Protein AF-A0AAN9J430-F1 (afdb_monomer_lite)

Organism: Crotalaria pallida (NCBI:txid3830)

Structure (mmCIF, N/CA/C/O backbone):
data_AF-A0AAN9J430-F1
#
_entry.id   AF-A0AAN9J430-F1
#
loop_
_atom_site.group_PDB
_atom_site.id
_atom_site.type_symbol
_atom_site.label_atom_id
_atom_site.label_alt_id
_atom_site.label_comp_id
_atom_site.label_asym_id
_atom_site.label_entity_id
_atom_site.label_seq_id
_atom_site.pdbx_PDB_ins_code
_atom_site.Cartn_x
_atom_site.Cartn_y
_atom_site.Cartn_z
_atom_site.occupancy
_atom_site.B_iso_or_equiv
_atom_site.auth_seq_id
_atom_site.auth_comp_id
_atom_site.auth_asym_id
_atom_site.auth_atom_id
_atom_site.pdbx_PDB_model_num
ATOM 1 N N . MET A 1 1 ? -40.268 4.488 17.336 1.00 59.94 1 MET A N 1
ATOM 2 C CA . MET A 1 1 ? -40.192 5.267 16.078 1.00 59.94 1 MET A CA 1
ATOM 3 C C . MET A 1 1 ? -39.566 4.407 14.977 1.00 59.94 1 MET A C 1
ATOM 5 O O . MET A 1 1 ? -38.463 4.672 14.520 1.00 59.94 1 MET A O 1
ATOM 9 N N . GLU A 1 2 ? -40.271 3.374 14.515 1.00 67.69 2 GLU A N 1
ATOM 10 C CA . GLU A 1 2 ? -39.714 2.409 13.544 1.00 67.69 2 GLU A CA 1
ATOM 11 C C . GLU A 1 2 ? -39.507 2.992 12.137 1.00 67.69 2 GLU A C 1
ATOM 13 O O . GLU A 1 2 ? -38.707 2.480 11.364 1.00 67.69 2 GLU A O 1
ATOM 18 N N . LYS A 1 3 ? -40.194 4.093 11.807 1.00 80.06 3 LYS A N 1
ATOM 19 C CA . LYS A 1 3 ? -40.055 4.783 10.514 1.00 80.06 3 LYS A CA 1
ATOM 20 C C . LYS A 1 3 ? -38.921 5.812 10.480 1.00 80.06 3 LYS A C 1
ATOM 22 O O . LYS A 1 3 ? -38.594 6.297 9.401 1.00 80.06 3 LYS A O 1
ATOM 27 N N . LEU A 1 4 ? -38.356 6.193 11.630 1.00 82.88 4 LEU A N 1
ATOM 28 C CA . LEU A 1 4 ? -37.316 7.220 11.679 1.00 82.88 4 LEU A CA 1
ATOM 29 C C . LEU A 1 4 ? -35.983 6.613 11.233 1.00 82.88 4 LEU A C 1
ATOM 31 O O . LEU A 1 4 ? -35.423 5.781 11.935 1.00 82.88 4 LEU A O 1
ATOM 35 N N . GLN A 1 5 ? -35.492 7.033 10.067 1.00 88.38 5 GLN A N 1
ATOM 36 C CA . GLN A 1 5 ? -34.290 6.463 9.442 1.00 88.38 5 GLN A CA 1
ATOM 37 C C . GLN A 1 5 ? -33.049 7.349 9.570 1.00 88.38 5 GLN A C 1
ATOM 39 O O . GLN A 1 5 ? -31.929 6.842 9.503 1.00 88.38 5 GLN A O 1
ATOM 44 N N . PHE A 1 6 ? -33.237 8.653 9.763 1.00 89.62 6 PHE A N 1
ATOM 45 C CA . PHE A 1 6 ? -32.167 9.641 9.818 1.00 89.62 6 PHE A CA 1
ATOM 46 C C . PHE A 1 6 ? -32.370 10.572 11.010 1.00 89.62 6 PHE A C 1
ATOM 48 O O . PHE A 1 6 ? -33.468 11.093 11.209 1.00 89.62 6 PHE A O 1
ATOM 55 N N . VAL A 1 7 ? -31.303 10.787 11.775 1.00 88.19 7 VAL A N 1
ATOM 56 C CA . VAL A 1 7 ? -31.255 11.751 12.875 1.00 88.19 7 VAL A CA 1
ATOM 57 C C . VAL A 1 7 ? -29.967 12.556 12.769 1.00 88.19 7 VAL A C 1
ATOM 59 O O . VAL A 1 7 ? -28.881 11.988 12.615 1.00 88.19 7 VAL A O 1
ATOM 62 N N . ASP A 1 8 ? -30.096 13.876 12.876 1.00 88.25 8 ASP A N 1
ATOM 63 C CA . ASP A 1 8 ? -28.972 14.803 12.915 1.00 88.25 8 ASP A CA 1
ATOM 64 C C . ASP A 1 8 ? -28.987 15.615 14.204 1.00 88.25 8 ASP A C 1
ATOM 66 O O . ASP A 1 8 ? -29.953 16.317 14.499 1.00 88.25 8 ASP A O 1
ATOM 70 N N . PHE A 1 9 ? -27.904 15.507 14.961 1.00 86.62 9 PHE A N 1
ATOM 71 C CA . PHE A 1 9 ? -27.635 16.297 16.152 1.00 86.62 9 PHE A CA 1
ATOM 72 C C . PHE A 1 9 ? -26.415 17.206 15.953 1.00 86.62 9 PHE A C 1
ATOM 74 O O . PHE A 1 9 ? -25.764 17.575 16.935 1.00 86.62 9 PHE A O 1
ATOM 81 N N . GLU A 1 10 ? -26.062 17.546 14.709 1.00 87.88 10 GLU A N 1
ATOM 82 C CA . GLU A 1 10 ? -24.889 18.368 14.424 1.00 87.88 10 GLU A CA 1
ATOM 83 C C . GLU A 1 10 ? -24.863 19.665 15.253 1.00 87.88 10 GLU A C 1
ATOM 85 O O . GLU A 1 10 ? -25.843 20.403 15.343 1.00 87.88 10 GLU A O 1
ATOM 90 N N . GLY A 1 11 ? -23.713 19.942 15.872 1.00 83.19 11 GLY A N 1
ATOM 91 C CA . GLY A 1 11 ? -23.461 21.176 16.620 1.00 83.19 11 GLY A CA 1
ATOM 92 C C . GLY A 1 11 ? -24.184 21.282 17.964 1.00 83.19 11 GLY A C 1
ATOM 93 O O . GLY A 1 11 ? -24.097 22.323 18.616 1.00 83.19 11 GLY A O 1
ATOM 94 N N . THR A 1 12 ? -24.874 20.230 18.405 1.00 83.81 12 THR A N 1
ATOM 95 C CA . THR A 1 12 ? -25.538 20.212 19.713 1.00 83.81 12 THR A CA 1
ATOM 96 C C . THR A 1 12 ? -24.538 20.040 20.866 1.00 83.81 12 THR A C 1
ATOM 98 O O . THR A 1 12 ? -23.400 19.595 20.698 1.00 83.81 12 THR A O 1
ATOM 101 N N . THR A 1 13 ? -24.960 20.385 22.084 1.00 75.88 13 THR A N 1
ATOM 102 C CA . THR A 1 13 ? -24.168 20.229 23.318 1.00 75.88 13 THR A CA 1
ATOM 103 C C . THR A 1 13 ? -24.346 18.857 23.974 1.00 75.88 13 THR A C 1
ATOM 105 O O . THR A 1 13 ? -24.069 18.716 25.164 1.00 75.88 13 THR A O 1
ATOM 108 N N . ILE A 1 14 ? -24.813 17.859 23.215 1.00 71.50 14 ILE A N 1
ATOM 109 C CA . ILE A 1 14 ? -25.129 16.519 23.713 1.00 71.50 14 ILE A CA 1
ATOM 110 C C . ILE A 1 14 ? -23.881 15.892 24.343 1.00 71.50 14 ILE A C 1
ATOM 112 O O . ILE A 1 14 ? -22.890 15.607 23.670 1.00 71.50 14 ILE A O 1
ATOM 116 N N . GLU A 1 15 ? -23.953 15.693 25.658 1.00 70.25 15 GLU A N 1
ATOM 117 C CA . GLU A 1 15 ? -22.963 14.954 26.448 1.00 70.25 15 GLU A CA 1
ATOM 118 C C . GLU A 1 15 ? -23.282 13.460 26.470 1.00 70.25 15 GLU A C 1
ATOM 120 O O . GLU A 1 15 ? -22.365 12.654 26.491 1.00 70.25 15 GLU A O 1
ATOM 125 N N . ASN A 1 16 ? -24.569 13.101 26.411 1.00 65.62 16 ASN A N 1
ATOM 126 C CA . ASN A 1 16 ? -25.083 11.738 26.313 1.00 65.62 16 ASN A CA 1
ATOM 127 C C . ASN A 1 16 ? -26.307 11.742 25.397 1.00 65.62 16 ASN A C 1
ATOM 129 O O . ASN A 1 16 ? -27.130 12.655 25.494 1.00 65.62 16 ASN A O 1
ATOM 133 N N . LEU A 1 17 ? -26.461 10.726 24.545 1.00 65.06 17 LEU A N 1
ATOM 134 C CA . LEU A 1 17 ? -27.722 10.541 23.826 1.00 65.06 17 LEU A CA 1
ATOM 135 C C . LEU A 1 17 ? -28.874 10.397 24.838 1.00 65.06 17 LEU A C 1
ATOM 137 O O . LEU A 1 17 ? -28.697 9.722 25.854 1.00 65.06 17 LEU A O 1
ATOM 141 N N . PRO A 1 18 ? -30.034 11.034 24.606 1.00 58.09 18 PRO A N 1
ATOM 142 C CA . PRO A 1 18 ? -31.136 11.010 25.562 1.00 58.09 18 PRO A CA 1
ATOM 143 C C . PRO A 1 18 ? -31.708 9.591 25.689 1.00 58.09 18 PRO A C 1
ATOM 145 O O . PRO A 1 18 ? -32.433 9.136 24.812 1.00 58.09 18 PRO A O 1
ATOM 148 N N . LEU A 1 19 ? -31.388 8.883 26.775 1.00 52.47 19 LEU A N 1
ATOM 149 C CA . LEU A 1 19 ? -31.996 7.590 27.101 1.00 52.47 19 LEU A CA 1
ATOM 150 C C . LEU A 1 19 ? -33.433 7.790 27.642 1.00 52.47 19 LEU A C 1
ATOM 152 O O . LEU A 1 19 ? -33.647 8.719 28.424 1.00 52.47 19 LEU A O 1
ATOM 156 N N . PRO A 1 20 ? -34.410 6.939 27.263 1.00 54.91 20 PRO A N 1
ATOM 157 C CA . PRO A 1 20 ? -34.251 5.747 26.440 1.00 54.91 20 PRO A CA 1
ATOM 158 C C . PRO A 1 20 ? -34.468 6.063 24.954 1.00 54.91 20 PRO A C 1
ATOM 160 O O . PRO A 1 20 ? -35.569 6.402 24.518 1.00 54.91 20 PRO A O 1
ATOM 163 N N . VAL A 1 21 ? -33.425 5.847 24.149 1.00 59.09 21 VAL A N 1
ATOM 164 C CA . VAL A 1 21 ? -33.525 5.789 22.682 1.00 59.09 21 VAL A CA 1
ATOM 165 C C . VAL A 1 21 ? -34.029 4.409 22.218 1.00 59.09 21 VAL A C 1
ATOM 167 O O . VAL A 1 21 ? -34.004 4.121 21.023 1.00 59.09 21 VAL A O 1
ATOM 170 N N . GLU A 1 22 ? -34.550 3.587 23.147 1.00 55.47 22 GLU A N 1
ATOM 171 C CA . GLU A 1 22 ? -34.992 2.176 23.036 1.00 55.47 22 GLU A CA 1
ATOM 172 C C . GLU A 1 22 ? -35.982 1.875 21.889 1.00 55.47 22 GLU A C 1
ATOM 174 O O . GLU A 1 22 ? -36.411 0.742 21.675 1.00 55.47 22 GLU A O 1
ATOM 179 N N . ASN A 1 23 ? -36.363 2.887 21.115 1.00 60.47 23 ASN A N 1
ATOM 180 C CA . ASN A 1 23 ? -37.367 2.810 20.076 1.00 60.47 23 ASN A CA 1
ATOM 181 C C . ASN A 1 23 ? -36.906 3.341 18.706 1.00 60.47 23 ASN A C 1
ATOM 183 O O . ASN A 1 23 ? -37.744 3.489 17.809 1.00 60.47 23 ASN A O 1
ATOM 187 N N . LEU A 1 24 ? -35.609 3.614 18.503 1.00 74.25 24 LEU A N 1
ATOM 188 C CA . LEU A 1 24 ? -35.037 3.985 17.197 1.00 74.25 24 LEU A CA 1
ATOM 189 C C . LEU A 1 24 ? -34.553 2.765 16.390 1.00 74.25 24 LEU A C 1
ATOM 191 O O . LEU A 1 24 ? -33.582 2.834 15.642 1.00 74.25 24 LEU A O 1
ATOM 195 N N . LYS A 1 25 ? -35.295 1.653 16.469 1.00 79.00 25 LYS A N 1
ATOM 196 C CA . LYS A 1 25 ? -34.990 0.385 15.781 1.00 79.00 25 LYS A CA 1
ATOM 197 C C . LYS A 1 25 ? -34.829 0.514 14.262 1.00 79.00 25 LYS A C 1
ATOM 199 O O . LYS A 1 25 ? -34.115 -0.279 13.657 1.00 79.00 25 LYS A O 1
ATOM 204 N N . GLY A 1 26 ? -35.489 1.500 13.649 1.00 83.75 26 GLY A N 1
ATOM 205 C CA . GLY A 1 26 ? -35.414 1.780 12.212 1.00 83.75 26 GLY A CA 1
ATOM 206 C C . GLY A 1 26 ? -34.315 2.761 11.797 1.00 83.75 26 GLY A C 1
ATOM 207 O O . GLY A 1 26 ? -34.188 3.036 10.603 1.00 83.75 26 GLY A O 1
ATOM 208 N N . LEU A 1 27 ? -33.538 3.302 12.744 1.00 88.25 27 LEU A N 1
ATOM 209 C CA . LEU A 1 27 ? -32.527 4.317 12.461 1.00 88.25 27 LEU A CA 1
ATOM 210 C C . LEU A 1 27 ? -31.371 3.714 11.667 1.00 88.25 27 LEU A C 1
ATOM 212 O O . LEU A 1 27 ? -30.725 2.770 12.109 1.00 88.25 27 LEU A O 1
ATOM 216 N N . GLN A 1 28 ? -31.097 4.289 10.499 1.00 91.19 28 GLN A N 1
ATOM 217 C CA . GLN A 1 28 ? -30.041 3.835 9.594 1.00 91.19 28 GLN A CA 1
ATOM 218 C C . GLN A 1 28 ? -28.868 4.810 9.537 1.00 91.19 28 GLN A C 1
ATOM 220 O O . GLN A 1 28 ? -27.756 4.399 9.211 1.00 91.19 28 GLN A O 1
ATOM 225 N N . SER A 1 29 ? -29.095 6.087 9.850 1.00 92.88 29 SER A N 1
ATOM 226 C CA . SER A 1 29 ? -28.075 7.129 9.798 1.00 92.88 29 SER A CA 1
ATOM 227 C C . SER A 1 29 ? -28.170 8.066 10.995 1.00 92.88 29 SER A C 1
ATOM 229 O O . SER A 1 29 ? -29.216 8.670 11.232 1.00 92.88 29 SER A O 1
ATOM 231 N N . LEU A 1 30 ? -27.049 8.239 11.690 1.00 90.06 30 LEU A N 1
ATOM 232 C CA . LEU A 1 30 ? -26.912 9.121 12.843 1.00 90.06 30 LEU A CA 1
ATOM 233 C C . LEU A 1 30 ? -25.749 10.090 12.628 1.00 90.06 30 LEU A C 1
ATOM 235 O O . LEU A 1 30 ? -24.638 9.686 12.279 1.00 90.06 30 LEU A O 1
ATOM 239 N N . SER A 1 31 ? -26.002 11.374 12.848 1.00 90.94 31 SER A N 1
ATOM 240 C CA . SER A 1 31 ? -24.993 12.427 12.783 1.00 90.94 31 SER A CA 1
ATOM 241 C C . SER A 1 31 ? -24.843 13.090 14.148 1.00 90.94 31 SER A C 1
ATOM 243 O O . SER A 1 31 ? -25.799 13.622 14.699 1.00 90.94 31 SER A O 1
ATOM 245 N N . LEU A 1 32 ? -23.630 13.026 14.692 1.00 88.44 32 LEU A N 1
ATOM 246 C CA . LEU A 1 32 ? -23.184 13.671 15.930 1.00 88.44 32 LEU A CA 1
ATOM 247 C C . LEU A 1 32 ? -22.012 14.626 15.644 1.00 88.44 32 LEU A C 1
ATOM 249 O O . LEU A 1 32 ? -21.117 14.824 16.469 1.00 88.44 32 LEU A O 1
ATOM 253 N N . SER A 1 33 ? -21.966 15.169 14.429 1.00 89.94 33 SER A N 1
ATOM 254 C CA . SER A 1 33 ? -20.899 16.063 13.993 1.00 89.94 33 SER A CA 1
ATOM 255 C C . SER A 1 33 ? -20.841 17.315 14.873 1.00 89.94 33 SER A C 1
ATOM 257 O O . SER A 1 33 ? -21.858 17.841 15.305 1.00 89.94 33 SER A O 1
ATOM 259 N N . ARG A 1 34 ? -19.642 17.827 15.154 1.00 87.69 34 ARG A N 1
ATOM 260 C CA . ARG A 1 34 ? -19.391 19.045 15.946 1.00 87.69 34 ARG A CA 1
ATOM 261 C C . ARG A 1 34 ? -19.960 19.014 17.374 1.00 87.69 34 ARG A C 1
ATOM 263 O O . ARG A 1 34 ? -19.960 20.048 18.041 1.00 87.69 34 ARG A O 1
ATOM 270 N N . CYS A 1 35 ? -20.360 17.852 17.888 1.00 84.69 35 CYS A N 1
ATOM 271 C CA . CYS A 1 35 ? -20.737 17.665 19.287 1.00 84.69 35 CYS A CA 1
ATOM 272 C C . CYS A 1 35 ? -1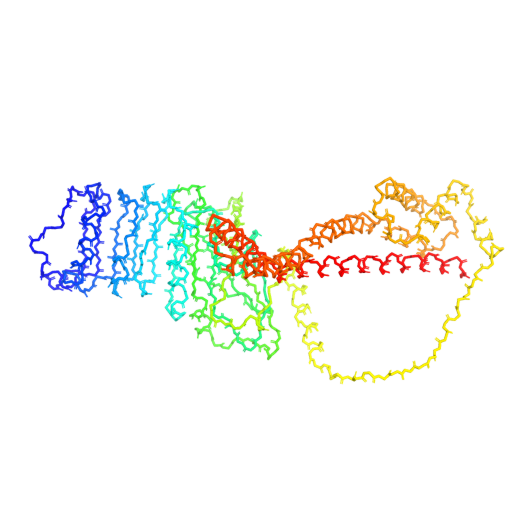9.473 17.637 20.163 1.00 84.69 35 CYS A C 1
ATOM 274 O O . CYS A 1 35 ? -18.915 16.592 20.497 1.00 84.69 35 CYS A O 1
ATOM 276 N N . THR A 1 36 ? -18.965 18.822 20.501 1.00 77.50 36 THR A N 1
ATOM 277 C CA . THR A 1 36 ? -17.631 19.000 21.109 1.00 77.50 36 THR A CA 1
ATOM 278 C C . THR A 1 36 ? -17.471 18.413 22.512 1.00 77.50 36 THR A C 1
ATOM 280 O O . THR A 1 36 ? -16.330 18.215 22.942 1.00 77.50 36 THR A O 1
ATOM 283 N N . LYS A 1 37 ? -18.583 18.129 23.201 1.00 78.94 37 LYS A N 1
ATOM 284 C CA . LYS A 1 37 ? -18.618 17.544 24.545 1.00 78.94 37 LYS A CA 1
ATOM 285 C C . LYS A 1 37 ? -18.680 16.011 24.572 1.00 78.94 37 LYS A C 1
ATOM 287 O O . LYS A 1 37 ? -18.565 15.438 25.651 1.00 78.94 37 LYS A O 1
ATOM 292 N N . LEU A 1 38 ? -18.811 15.345 23.420 1.00 73.75 38 LEU A N 1
ATOM 293 C CA . LEU A 1 38 ? -18.735 13.884 23.347 1.00 73.75 38 LEU A CA 1
ATOM 294 C C . LEU A 1 38 ? -17.338 13.415 23.771 1.00 73.75 38 LEU A C 1
ATOM 296 O O . LEU A 1 38 ? -16.346 13.660 23.075 1.00 73.75 38 LEU A O 1
ATOM 300 N N . SER A 1 39 ? -17.259 12.747 24.922 1.00 74.69 39 SER A N 1
ATOM 301 C CA . SER A 1 39 ? -16.032 12.093 25.371 1.00 74.69 39 SER A CA 1
ATOM 302 C C . SER A 1 39 ? -15.863 10.732 24.690 1.00 74.69 39 SER A C 1
ATOM 304 O O . SER A 1 39 ? -16.805 10.159 24.142 1.00 74.69 39 SER A O 1
ATOM 306 N N . ILE A 1 40 ? -14.642 10.193 24.730 1.00 72.56 40 ILE A N 1
ATOM 307 C CA . ILE A 1 40 ? -14.379 8.828 24.253 1.00 72.56 40 ILE A CA 1
ATOM 308 C C . ILE A 1 40 ? -15.155 7.801 25.073 1.00 72.56 40 ILE A C 1
ATOM 310 O O . ILE A 1 40 ? -15.644 6.843 24.490 1.00 72.56 40 ILE A O 1
ATOM 314 N N . ASP A 1 41 ? -15.287 8.006 26.383 1.00 74.06 41 ASP A N 1
ATOM 315 C CA . ASP A 1 41 ? -15.977 7.065 27.269 1.00 74.06 41 ASP A CA 1
ATOM 316 C C . ASP A 1 41 ? -17.473 7.012 26.953 1.00 74.06 41 ASP A C 1
ATOM 318 O O . ASP A 1 41 ? -18.047 5.932 26.840 1.00 74.06 41 ASP A O 1
ATOM 322 N N . VAL A 1 42 ? -18.086 8.173 26.698 1.00 71.44 42 VAL A N 1
ATOM 323 C CA . VAL A 1 42 ? -19.472 8.258 26.220 1.00 71.44 42 VAL A CA 1
ATOM 324 C C . VAL A 1 42 ? -19.618 7.522 24.900 1.00 71.44 42 VAL A C 1
ATOM 326 O O . VAL A 1 42 ? -20.569 6.773 24.720 1.00 71.44 42 VAL A O 1
ATOM 329 N N . LEU A 1 43 ? -18.676 7.705 23.975 1.00 72.62 43 LEU A N 1
ATOM 330 C CA . LEU A 1 43 ? -18.760 7.086 22.662 1.00 72.62 43 LEU A CA 1
ATOM 331 C C . LEU A 1 43 ? -18.516 5.570 22.723 1.00 72.62 43 LEU A C 1
ATOM 333 O O . LEU A 1 43 ? -19.194 4.815 22.038 1.00 72.62 43 LEU A O 1
ATOM 337 N N . ALA A 1 44 ? -17.604 5.106 23.577 1.00 74.19 44 ALA A N 1
ATOM 338 C CA . ALA A 1 44 ? -17.371 3.687 23.823 1.00 74.19 44 ALA A CA 1
ATOM 339 C C . ALA A 1 44 ? -18.603 3.018 24.453 1.00 74.19 44 ALA A C 1
ATOM 341 O O . ALA A 1 44 ? -19.017 1.964 23.975 1.00 74.19 44 ALA A O 1
ATOM 342 N N . ASN A 1 45 ? -19.226 3.659 25.448 1.00 71.31 45 ASN A N 1
ATOM 343 C CA . ASN A 1 45 ? -20.474 3.195 26.060 1.00 71.31 45 ASN A CA 1
ATOM 344 C C . ASN A 1 45 ? -21.639 3.236 25.067 1.00 71.31 45 ASN A C 1
ATOM 346 O O . ASN A 1 45 ? -22.420 2.294 24.984 1.00 71.31 45 ASN A O 1
ATOM 350 N N . MET A 1 46 ? -21.724 4.298 24.265 1.00 70.06 46 MET A N 1
ATOM 351 C CA . MET A 1 46 ? -22.702 4.408 23.193 1.00 70.06 46 MET A CA 1
ATOM 352 C C . MET A 1 46 ? -22.531 3.267 22.201 1.00 70.06 46 MET A C 1
ATOM 354 O O . MET A 1 46 ? -23.526 2.681 21.831 1.00 70.06 46 MET A O 1
ATOM 358 N N . VAL A 1 47 ? -21.308 2.920 21.795 1.00 70.81 47 VAL A N 1
ATOM 359 C CA . VAL A 1 47 ? -21.032 1.794 20.888 1.00 70.81 47 VAL A CA 1
ATOM 360 C C . VAL A 1 47 ? -21.454 0.452 21.488 1.00 70.81 47 VAL A C 1
ATOM 362 O O . VAL A 1 47 ? -22.068 -0.339 20.780 1.00 70.81 47 VAL A O 1
ATOM 365 N N . GLN A 1 48 ? -21.207 0.222 22.782 1.00 70.81 48 GLN A N 1
ATOM 366 C CA . GLN A 1 48 ? -21.701 -0.975 23.480 1.00 70.81 48 GLN A CA 1
ATOM 367 C C . GLN A 1 48 ? -23.236 -1.052 23.452 1.00 70.81 48 GLN A C 1
ATOM 369 O O . GLN A 1 48 ? -23.803 -2.102 23.161 1.00 70.81 48 GLN A O 1
ATOM 374 N N . ASN A 1 49 ? -23.904 0.084 23.656 1.00 68.56 49 ASN A N 1
ATOM 375 C CA . ASN A 1 49 ? -25.363 0.176 23.615 1.00 68.56 49 ASN A CA 1
ATOM 376 C C . ASN A 1 49 ? -25.917 0.349 22.186 1.00 68.56 49 ASN A C 1
ATOM 378 O O . ASN A 1 49 ? -27.109 0.193 21.965 1.00 68.56 49 ASN A O 1
ATOM 382 N N . MET A 1 50 ? -25.093 0.638 21.171 1.00 66.69 50 MET A N 1
ATOM 383 C CA . MET A 1 50 ? -25.563 0.865 19.796 1.00 66.69 50 MET A CA 1
ATOM 384 C C . MET A 1 50 ? -26.152 -0.407 19.197 1.00 66.69 50 MET A C 1
ATOM 386 O O . MET A 1 50 ? -27.053 -0.323 18.367 1.00 66.69 50 MET A O 1
ATOM 390 N N . LEU A 1 51 ? -25.671 -1.573 19.632 1.00 65.19 51 LEU A N 1
ATOM 391 C CA . LEU A 1 51 ? -26.212 -2.864 19.220 1.00 65.19 51 LEU A CA 1
ATOM 392 C C . LEU A 1 51 ? -27.641 -3.089 19.734 1.00 65.19 51 LEU A C 1
ATOM 394 O O . LEU A 1 51 ? -28.438 -3.703 19.027 1.00 65.19 51 LEU A O 1
ATOM 398 N N . SER A 1 52 ? -27.988 -2.567 20.917 1.00 71.69 52 SER A N 1
ATOM 399 C CA . SER A 1 52 ? -29.352 -2.628 21.461 1.00 71.69 52 SER A CA 1
ATOM 400 C C . SER A 1 52 ? -30.231 -1.470 20.986 1.00 71.69 52 SER A C 1
ATOM 402 O O . SER A 1 52 ? -31.393 -1.679 20.635 1.00 71.69 52 SER A O 1
ATOM 404 N N . ASP A 1 53 ? -29.678 -0.260 20.941 1.00 72.50 53 ASP A N 1
ATOM 405 C CA . ASP A 1 53 ? -30.434 0.982 20.760 1.00 72.50 53 ASP A CA 1
ATOM 406 C C . ASP A 1 53 ? -30.629 1.326 19.276 1.00 72.50 53 ASP A C 1
ATOM 408 O O . ASP A 1 53 ? -31.666 1.871 18.883 1.00 72.50 53 ASP A O 1
ATOM 412 N N . PHE A 1 54 ? -29.653 0.969 18.431 1.00 78.81 54 PHE A N 1
ATOM 413 C CA . PHE A 1 54 ? -29.646 1.242 16.991 1.00 78.81 54 PHE A CA 1
ATOM 414 C C . PHE A 1 54 ? -29.308 -0.009 16.162 1.00 78.81 54 PHE A C 1
ATOM 416 O O . PHE A 1 54 ? -28.374 0.008 15.352 1.00 78.81 54 PHE A O 1
ATOM 423 N N . PRO A 1 55 ? -30.105 -1.086 16.272 1.00 80.38 55 PRO A N 1
ATOM 424 C CA . PRO A 1 55 ? -29.833 -2.364 15.615 1.00 80.38 55 PRO A CA 1
ATOM 425 C C . PRO A 1 55 ? -29.913 -2.312 14.082 1.00 80.38 55 PRO A C 1
ATOM 427 O O . PRO A 1 55 ? -29.713 -3.331 13.443 1.00 80.38 55 PRO A O 1
ATOM 430 N N . SER A 1 56 ? -30.233 -1.168 13.469 1.00 87.19 56 SER A N 1
ATOM 431 C CA . SER A 1 56 ? -30.261 -0.986 12.008 1.00 87.19 56 SER A CA 1
ATOM 432 C C . SER A 1 56 ? -29.251 0.053 11.511 1.00 87.19 56 SER A C 1
ATOM 434 O O . SER A 1 56 ? -29.285 0.416 10.329 1.00 87.19 56 SER A O 1
ATOM 436 N N . LEU A 1 57 ? -28.376 0.566 12.385 1.00 88.31 57 LEU A N 1
ATOM 437 C CA . LEU A 1 57 ? -27.507 1.688 12.051 1.00 88.31 57 LEU A CA 1
ATOM 438 C C . LEU A 1 57 ? -26.439 1.283 11.037 1.00 88.31 57 LEU A C 1
ATOM 440 O O . LEU A 1 57 ? -25.584 0.442 11.302 1.00 88.31 57 LEU A O 1
ATOM 444 N N . LYS A 1 58 ? -26.462 1.947 9.880 1.00 93.81 58 LYS A N 1
ATOM 445 C CA . LYS A 1 58 ? -25.526 1.725 8.773 1.00 93.81 58 LYS A CA 1
ATOM 446 C C . LYS A 1 58 ? -24.549 2.876 8.590 1.00 93.81 58 LYS A C 1
ATOM 448 O O . LYS A 1 58 ? -23.471 2.651 8.049 1.00 93.81 58 LYS A O 1
ATOM 453 N N . LYS A 1 59 ? -24.899 4.095 9.014 1.00 94.94 59 LYS A N 1
ATOM 454 C CA . LYS A 1 59 ? -24.086 5.301 8.806 1.00 94.94 59 LYS A CA 1
ATOM 455 C C . LYS A 1 59 ? -23.927 6.096 10.094 1.00 94.94 59 LYS A C 1
ATOM 457 O O . LYS A 1 59 ? -24.920 6.438 10.734 1.00 94.94 59 LYS A O 1
ATOM 462 N N . LEU A 1 60 ? -22.689 6.441 10.431 1.00 92.81 60 LEU A N 1
ATOM 463 C CA . LEU A 1 60 ? -22.361 7.257 11.596 1.00 92.81 60 LEU A CA 1
ATOM 464 C C . LEU A 1 60 ? -21.431 8.406 11.194 1.00 92.81 60 LEU A C 1
ATOM 466 O O . LEU A 1 60 ? -20.341 8.184 10.663 1.00 92.81 60 LEU A O 1
ATOM 470 N N . ARG A 1 61 ? -21.851 9.646 11.465 1.00 93.25 61 ARG A N 1
ATOM 471 C CA . ARG A 1 61 ? -21.024 10.848 11.287 1.00 93.25 61 ARG A CA 1
ATOM 472 C C . ARG A 1 61 ? -20.630 11.426 12.640 1.00 93.25 61 ARG A C 1
ATOM 474 O O . ARG A 1 61 ? -21.484 11.712 13.468 1.00 93.25 61 ARG A O 1
ATOM 481 N N . LEU A 1 62 ? -19.333 11.611 12.833 1.00 91.75 62 LEU A N 1
ATOM 482 C CA . LEU A 1 62 ? -18.671 12.161 14.016 1.00 91.75 62 LEU A CA 1
ATOM 483 C C . LEU A 1 62 ? -17.726 13.298 13.590 1.00 91.75 62 LEU A C 1
ATOM 485 O O . LEU A 1 62 ? -16.645 13.471 14.157 1.00 91.75 62 LEU A O 1
ATOM 489 N N . GLU A 1 63 ? -18.076 14.042 12.541 1.00 92.88 63 GLU A N 1
ATOM 490 C CA . GLU A 1 63 ? -17.175 15.022 11.929 1.00 92.88 63 GLU A CA 1
ATOM 491 C C . GLU A 1 63 ? -16.882 16.185 12.881 1.00 92.88 63 GLU A C 1
ATOM 493 O O . GLU A 1 63 ? -17.753 16.619 13.624 1.00 92.88 63 GLU A O 1
ATOM 498 N N . GLY A 1 64 ? -15.655 16.701 12.900 1.00 89.69 64 GLY A N 1
ATOM 499 C CA . GLY A 1 64 ? -15.267 17.806 13.780 1.00 89.69 64 GLY A CA 1
ATOM 500 C C . GLY A 1 64 ? -15.317 17.476 15.277 1.00 89.69 64 GLY A C 1
ATOM 501 O O . GLY A 1 64 ? -15.343 18.394 16.098 1.00 89.69 64 GLY A O 1
ATOM 502 N N . SER A 1 65 ? -15.340 16.193 15.650 1.00 85.12 65 SER A N 1
ATOM 503 C CA . SER A 1 65 ? -15.383 15.769 17.052 1.00 85.12 65 SER A CA 1
ATOM 504 C C . SER A 1 65 ? -14.017 15.891 17.737 1.00 85.12 65 SER A C 1
ATOM 506 O O . SER A 1 65 ? -12.955 15.859 17.111 1.00 85.12 65 SER A O 1
ATOM 508 N N . ASN A 1 66 ? -14.026 15.979 19.069 1.00 85.06 66 ASN A N 1
ATOM 509 C CA . ASN A 1 66 ? -12.814 16.064 19.896 1.00 85.06 66 ASN A CA 1
ATOM 510 C C . ASN A 1 66 ? -12.159 14.698 20.193 1.00 85.06 66 ASN A C 1
ATOM 512 O O . ASN A 1 66 ? -11.301 14.606 21.075 1.00 85.06 66 ASN A O 1
ATOM 516 N N . LEU A 1 67 ? -12.538 13.647 19.462 1.00 84.50 67 LEU A N 1
ATOM 517 C CA . LEU A 1 67 ? -12.069 12.281 19.681 1.00 84.50 67 LEU A CA 1
ATOM 518 C C . LEU A 1 67 ? -10.557 12.185 19.496 1.00 84.50 67 LEU A C 1
ATOM 520 O O . LEU A 1 67 ? -10.005 12.685 18.517 1.00 84.50 67 LEU A O 1
ATOM 524 N N . THR A 1 68 ? -9.883 11.511 20.428 1.00 90.50 68 THR A N 1
ATOM 525 C CA . THR A 1 68 ? -8.445 11.220 20.324 1.00 90.50 68 THR A CA 1
ATOM 526 C C . THR A 1 68 ? -8.158 9.848 19.720 1.00 90.50 68 THR A C 1
ATOM 528 O O . THR A 1 68 ? -7.065 9.625 19.198 1.00 90.50 68 THR A O 1
ATOM 531 N N . MET A 1 69 ? -9.132 8.938 19.725 1.00 91.81 69 MET A N 1
ATOM 532 C CA . MET A 1 69 ? -9.039 7.627 19.090 1.00 91.81 69 MET A CA 1
ATOM 533 C C . MET A 1 69 ? -10.420 7.040 18.794 1.00 91.81 69 MET A C 1
ATOM 535 O O . MET A 1 69 ? -11.388 7.383 19.467 1.00 91.81 69 MET A O 1
ATOM 539 N N . ILE A 1 70 ? -10.482 6.126 17.825 1.00 92.00 70 ILE A N 1
ATOM 540 C CA . ILE A 1 70 ? -11.613 5.203 17.653 1.00 92.00 70 ILE A CA 1
ATOM 541 C C . ILE A 1 70 ? -11.330 3.963 18.521 1.00 92.00 70 ILE A C 1
ATOM 543 O O . ILE A 1 70 ? -10.265 3.362 18.337 1.00 92.00 70 ILE A O 1
ATOM 547 N N . PRO A 1 71 ? -12.189 3.610 19.496 1.00 89.69 71 PRO A N 1
ATOM 548 C CA . PRO A 1 71 ? -11.967 2.480 20.397 1.00 89.69 71 PRO A CA 1
ATOM 549 C C . PRO A 1 71 ? -12.177 1.123 19.712 1.00 89.69 71 PRO A C 1
ATOM 551 O O . PRO A 1 71 ? -12.764 1.034 18.639 1.00 89.69 71 PRO A O 1
ATOM 554 N N . GLU A 1 72 ? -11.688 0.062 20.356 1.00 89.62 72 GLU A N 1
ATOM 555 C CA . GLU A 1 72 ? -11.794 -1.326 19.880 1.00 89.62 72 GLU A CA 1
ATOM 556 C C . GLU A 1 72 ? -13.248 -1.795 19.742 1.00 89.62 72 GLU A C 1
ATOM 558 O O . GLU A 1 72 ? -13.566 -2.508 18.798 1.00 89.62 72 GLU A O 1
ATOM 563 N N . SER A 1 73 ? -14.150 -1.289 20.591 1.00 85.12 73 SER A N 1
ATOM 564 C CA . SER A 1 73 ? -15.580 -1.622 20.577 1.00 85.12 73 SER A CA 1
ATOM 565 C C . SER A 1 73 ? -16.286 -1.336 19.248 1.00 85.12 73 SER A C 1
ATOM 567 O O . SER A 1 73 ? -17.314 -1.940 18.970 1.00 85.12 73 SER A O 1
ATOM 569 N N . PHE A 1 74 ? -15.738 -0.471 18.383 1.00 88.31 74 PHE A N 1
ATOM 570 C CA . PHE A 1 74 ? -16.262 -0.292 17.021 1.00 88.31 74 PHE A CA 1
ATOM 571 C C . PHE A 1 74 ? -16.197 -1.567 16.174 1.00 88.31 74 PHE A C 1
ATOM 573 O O . PHE A 1 74 ? -16.939 -1.664 15.199 1.00 88.31 74 PHE A O 1
ATOM 580 N N . GLY A 1 75 ? -15.326 -2.520 16.523 1.00 87.06 75 GLY A N 1
ATOM 581 C CA . GLY A 1 75 ? -15.261 -3.838 15.892 1.00 87.06 75 GLY A CA 1
ATOM 582 C C . GLY A 1 75 ? -16.575 -4.616 15.976 1.00 87.06 75 GLY A C 1
ATOM 583 O O . GLY A 1 75 ? -16.916 -5.326 15.032 1.00 87.06 75 GLY A O 1
ATOM 584 N N . GLU A 1 76 ? -17.349 -4.392 17.039 1.00 85.50 76 GLU A N 1
ATOM 585 C CA . GLU A 1 76 ? -18.610 -5.090 17.314 1.00 85.50 76 GLU A CA 1
ATOM 586 C C . GLU A 1 76 ? -19.799 -4.513 16.523 1.00 85.50 76 GLU A C 1
ATOM 588 O O . GLU A 1 76 ? -20.865 -5.116 16.458 1.00 85.50 76 GLU A O 1
ATOM 593 N N . CYS A 1 77 ? -19.646 -3.350 15.875 1.00 85.75 77 CYS A N 1
ATOM 594 C CA . CYS A 1 77 ? -20.709 -2.684 15.113 1.00 85.75 77 CYS A CA 1
ATOM 595 C C . CYS A 1 77 ? -20.965 -3.344 13.743 1.00 85.75 77 CYS A C 1
ATOM 597 O O . CYS A 1 77 ? -20.825 -2.693 12.707 1.00 85.75 77 CYS A O 1
ATOM 599 N N . HIS A 1 78 ? -21.355 -4.620 13.708 1.00 85.31 78 HIS A N 1
ATOM 600 C CA . HIS A 1 78 ? -21.410 -5.433 12.481 1.00 85.31 78 HIS A CA 1
ATOM 601 C C . HIS A 1 78 ? -22.301 -4.882 11.358 1.00 85.31 78 HIS A C 1
ATOM 603 O O . HIS A 1 78 ? -22.112 -5.245 10.203 1.00 85.31 78 HIS A O 1
ATOM 609 N N . LEU A 1 79 ? -23.257 -3.996 11.652 1.00 88.88 79 LEU A N 1
ATOM 610 C CA . LEU A 1 79 ? -24.150 -3.395 10.652 1.00 88.88 79 LEU A CA 1
ATOM 611 C C . LEU A 1 79 ? -23.684 -2.030 10.142 1.00 88.88 79 LEU A C 1
ATOM 613 O O . LEU A 1 79 ? -24.183 -1.559 9.117 1.00 88.88 79 LEU A O 1
ATOM 617 N N . LEU A 1 80 ? -22.709 -1.411 10.810 1.00 91.88 80 LEU A N 1
ATOM 618 C CA . LEU A 1 80 ? -22.176 -0.123 10.399 1.00 91.88 80 LEU A CA 1
ATOM 619 C C . LEU A 1 80 ? -21.369 -0.299 9.104 1.00 91.88 80 LEU A C 1
ATOM 621 O O . LEU A 1 80 ? -20.435 -1.094 9.031 1.00 91.88 80 LEU A O 1
ATOM 625 N N . ARG A 1 81 ? -21.755 0.442 8.065 1.00 95.25 81 ARG A N 1
ATOM 626 C CA . ARG A 1 81 ? -21.165 0.405 6.719 1.00 95.25 81 ARG A CA 1
ATOM 627 C C . ARG A 1 81 ? -20.355 1.669 6.425 1.00 95.25 81 ARG A C 1
ATOM 629 O O . ARG A 1 81 ? -19.275 1.570 5.853 1.00 95.25 81 ARG A O 1
ATOM 636 N N . ASP A 1 82 ? -20.821 2.832 6.882 1.00 96.25 82 ASP A N 1
ATOM 637 C CA . ASP A 1 82 ? -20.179 4.125 6.630 1.00 96.25 82 ASP A CA 1
ATOM 638 C C . ASP A 1 82 ? -19.823 4.848 7.940 1.00 96.25 82 ASP A C 1
ATOM 640 O O . ASP A 1 82 ? -20.698 5.132 8.763 1.00 96.25 82 ASP A O 1
ATOM 644 N N . LEU A 1 83 ? -18.548 5.209 8.109 1.00 95.69 83 LEU A N 1
ATOM 645 C CA . LEU A 1 83 ? -18.057 5.993 9.245 1.00 95.69 83 LEU A CA 1
ATOM 646 C C . LEU A 1 83 ? -17.334 7.258 8.776 1.00 95.69 83 LEU A C 1
ATOM 648 O O . LEU A 1 83 ? -16.300 7.185 8.115 1.00 95.69 83 LEU A O 1
ATOM 652 N N . SER A 1 84 ? -17.820 8.432 9.176 1.00 95.44 84 SER A N 1
ATOM 653 C CA . SER A 1 84 ? -17.116 9.700 8.949 1.00 95.44 84 SER A CA 1
ATOM 654 C C . SER A 1 84 ? -16.634 10.293 10.266 1.00 95.44 84 SER A C 1
ATOM 656 O O . SER A 1 84 ? -17.426 10.561 11.161 1.00 95.44 84 SER A O 1
ATOM 658 N N . VAL A 1 85 ? -15.332 10.528 10.376 1.00 94.50 85 VAL A N 1
ATOM 659 C CA . VAL A 1 85 ? -14.658 11.267 11.457 1.00 94.50 85 VAL A CA 1
ATOM 660 C C . VAL A 1 85 ? -13.901 12.474 10.891 1.00 94.50 85 VAL A C 1
ATOM 662 O O . VAL A 1 85 ? -12.971 12.971 11.526 1.00 94.50 85 VAL A O 1
ATOM 665 N N . LYS A 1 86 ? -14.271 12.943 9.691 1.00 93.19 86 LYS A N 1
ATOM 666 C CA . LYS A 1 86 ? -13.652 14.080 8.995 1.00 93.19 86 LYS A CA 1
ATOM 667 C C . LYS A 1 86 ? -13.486 15.292 9.918 1.00 93.19 86 LYS A C 1
ATOM 669 O O . LYS A 1 86 ? -14.294 15.518 10.808 1.00 93.19 86 LYS A O 1
ATOM 674 N N . ASP A 1 87 ? -12.425 16.073 9.729 1.00 92.06 87 ASP A N 1
ATOM 675 C CA . ASP A 1 87 ? -12.119 17.281 10.513 1.00 92.06 87 ASP A CA 1
ATOM 676 C C . ASP A 1 87 ? -11.903 17.036 12.029 1.00 92.06 87 ASP A C 1
ATOM 678 O O . ASP A 1 87 ? -11.809 17.988 12.810 1.00 92.06 87 ASP A O 1
ATOM 682 N N . SER A 1 88 ? -11.737 15.781 12.474 1.00 91.94 88 SER A N 1
ATOM 683 C CA . SER A 1 88 ? -11.409 15.443 13.870 1.00 91.94 88 SER A CA 1
ATOM 684 C C . SER A 1 88 ? -9.923 15.670 14.163 1.00 91.94 88 SER A C 1
ATOM 686 O O . SER A 1 88 ? -9.095 14.757 14.164 1.00 91.94 88 SER A O 1
ATOM 688 N N . LYS A 1 89 ? -9.556 16.925 14.433 1.00 90.69 89 LYS A N 1
ATOM 689 C CA . LYS A 1 89 ? -8.153 17.373 14.565 1.00 90.69 89 LYS A CA 1
ATOM 690 C C . LYS A 1 89 ? -7.357 16.678 15.678 1.00 90.69 89 LYS A C 1
ATOM 692 O O . LYS A 1 89 ? -6.129 16.648 15.604 1.00 90.69 89 LYS A O 1
ATOM 697 N N . LYS A 1 90 ? -8.027 16.141 16.704 1.00 92.12 90 LYS A N 1
ATOM 698 C CA . LYS A 1 90 ? -7.400 15.457 17.851 1.00 92.12 90 LYS A CA 1
ATOM 699 C C . LYS A 1 90 ? -7.240 13.950 17.654 1.00 92.12 90 LYS A C 1
ATOM 701 O O . LYS A 1 90 ? -6.553 13.331 18.466 1.00 92.12 90 LYS A O 1
ATOM 706 N N . LEU A 1 91 ? -7.826 13.373 16.603 1.00 93.38 91 LEU A N 1
ATOM 707 C CA . LEU A 1 91 ? -7.821 11.933 16.372 1.00 93.38 91 LEU A CA 1
ATOM 708 C C . LEU A 1 91 ? -6.400 11.465 16.066 1.00 93.38 91 LEU A C 1
ATOM 710 O O . LEU A 1 91 ? -5.805 11.927 15.102 1.00 93.38 91 LEU A O 1
ATOM 714 N N . LYS A 1 92 ? -5.857 10.560 16.883 1.00 94.69 92 LYS A N 1
ATOM 715 C CA . LYS A 1 92 ? -4.479 10.054 16.783 1.00 94.69 92 LYS A CA 1
ATOM 716 C C . LYS A 1 92 ? -4.394 8.610 16.309 1.00 94.69 92 LYS A C 1
ATOM 718 O O . LYS A 1 92 ? -3.406 8.245 15.674 1.00 94.69 92 LYS A O 1
ATOM 723 N N . LYS A 1 93 ? -5.374 7.776 16.671 1.00 94.44 93 LYS A N 1
ATOM 724 C CA . LYS A 1 93 ? -5.319 6.316 16.500 1.00 94.44 93 LYS A CA 1
ATOM 725 C C . LYS A 1 93 ? -6.688 5.738 16.152 1.00 94.44 93 LYS A C 1
ATOM 727 O O . LYS A 1 93 ? -7.712 6.273 16.568 1.00 94.44 93 LYS A O 1
ATOM 732 N N . ILE A 1 94 ? -6.685 4.601 15.475 1.00 94.81 94 ILE A N 1
ATOM 733 C CA . ILE A 1 94 ? -7.861 3.754 15.265 1.00 94.81 94 ILE A CA 1
ATOM 734 C C . ILE A 1 94 ? -7.529 2.406 15.904 1.00 94.81 94 ILE A C 1
ATOM 736 O O . ILE A 1 94 ? -6.493 1.827 15.588 1.00 94.81 94 ILE A O 1
ATOM 740 N N . ARG A 1 95 ? -8.338 1.947 16.861 1.00 92.62 95 ARG A N 1
ATOM 741 C CA . ARG A 1 95 ? -8.141 0.655 17.543 1.00 92.62 95 ARG A CA 1
ATOM 742 C C . ARG A 1 95 ? -9.164 -0.404 17.156 1.00 92.62 95 ARG A C 1
ATOM 744 O O . ARG A 1 95 ? -8.879 -1.573 17.356 1.00 92.62 95 ARG A O 1
ATOM 751 N N . GLY A 1 96 ? -10.302 -0.011 16.598 1.00 92.50 96 GLY A N 1
ATOM 752 C CA . GLY A 1 96 ? -11.316 -0.935 16.105 1.00 92.50 96 GLY A CA 1
ATOM 753 C C . GLY A 1 96 ? -12.095 -0.324 14.953 1.00 92.50 96 GLY A C 1
ATOM 754 O O . GLY A 1 96 ? -12.290 0.892 14.904 1.00 92.50 96 GLY A O 1
ATOM 755 N N . LEU A 1 97 ? -12.507 -1.179 14.024 1.00 94.69 97 LEU A N 1
ATOM 756 C CA . LEU A 1 97 ? -13.441 -0.891 12.941 1.00 94.69 97 LEU A CA 1
ATOM 757 C C . LEU A 1 97 ? -14.278 -2.152 12.696 1.00 94.69 97 LEU A C 1
ATOM 759 O O . LEU A 1 97 ? -13.739 -3.252 12.836 1.00 94.69 97 LEU A O 1
ATOM 763 N N . PRO A 1 98 ? -15.555 -2.017 12.314 1.00 91.88 98 PRO A N 1
ATOM 764 C CA . PRO A 1 98 ? -16.395 -3.172 12.044 1.00 91.88 98 PRO A CA 1
ATOM 765 C C . PRO A 1 98 ? -15.950 -3.880 10.763 1.00 91.88 98 PRO A C 1
ATOM 767 O O . PRO A 1 98 ? -15.614 -3.226 9.778 1.00 91.88 98 PRO A O 1
ATOM 770 N N . GLN A 1 99 ? -15.962 -5.215 10.767 1.00 91.31 99 GLN A N 1
ATOM 771 C CA . GLN A 1 99 ? -15.447 -6.045 9.662 1.00 91.31 99 GLN A CA 1
ATOM 772 C C . GLN A 1 99 ? -16.128 -5.748 8.314 1.00 91.31 99 GLN A C 1
ATOM 774 O O . GLN A 1 99 ? -15.470 -5.695 7.272 1.00 91.31 99 GLN A O 1
ATOM 779 N N . ASP A 1 100 ? -17.427 -5.461 8.346 1.00 91.94 100 ASP A N 1
ATOM 780 C CA . ASP A 1 100 ? -18.240 -5.180 7.162 1.00 91.94 100 ASP A CA 1
ATOM 781 C C . ASP A 1 100 ? -18.234 -3.702 6.727 1.00 91.94 100 ASP A C 1
ATOM 783 O O . ASP A 1 100 ? -19.029 -3.298 5.873 1.00 91.94 100 ASP A O 1
ATOM 787 N N . ILE A 1 101 ? -17.382 -2.859 7.319 1.00 95.19 101 ILE A N 1
ATOM 788 C CA . ILE A 1 101 ? -17.298 -1.447 6.940 1.00 95.19 101 ILE A CA 1
ATOM 789 C C . ILE A 1 101 ? -16.965 -1.310 5.447 1.00 95.19 101 ILE A C 1
ATOM 791 O O . ILE A 1 101 ? -16.014 -1.913 4.949 1.00 95.19 101 ILE A O 1
ATOM 795 N N . THR A 1 102 ? -17.733 -0.488 4.735 1.00 95.25 102 THR A N 1
ATOM 796 C CA . THR A 1 102 ? -17.554 -0.202 3.304 1.00 95.25 102 THR A CA 1
ATOM 797 C C . THR A 1 102 ? -16.904 1.153 3.070 1.00 95.25 102 THR A C 1
ATOM 799 O O . THR A 1 102 ? -16.196 1.334 2.083 1.00 95.25 102 THR A O 1
ATOM 802 N N . SER A 1 103 ? -17.106 2.123 3.961 1.00 95.25 103 SER A N 1
ATOM 803 C CA . SER A 1 103 ? -16.560 3.468 3.790 1.00 95.25 103 SER A CA 1
ATOM 804 C C . SER A 1 103 ? -16.060 4.061 5.096 1.00 95.25 103 SER A C 1
ATOM 806 O O . SER A 1 103 ? -16.748 4.027 6.118 1.00 95.25 103 SER A O 1
ATOM 808 N N . MET A 1 104 ? -14.872 4.662 5.044 1.00 95.81 104 MET A N 1
ATOM 809 C CA . MET A 1 104 ? -14.330 5.458 6.139 1.00 95.81 104 MET A CA 1
ATOM 810 C C . MET A 1 104 ? -13.819 6.799 5.622 1.00 95.81 104 MET A C 1
ATOM 812 O O . MET A 1 104 ? -13.005 6.846 4.702 1.00 95.81 104 MET A O 1
ATOM 816 N N . ASN A 1 105 ? -14.239 7.893 6.252 1.00 94.50 105 ASN A N 1
ATOM 817 C CA . ASN A 1 105 ? -13.753 9.234 5.947 1.00 94.50 105 ASN A CA 1
ATOM 818 C C . ASN A 1 105 ? -13.084 9.865 7.174 1.00 94.50 105 ASN A C 1
ATOM 820 O O . ASN A 1 105 ? -13.747 10.269 8.124 1.00 94.50 105 ASN A O 1
ATOM 824 N N . ALA A 1 106 ? -11.761 9.970 7.144 1.00 94.75 106 ALA A N 1
ATOM 825 C CA . ALA A 1 106 ? -10.918 10.619 8.144 1.00 94.75 106 ALA A CA 1
ATOM 826 C C . ALA A 1 106 ? -10.039 11.715 7.513 1.00 94.75 106 ALA A C 1
ATOM 828 O O . ALA A 1 106 ? -8.878 11.909 7.894 1.00 94.75 106 ALA A O 1
ATOM 829 N N . LEU A 1 107 ? -10.587 12.434 6.529 1.00 92.12 107 LEU A N 1
ATOM 830 C CA . LEU A 1 107 ? -9.943 13.611 5.950 1.00 92.12 107 LEU A CA 1
ATOM 831 C C . LEU A 1 107 ? -9.762 14.710 7.005 1.00 92.12 107 LEU A C 1
ATOM 833 O O . LEU A 1 107 ? -10.548 14.838 7.941 1.00 92.12 107 LEU A O 1
ATOM 837 N N . ASN A 1 108 ? -8.706 15.511 6.861 1.00 90.12 108 ASN A N 1
ATOM 838 C CA . ASN A 1 108 ? -8.340 16.593 7.789 1.00 90.12 108 ASN A CA 1
ATOM 839 C C . ASN A 1 108 ? -8.075 16.183 9.254 1.00 90.12 108 ASN A C 1
ATOM 841 O O . ASN A 1 108 ? -7.887 17.041 10.121 1.00 90.12 108 ASN A O 1
ATOM 845 N N . CYS A 1 109 ? -7.946 14.887 9.544 1.00 92.56 109 CYS A N 1
ATOM 846 C CA . CYS A 1 109 ? -7.517 14.369 10.845 1.00 92.56 109 CYS A CA 1
ATOM 847 C C . CYS A 1 109 ? -5.988 14.425 10.989 1.00 92.56 109 CYS A C 1
ATOM 849 O O . CYS A 1 109 ? -5.315 13.404 11.024 1.00 92.56 109 CYS A O 1
ATOM 851 N N . HIS A 1 110 ? -5.399 15.621 11.041 1.00 88.31 110 HIS A N 1
ATOM 852 C CA . HIS A 1 110 ? -3.937 15.791 10.937 1.00 88.31 110 HIS A CA 1
ATOM 853 C C . HIS A 1 110 ? -3.102 15.156 12.061 1.00 88.31 110 HIS A C 1
ATOM 855 O O . HIS A 1 110 ? -1.894 15.010 11.894 1.00 88.31 110 HIS A O 1
ATOM 861 N N . SER A 1 111 ? -3.718 14.806 13.192 1.00 93.75 111 SER A N 1
ATOM 862 C CA . SER A 1 111 ? -3.045 14.090 14.283 1.00 93.75 111 SER A CA 1
ATOM 863 C C . SER A 1 111 ? -3.028 12.569 14.082 1.00 93.75 111 SER A C 1
ATOM 865 O O . SER A 1 111 ? -2.346 11.874 14.840 1.00 93.75 111 SER A O 1
ATOM 867 N N . LEU A 1 112 ? -3.775 12.044 13.101 1.00 94.69 112 LEU A N 1
ATOM 868 C CA . LEU A 1 112 ? -3.946 10.613 12.883 1.00 94.69 112 LEU A CA 1
ATOM 869 C C . LEU A 1 112 ? -2.646 10.030 12.339 1.00 94.69 112 LEU A C 1
ATOM 871 O O . LEU A 1 112 ? -2.158 10.443 11.290 1.00 94.69 112 LEU A O 1
ATOM 875 N N . ASN A 1 113 ? -2.101 9.039 13.043 1.00 93.06 113 ASN A N 1
ATOM 876 C CA . ASN A 1 113 ? -0.922 8.318 12.593 1.00 93.06 113 ASN A CA 1
ATOM 877 C C . ASN A 1 113 ? -1.287 6.874 12.231 1.00 93.06 113 ASN A C 1
ATOM 879 O O . ASN A 1 113 ? -1.380 5.991 13.093 1.00 93.06 113 ASN A O 1
ATOM 883 N N . ILE A 1 114 ? -1.433 6.643 10.925 1.00 93.56 114 ILE A N 1
ATOM 884 C CA . ILE A 1 114 ? -1.789 5.343 10.347 1.00 93.56 114 ILE A CA 1
ATOM 885 C C . ILE A 1 114 ? -0.676 4.283 10.430 1.00 93.56 114 ILE A C 1
ATOM 887 O O . ILE A 1 114 ? -0.913 3.114 10.133 1.00 93.56 114 ILE A O 1
ATOM 891 N N . HIS A 1 115 ? 0.532 4.674 10.845 1.00 90.44 115 HIS A N 1
ATOM 892 C CA . HIS A 1 115 ? 1.680 3.782 11.042 1.00 90.44 115 HIS A CA 1
ATOM 893 C C . HIS A 1 115 ? 1.845 3.340 12.497 1.00 90.44 115 HIS A C 1
ATOM 895 O O . HIS A 1 115 ? 2.754 2.580 12.817 1.00 90.44 115 HIS A O 1
ATOM 901 N N . THR A 1 116 ? 0.984 3.806 13.404 1.00 91.06 116 THR A N 1
ATOM 902 C CA . THR A 1 116 ? 0.935 3.226 14.749 1.00 91.06 116 THR A CA 1
ATOM 903 C C . THR A 1 116 ? 0.481 1.773 14.657 1.00 91.06 116 THR A C 1
ATOM 905 O O . THR A 1 116 ? -0.473 1.488 13.936 1.00 91.06 116 THR A O 1
ATOM 908 N N . ALA A 1 117 ? 1.120 0.877 15.418 1.00 91.62 117 ALA A N 1
ATOM 909 C CA . ALA A 1 117 ? 0.796 -0.552 15.435 1.00 91.62 117 ALA A CA 1
ATOM 910 C C . ALA A 1 117 ? -0.722 -0.858 15.446 1.00 91.62 117 ALA A C 1
ATOM 912 O O . ALA A 1 117 ? -1.166 -1.545 14.530 1.00 91.62 117 ALA A O 1
ATOM 913 N N . PRO A 1 118 ? -1.553 -0.299 16.360 1.00 90.88 118 PRO A N 1
ATOM 914 C CA . PRO A 1 118 ? -2.985 -0.610 16.373 1.00 90.88 118 PRO A CA 1
ATOM 915 C C . PRO A 1 118 ? -3.709 -0.150 15.102 1.00 90.88 118 PRO A C 1
ATOM 917 O O . PRO A 1 118 ? -4.466 -0.913 14.516 1.00 90.88 118 PRO A O 1
ATOM 920 N N . THR A 1 119 ? -3.437 1.070 14.629 1.00 94.19 119 THR A N 1
ATOM 921 C CA . THR A 1 119 ? -4.109 1.610 13.438 1.00 94.19 119 THR A CA 1
ATOM 922 C C . THR A 1 119 ? -3.723 0.824 12.192 1.00 94.19 119 THR A C 1
ATOM 924 O O . THR A 1 119 ? -4.577 0.489 11.377 1.00 94.19 119 THR A O 1
ATOM 927 N N . ASN A 1 120 ? -2.434 0.515 12.049 1.00 93.81 120 ASN A N 1
ATOM 928 C CA . ASN A 1 120 ? -1.921 -0.205 10.896 1.00 93.81 120 ASN A CA 1
ATOM 929 C C . ASN A 1 120 ? -2.493 -1.628 10.819 1.00 93.81 120 ASN A C 1
ATOM 931 O O . ASN A 1 120 ? -2.939 -2.037 9.749 1.00 93.81 120 ASN A O 1
ATOM 935 N N . MET A 1 121 ? -2.539 -2.331 11.957 1.00 93.06 121 MET A N 1
ATOM 936 C CA . MET A 1 121 ? -3.104 -3.677 12.061 1.00 93.06 121 MET A CA 1
ATOM 937 C C . MET A 1 121 ? -4.597 -3.703 11.741 1.00 93.06 121 MET A C 1
ATOM 939 O O . MET A 1 121 ? -5.011 -4.526 10.932 1.00 93.06 121 MET A O 1
ATOM 943 N N . VAL A 1 122 ? -5.389 -2.786 12.309 1.00 95.94 122 VAL A N 1
ATOM 944 C CA . VAL A 1 122 ? -6.839 -2.718 12.050 1.00 95.94 122 VAL A CA 1
ATOM 945 C C . VAL A 1 122 ? -7.115 -2.459 10.572 1.00 95.94 122 VAL A C 1
ATOM 947 O O . VAL A 1 122 ? -7.923 -3.156 9.968 1.00 95.94 122 VAL A O 1
ATOM 950 N N . LEU A 1 123 ? -6.415 -1.498 9.958 1.00 95.44 123 LEU A N 1
ATOM 951 C CA . LEU A 1 123 ? -6.570 -1.227 8.527 1.00 95.44 123 LEU A CA 1
ATOM 952 C C . LEU A 1 123 ? -6.219 -2.460 7.686 1.00 95.44 123 LEU A C 1
ATOM 954 O O . LEU A 1 123 ? -6.994 -2.824 6.808 1.00 95.44 123 LEU A O 1
ATOM 958 N N . LYS A 1 124 ? -5.097 -3.129 7.983 1.00 94.06 124 LYS A N 1
ATOM 959 C CA . LYS A 1 124 ? -4.693 -4.354 7.282 1.00 94.06 124 LYS A CA 1
ATOM 960 C C . LYS A 1 124 ? -5.766 -5.440 7.391 1.00 94.06 124 LYS A C 1
ATOM 962 O O . LYS A 1 124 ? -6.219 -5.958 6.378 1.00 94.06 124 LYS A O 1
ATOM 967 N N . GLN A 1 125 ? -6.214 -5.730 8.612 1.00 92.94 125 GLN A N 1
ATOM 968 C CA . GLN A 1 125 ? -7.225 -6.752 8.884 1.00 92.94 125 GLN A CA 1
ATOM 969 C C . GLN A 1 125 ? -8.528 -6.489 8.130 1.00 92.94 125 GLN A C 1
ATOM 971 O O . GLN A 1 125 ? -9.078 -7.417 7.552 1.00 92.94 125 GLN A O 1
ATOM 976 N N . ILE A 1 126 ? -9.003 -5.240 8.094 1.00 94.25 126 ILE A N 1
ATOM 977 C CA . ILE A 1 126 ? -10.232 -4.873 7.379 1.00 94.25 126 ILE A CA 1
ATOM 978 C C . ILE A 1 126 ? -10.114 -5.134 5.873 1.00 94.25 126 ILE A C 1
ATOM 980 O O . ILE A 1 126 ? -11.032 -5.698 5.281 1.00 94.25 126 ILE A O 1
ATOM 984 N N . PHE A 1 127 ? -8.996 -4.750 5.250 1.00 92.19 127 PHE A N 1
ATOM 985 C CA . PHE A 1 127 ? -8.797 -4.960 3.812 1.00 92.19 127 PHE A CA 1
ATOM 986 C C . PHE A 1 127 ? -8.515 -6.426 3.453 1.00 92.19 127 PHE A C 1
ATOM 988 O O . PHE A 1 127 ? -8.911 -6.867 2.376 1.00 92.19 127 PHE A O 1
ATOM 995 N N . GLU A 1 128 ? -7.917 -7.197 4.365 1.00 89.94 128 GLU A N 1
ATOM 996 C CA . GLU A 1 128 ? -7.669 -8.630 4.183 1.00 89.94 128 GLU A CA 1
ATOM 997 C C . GLU A 1 128 ? -8.850 -9.522 4.603 1.00 89.94 128 GLU A C 1
ATOM 999 O O . GLU A 1 128 ? -8.795 -10.718 4.333 1.00 89.94 128 GLU A O 1
ATOM 1004 N N . TYR A 1 129 ? -9.883 -9.017 5.292 1.00 89.19 129 TYR A N 1
ATOM 1005 C CA . TYR A 1 129 ? -10.956 -9.841 5.875 1.00 89.19 129 TYR A CA 1
ATOM 1006 C C . TYR A 1 129 ? -11.801 -10.559 4.812 1.00 89.19 129 TYR A C 1
ATOM 1008 O O . TYR A 1 129 ? -11.809 -11.789 4.763 1.00 89.19 129 TYR A O 1
ATOM 1016 N N . ASP A 1 130 ? -12.468 -9.783 3.954 1.00 86.81 130 ASP A N 1
ATOM 1017 C CA . ASP A 1 130 ? -13.315 -10.269 2.861 1.00 86.81 130 ASP A CA 1
ATOM 1018 C C . ASP A 1 130 ? -13.134 -9.362 1.640 1.00 86.81 130 ASP A C 1
ATOM 1020 O O . ASP A 1 130 ? -13.548 -8.200 1.645 1.00 86.81 130 ASP A O 1
ATOM 1024 N N . CYS A 1 131 ? -12.507 -9.893 0.590 1.00 80.06 131 CYS A N 1
ATOM 1025 C CA . CYS A 1 131 ? -12.191 -9.157 -0.636 1.00 80.06 131 CYS A CA 1
ATOM 1026 C C . CYS A 1 131 ? -13.408 -8.930 -1.548 1.00 80.06 131 CYS A C 1
ATOM 1028 O O . CYS A 1 131 ? -13.304 -8.193 -2.525 1.00 80.06 131 CYS A O 1
ATOM 1030 N N . THR A 1 132 ? -14.559 -9.544 -1.250 1.00 83.69 132 THR A N 1
ATOM 1031 C CA . THR A 1 132 ? -15.810 -9.323 -1.992 1.00 83.69 132 THR A CA 1
ATOM 1032 C C . THR A 1 132 ? -16.515 -8.039 -1.561 1.00 83.69 132 THR A C 1
ATOM 1034 O O . THR A 1 132 ? -17.234 -7.422 -2.350 1.00 83.69 132 THR A O 1
ATOM 1037 N N . ILE A 1 133 ? -16.265 -7.590 -0.328 1.00 88.69 133 ILE A N 1
ATOM 1038 C CA . ILE A 1 133 ? -16.792 -6.332 0.187 1.00 88.69 133 ILE A CA 1
ATOM 1039 C C . ILE A 1 133 ? -15.960 -5.189 -0.392 1.00 88.69 133 ILE A C 1
ATOM 1041 O O . ILE A 1 133 ? -14.778 -5.028 -0.076 1.00 88.69 133 ILE A O 1
ATOM 1045 N N . LYS A 1 134 ? -16.607 -4.362 -1.217 1.00 90.12 134 LYS A N 1
ATOM 1046 C CA . LYS A 1 134 ? -16.037 -3.112 -1.718 1.00 90.12 134 LYS A CA 1
ATOM 1047 C C . LYS A 1 134 ? -15.853 -2.121 -0.567 1.00 90.12 134 LYS A C 1
ATOM 1049 O O . LYS A 1 134 ? -16.823 -1.708 0.069 1.00 90.12 134 LYS A O 1
ATOM 1054 N N . ARG A 1 135 ? -14.608 -1.703 -0.354 1.00 91.88 135 ARG A N 1
ATOM 1055 C CA . ARG A 1 135 ? -14.184 -0.749 0.668 1.00 91.88 135 ARG A CA 1
ATOM 1056 C C . ARG A 1 135 ? -13.506 0.451 0.045 1.00 91.88 135 ARG A C 1
ATOM 1058 O O . ARG A 1 135 ? -12.717 0.311 -0.884 1.00 91.88 135 ARG A O 1
ATOM 1065 N N . THR A 1 136 ? -13.781 1.627 0.593 1.00 92.00 136 THR A N 1
ATOM 1066 C CA . THR A 1 136 ? -13.165 2.881 0.162 1.00 92.00 136 THR A CA 1
ATOM 1067 C C . THR A 1 136 ? -12.869 3.767 1.360 1.00 92.00 136 THR A C 1
ATOM 1069 O O . THR A 1 136 ? -13.769 4.210 2.070 1.00 92.00 136 THR A O 1
ATOM 1072 N N . PHE A 1 137 ? -11.587 3.989 1.626 1.00 94.44 137 PHE A N 1
ATOM 1073 C CA . PHE A 1 137 ? -11.113 4.691 2.811 1.00 94.44 137 PHE A CA 1
ATOM 1074 C C . PHE A 1 137 ? -10.360 5.952 2.408 1.00 94.44 137 PHE A C 1
ATOM 1076 O O . PHE A 1 137 ? -9.453 5.916 1.579 1.00 94.44 137 PHE A O 1
ATOM 1083 N N . TRP A 1 138 ? -10.708 7.055 3.060 1.00 92.75 138 TRP A N 1
ATOM 1084 C CA . TRP A 1 138 ? -10.031 8.336 2.958 1.00 92.75 138 TRP A CA 1
ATOM 1085 C C . TRP A 1 138 ? -9.398 8.683 4.295 1.00 92.75 138 TRP A C 1
ATOM 1087 O O . TRP A 1 138 ? -10.100 8.807 5.296 1.00 92.75 138 TRP A O 1
ATOM 1097 N N . LEU A 1 139 ? -8.083 8.863 4.333 1.00 94.25 139 LEU A N 1
ATOM 1098 C CA . LEU A 1 139 ? -7.335 9.114 5.562 1.00 94.25 139 LEU A CA 1
ATOM 1099 C C . LEU A 1 139 ? -6.425 10.330 5.379 1.00 94.25 139 LEU A C 1
ATOM 1101 O O . LEU A 1 139 ? -5.849 10.536 4.315 1.00 94.25 139 LEU A O 1
ATOM 1105 N N . ALA A 1 140 ? -6.238 11.132 6.422 1.00 91.56 140 ALA A N 1
ATOM 1106 C CA . ALA A 1 140 ? -5.165 12.120 6.422 1.00 91.56 140 ALA A CA 1
ATOM 1107 C C . ALA A 1 140 ? -3.798 11.418 6.512 1.00 91.56 140 ALA A C 1
ATOM 1109 O O . ALA A 1 140 ? -3.599 10.555 7.369 1.00 91.56 140 ALA A O 1
ATOM 1110 N N . GLY A 1 141 ? -2.835 11.807 5.671 1.00 90.06 141 GLY A N 1
ATOM 1111 C CA . GLY A 1 141 ? -1.481 11.264 5.759 1.00 90.06 141 GLY A CA 1
ATOM 1112 C C . GLY A 1 141 ? -0.633 11.470 4.508 1.00 90.06 141 GLY A C 1
ATOM 1113 O O . GLY A 1 141 ? -1.120 11.837 3.447 1.00 90.06 141 GLY A O 1
ATOM 1114 N N . LYS A 1 142 ? 0.677 11.250 4.655 1.00 90.12 142 LYS A N 1
ATOM 1115 C CA . LYS A 1 142 ? 1.686 11.552 3.620 1.00 90.12 142 LYS A CA 1
ATOM 1116 C C . LYS A 1 142 ? 2.313 10.316 2.972 1.00 90.12 142 LYS A C 1
ATOM 1118 O O . LYS A 1 142 ? 3.092 10.465 2.033 1.00 90.12 142 LYS A O 1
ATOM 1123 N N . ARG A 1 143 ? 2.057 9.124 3.514 1.00 90.38 143 ARG A N 1
ATOM 1124 C CA . ARG A 1 143 ? 2.662 7.847 3.105 1.00 90.38 143 ARG A CA 1
ATOM 1125 C C . ARG A 1 143 ? 1.618 6.746 3.246 1.00 90.38 143 ARG A C 1
ATOM 1127 O O . ARG A 1 143 ? 0.821 6.814 4.174 1.00 90.38 143 ARG A O 1
ATOM 1134 N N . LEU A 1 144 ? 1.636 5.760 2.355 1.00 92.19 144 LEU A N 1
ATOM 1135 C CA . LEU A 1 144 ? 0.745 4.599 2.430 1.00 92.19 144 LEU A CA 1
ATOM 1136 C C . LEU A 1 144 ? 1.052 3.725 3.659 1.00 92.19 144 LEU A C 1
ATOM 1138 O O . LEU A 1 144 ? 2.193 3.729 4.124 1.00 92.19 144 LEU A O 1
ATOM 1142 N N . PRO A 1 145 ? 0.069 2.974 4.194 1.00 91.44 145 PRO A N 1
ATOM 1143 C CA . PRO A 1 145 ? 0.301 2.018 5.275 1.00 91.44 145 PRO A CA 1
ATOM 1144 C C . PRO A 1 145 ? 1.448 1.037 4.981 1.00 91.44 145 PRO A C 1
ATOM 1146 O O . PRO A 1 145 ? 1.629 0.605 3.850 1.00 91.44 145 PRO A O 1
ATOM 1149 N N . GLN A 1 146 ? 2.185 0.621 6.018 1.00 88.19 146 GLN A N 1
ATOM 1150 C CA . GLN A 1 146 ? 3.358 -0.266 5.882 1.00 88.19 146 GLN A CA 1
ATOM 1151 C C . GLN A 1 146 ? 3.058 -1.660 5.309 1.00 88.19 146 GLN A C 1
ATOM 1153 O O . GLN A 1 146 ? 3.981 -2.351 4.903 1.00 88.19 146 GLN A O 1
ATOM 1158 N N . TRP A 1 147 ? 1.795 -2.087 5.302 1.00 90.38 147 TRP A N 1
ATOM 1159 C CA . TRP A 1 147 ? 1.387 -3.390 4.780 1.00 90.38 147 TRP A CA 1
ATOM 1160 C C . TRP A 1 147 ? 1.177 -3.408 3.262 1.00 90.38 147 TRP A C 1
ATOM 1162 O O . TRP A 1 147 ? 0.918 -4.472 2.710 1.00 90.38 147 TRP A O 1
ATOM 1172 N N . PHE A 1 148 ? 1.301 -2.265 2.581 1.00 89.44 148 PHE A N 1
ATOM 1173 C CA . PHE A 1 148 ? 1.312 -2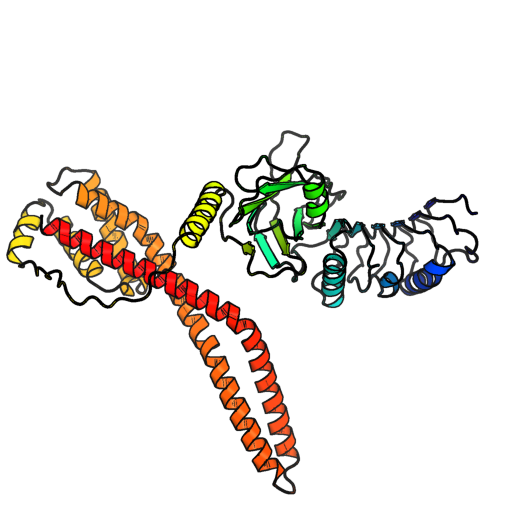.228 1.121 1.00 89.44 148 PHE A CA 1
ATOM 1174 C C . PHE A 1 148 ? 2.502 -3.017 0.569 1.00 89.44 148 PHE A C 1
ATOM 1176 O O . PHE A 1 148 ? 3.643 -2.733 0.926 1.00 89.44 148 PHE A O 1
ATOM 1183 N N . THR A 1 149 ? 2.223 -3.991 -0.302 1.00 83.94 149 THR A N 1
ATOM 1184 C CA . THR A 1 149 ? 3.229 -4.904 -0.873 1.00 83.94 149 THR A CA 1
ATOM 1185 C C . THR A 1 149 ? 4.235 -4.157 -1.743 1.00 83.94 149 THR A C 1
ATOM 1187 O O . THR A 1 149 ? 5.430 -4.419 -1.673 1.00 83.94 149 THR A O 1
ATOM 1190 N N . MET A 1 150 ? 3.750 -3.204 -2.537 1.00 82.69 150 MET A N 1
ATOM 1191 C CA . MET A 1 150 ? 4.563 -2.336 -3.379 1.00 82.69 150 MET A CA 1
ATOM 1192 C C . MET A 1 150 ? 3.987 -0.924 -3.335 1.00 82.69 150 MET A C 1
ATOM 1194 O O . MET A 1 150 ? 2.771 -0.735 -3.393 1.00 82.69 150 MET A O 1
ATOM 1198 N N . TYR A 1 151 ? 4.848 0.085 -3.259 1.00 84.44 151 TYR A N 1
ATOM 1199 C CA . TYR A 1 151 ? 4.452 1.468 -3.491 1.00 84.44 151 TYR A CA 1
ATOM 1200 C C . TYR A 1 151 ? 5.604 2.257 -4.101 1.00 84.44 151 TYR A C 1
ATOM 1202 O O . TYR A 1 151 ? 6.766 2.051 -3.759 1.00 84.44 151 TYR A O 1
ATOM 1210 N N . ARG A 1 152 ? 5.279 3.193 -4.989 1.00 79.62 152 ARG A N 1
ATOM 1211 C CA . ARG A 1 152 ? 6.251 4.017 -5.705 1.00 79.62 152 ARG A CA 1
ATOM 1212 C C . ARG A 1 152 ? 5.811 5.457 -5.795 1.00 79.62 152 ARG A C 1
ATOM 1214 O O . ARG A 1 152 ? 4.648 5.797 -5.581 1.00 79.62 152 ARG A O 1
ATOM 1221 N N . ARG A 1 153 ? 6.786 6.321 -6.059 1.00 82.75 153 ARG A N 1
ATOM 1222 C CA . ARG A 1 153 ? 6.520 7.728 -6.316 1.00 82.75 153 ARG A CA 1
ATOM 1223 C C . ARG A 1 153 ? 5.931 7.869 -7.718 1.00 82.75 153 ARG A C 1
ATOM 1225 O O . ARG A 1 153 ? 6.460 7.284 -8.653 1.00 82.75 153 ARG A O 1
ATOM 1232 N N . GLY A 1 154 ? 4.889 8.681 -7.856 1.00 80.62 154 GLY A N 1
ATOM 1233 C CA . GLY A 1 154 ? 4.231 8.924 -9.140 1.00 80.62 154 GLY A CA 1
ATOM 1234 C C . GLY A 1 154 ? 2.872 8.245 -9.269 1.00 80.62 154 GLY A C 1
ATOM 1235 O O . GLY A 1 154 ? 2.380 7.596 -8.343 1.00 80.62 154 GLY A O 1
ATOM 1236 N N . ASN A 1 155 ? 2.244 8.463 -10.419 1.00 80.06 155 ASN A N 1
ATOM 1237 C CA . ASN A 1 155 ? 0.837 8.185 -10.670 1.00 80.06 155 ASN A CA 1
ATOM 1238 C C . ASN A 1 155 ? 0.580 6.875 -11.421 1.00 80.06 155 ASN A C 1
ATOM 1240 O O . ASN A 1 155 ? -0.565 6.648 -11.784 1.00 80.06 155 ASN A O 1
ATOM 1244 N N . SER A 1 156 ? 1.583 6.031 -11.664 1.00 81.12 156 SER A N 1
ATOM 1245 C CA . SER A 1 156 ? 1.349 4.705 -12.230 1.00 81.12 156 SER A CA 1
ATOM 1246 C C . SER A 1 156 ? 2.181 3.613 -11.568 1.00 81.12 156 SER A C 1
ATOM 1248 O O . SER A 1 156 ? 3.210 3.875 -10.940 1.00 81.12 156 SER A O 1
ATOM 1250 N N . LEU A 1 157 ? 1.686 2.380 -11.657 1.00 83.88 157 LEU A N 1
ATOM 1251 C CA . LEU A 1 157 ? 2.310 1.191 -11.095 1.00 83.88 157 LEU A CA 1
ATOM 1252 C C . LEU A 1 157 ? 2.011 -0.020 -11.983 1.00 83.88 157 LEU A C 1
ATOM 1254 O O . LEU A 1 157 ? 0.873 -0.485 -12.040 1.00 83.88 157 LEU A O 1
ATOM 1258 N N . GLY A 1 158 ? 3.054 -0.527 -12.643 1.00 84.44 158 GLY A N 1
ATOM 1259 C CA . GLY A 1 158 ? 3.014 -1.738 -13.461 1.00 84.44 158 GLY A CA 1
ATOM 1260 C C . GLY A 1 158 ? 3.431 -3.009 -12.711 1.00 84.44 158 GLY A C 1
ATOM 1261 O O . GLY A 1 158 ? 4.303 -2.968 -11.835 1.00 84.44 158 GLY A O 1
ATOM 1262 N N . PHE A 1 159 ? 2.827 -4.138 -13.072 1.00 85.81 159 PHE A N 1
ATOM 1263 C CA . PHE A 1 159 ? 3.144 -5.474 -12.566 1.00 85.81 159 PHE A CA 1
ATOM 1264 C C . PHE A 1 159 ? 2.754 -6.557 -13.581 1.00 85.81 159 PHE A C 1
ATOM 1266 O O . PHE A 1 159 ? 1.933 -6.332 -14.464 1.00 85.81 159 PHE A O 1
ATOM 1273 N N . LEU A 1 160 ? 3.346 -7.738 -13.450 1.00 87.06 160 LEU A N 1
ATOM 1274 C CA . LEU A 1 160 ? 2.978 -8.947 -14.170 1.00 87.06 160 LEU A CA 1
ATOM 1275 C C . LEU A 1 160 ? 2.144 -9.854 -13.270 1.00 87.06 160 LEU A C 1
ATOM 1277 O O . LEU A 1 160 ? 2.387 -9.931 -12.064 1.00 87.06 160 LEU A O 1
ATOM 1281 N N . PHE A 1 161 ? 1.198 -10.571 -13.861 1.00 86.88 161 PHE A N 1
ATOM 1282 C CA . PHE A 1 161 ? 0.449 -11.633 -13.198 1.00 86.88 161 PHE A CA 1
ATOM 1283 C C . PHE A 1 161 ? 0.100 -12.756 -14.181 1.00 86.88 161 PHE A C 1
ATOM 1285 O O . PHE A 1 161 ? 0.079 -12.530 -15.387 1.00 86.88 161 PHE A O 1
ATOM 1292 N N . ARG A 1 162 ? -0.209 -13.961 -13.700 1.00 85.06 162 ARG A N 1
ATOM 1293 C CA . ARG A 1 162 ? -0.670 -15.076 -14.553 1.00 85.06 162 ARG A CA 1
ATOM 1294 C C . ARG A 1 162 ? -1.891 -15.782 -13.970 1.00 85.06 162 ARG A C 1
ATOM 1296 O O . ARG A 1 162 ? -2.226 -15.584 -12.804 1.00 85.06 162 ARG A O 1
ATOM 1303 N N . LYS A 1 163 ? -2.555 -16.620 -14.778 1.00 80.31 163 LYS A N 1
ATOM 1304 C CA . LYS A 1 163 ? -3.777 -17.398 -14.454 1.00 80.31 163 LYS A CA 1
ATOM 1305 C C . LYS A 1 163 ? -5.042 -16.563 -14.229 1.00 80.31 163 LYS A C 1
ATOM 1307 O O . LYS A 1 163 ? -6.049 -16.790 -14.892 1.00 80.31 163 LYS A O 1
ATOM 1312 N N . ARG A 1 164 ? -5.036 -15.631 -13.272 1.00 81.19 164 ARG A N 1
ATOM 1313 C CA . ARG A 1 164 ? -6.194 -14.782 -12.950 1.00 81.19 164 ARG A CA 1
ATOM 1314 C C . ARG A 1 164 ? -5.766 -13.419 -12.435 1.00 81.19 164 ARG A C 1
ATOM 1316 O O . ARG A 1 164 ? -4.699 -13.290 -11.849 1.00 81.19 164 ARG A O 1
ATOM 1323 N N . ILE A 1 165 ? -6.635 -12.424 -12.602 1.00 82.06 165 ILE A N 1
ATOM 1324 C CA . ILE A 1 165 ? -6.409 -11.093 -12.032 1.00 82.06 165 ILE A CA 1
ATOM 1325 C C . ILE A 1 165 ? -6.423 -11.210 -10.501 1.00 82.06 165 ILE A C 1
ATOM 1327 O O . ILE A 1 165 ? -7.406 -11.719 -9.954 1.00 82.06 165 ILE A O 1
ATOM 1331 N N . PRO A 1 166 ? -5.361 -10.752 -9.827 1.00 83.06 166 PRO A N 1
ATOM 1332 C CA . PRO A 1 166 ? -5.233 -10.884 -8.387 1.00 83.06 166 PRO A CA 1
ATOM 1333 C C . PRO A 1 166 ? -6.210 -9.993 -7.616 1.00 83.06 166 PRO A C 1
ATOM 1335 O O . PRO A 1 166 ? -6.525 -8.869 -8.023 1.00 83.06 166 PRO A O 1
ATOM 1338 N N . ASP A 1 167 ? -6.662 -10.480 -6.460 1.00 84.88 167 ASP A N 1
ATOM 1339 C CA . ASP A 1 167 ? -7.443 -9.677 -5.519 1.00 84.88 167 ASP A CA 1
ATOM 1340 C C . ASP A 1 167 ? -6.521 -8.639 -4.865 1.00 84.88 167 ASP A C 1
ATOM 1342 O O . ASP A 1 167 ? -5.637 -8.968 -4.073 1.00 84.88 167 ASP A O 1
ATOM 1346 N N . MET A 1 168 ? -6.717 -7.363 -5.197 1.00 87.75 168 MET A N 1
ATOM 1347 C CA . MET A 1 168 ? -5.796 -6.297 -4.808 1.00 87.75 168 MET A CA 1
ATOM 1348 C C . MET A 1 168 ? -6.485 -5.118 -4.132 1.00 87.75 168 MET A C 1
ATOM 1350 O O . MET A 1 168 ? -7.599 -4.719 -4.476 1.00 87.75 168 MET A O 1
ATOM 1354 N N . THR A 1 169 ? -5.751 -4.510 -3.206 1.00 90.81 169 THR A N 1
ATOM 1355 C CA . THR A 1 169 ? -6.063 -3.213 -2.616 1.00 90.81 169 THR A CA 1
ATOM 1356 C C . THR A 1 169 ? -5.130 -2.162 -3.207 1.00 90.81 169 THR A C 1
ATOM 1358 O O . THR A 1 169 ? -3.909 -2.270 -3.095 1.00 90.81 169 THR A O 1
ATOM 1361 N N . VAL A 1 170 ? -5.696 -1.128 -3.821 1.00 90.06 170 VAL 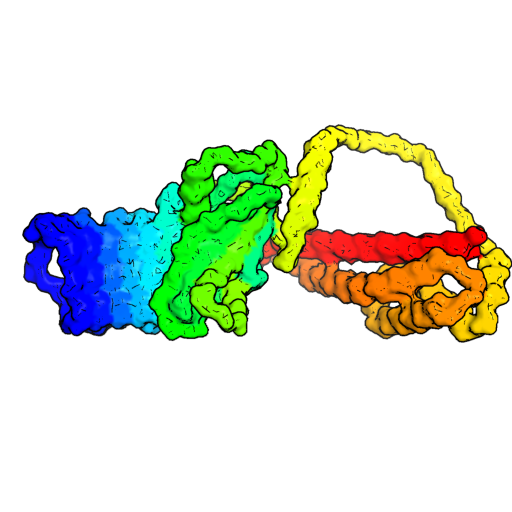A N 1
ATOM 1362 C CA . VAL A 1 170 ? -4.965 0.014 -4.373 1.00 90.06 170 VAL A CA 1
ATOM 1363 C C . VAL A 1 170 ? -4.897 1.152 -3.363 1.00 90.06 170 VAL A C 1
ATOM 1365 O O . VAL A 1 170 ? -5.808 1.358 -2.559 1.00 90.06 170 VAL A O 1
ATOM 1368 N N . GLY A 1 171 ? -3.803 1.903 -3.410 1.00 91.12 171 GLY A N 1
ATOM 1369 C CA . GLY A 1 171 ? -3.517 3.009 -2.513 1.00 91.12 171 GLY A CA 1
ATOM 1370 C C . GLY A 1 171 ? -2.941 4.193 -3.266 1.00 91.12 171 GLY A C 1
ATOM 1371 O O . GLY A 1 171 ? -2.083 4.040 -4.132 1.00 91.12 171 GLY A O 1
ATOM 1372 N N . LEU A 1 172 ? -3.390 5.385 -2.900 1.00 89.69 172 LEU A N 1
ATOM 1373 C CA . LEU A 1 172 ? -2.971 6.642 -3.494 1.00 89.69 172 LEU A CA 1
ATOM 1374 C C . LEU A 1 172 ? -2.665 7.660 -2.397 1.00 89.69 172 LEU A C 1
ATOM 1376 O O . LEU A 1 172 ? -3.432 7.794 -1.449 1.00 89.69 172 LEU A O 1
ATOM 1380 N N . VAL A 1 173 ? -1.588 8.429 -2.562 1.00 89.69 173 VAL A N 1
ATOM 1381 C CA . VAL A 1 173 ? -1.331 9.649 -1.790 1.00 89.69 173 VAL A CA 1
ATOM 1382 C C . VAL A 1 173 ? -1.316 10.844 -2.727 1.00 89.69 173 VAL A C 1
ATOM 1384 O O . VAL A 1 173 ? -0.423 10.971 -3.565 1.00 89.69 173 VAL A O 1
ATOM 1387 N N . ALA A 1 174 ? -2.265 11.755 -2.549 1.00 86.62 174 ALA A N 1
ATOM 1388 C CA . ALA A 1 174 ? -2.394 12.966 -3.352 1.00 86.62 174 ALA A CA 1
ATOM 1389 C C . ALA A 1 174 ? -2.694 14.177 -2.464 1.00 86.62 174 ALA A C 1
ATOM 1391 O O . ALA A 1 174 ? -2.982 14.042 -1.276 1.00 86.62 174 ALA A O 1
ATOM 1392 N N . ARG A 1 175 ? -2.589 15.386 -3.015 1.00 81.38 175 ARG A N 1
ATOM 1393 C CA . ARG A 1 175 ? -2.951 16.606 -2.288 1.00 81.38 175 ARG A CA 1
ATOM 1394 C C . ARG A 1 175 ? -4.470 16.803 -2.354 1.00 81.38 175 ARG A C 1
ATOM 1396 O O . ARG A 1 175 ? -5.036 16.843 -3.446 1.00 81.38 175 ARG A O 1
ATOM 1403 N N . GLY A 1 176 ? -5.127 16.936 -1.205 1.00 71.56 176 GLY A N 1
ATOM 1404 C CA . GLY A 1 176 ? -6.526 17.354 -1.141 1.00 71.56 176 GLY A CA 1
ATOM 1405 C C . GLY A 1 176 ? -6.675 18.773 -1.679 1.00 71.56 176 GLY A C 1
ATOM 1406 O O . GLY A 1 176 ? -5.826 19.617 -1.418 1.00 71.56 176 GLY A O 1
ATOM 1407 N N . ALA A 1 177 ? -7.691 19.043 -2.494 1.00 67.44 177 ALA A N 1
ATOM 1408 C CA . ALA A 1 177 ? -8.023 20.403 -2.947 1.00 67.44 177 ALA A CA 1
ATOM 1409 C C . ALA A 1 177 ? -9.392 20.438 -3.646 1.00 67.44 177 ALA A C 1
ATOM 1411 O O . ALA A 1 177 ? -9.539 21.105 -4.668 1.00 67.44 177 ALA A O 1
ATOM 1412 N N . ASN A 1 178 ? -10.379 19.683 -3.152 1.00 73.25 178 ASN A N 1
ATOM 1413 C CA . ASN A 1 178 ? -11.655 19.491 -3.850 1.00 73.25 178 ASN A CA 1
ATOM 1414 C C . ASN A 1 178 ? -11.476 19.001 -5.295 1.00 73.25 178 ASN A C 1
ATOM 1416 O O . ASN A 1 178 ? -12.062 19.532 -6.237 1.00 73.25 178 ASN A O 1
ATOM 1420 N N . LYS A 1 179 ? -10.593 18.013 -5.463 1.00 72.44 179 LYS A N 1
ATOM 1421 C CA . LYS A 1 179 ? -10.199 17.465 -6.761 1.00 72.44 179 LYS A CA 1
ATOM 1422 C C . LYS A 1 179 ? -10.826 16.098 -6.977 1.00 72.44 179 LYS A C 1
ATOM 1424 O O . LYS A 1 179 ? -10.933 15.297 -6.042 1.00 72.44 179 LYS A O 1
ATOM 1429 N N . ARG A 1 180 ? -11.188 15.838 -8.232 1.00 75.62 180 ARG A N 1
ATOM 1430 C CA . ARG A 1 180 ? -11.572 14.515 -8.703 1.00 75.62 180 ARG A CA 1
ATOM 1431 C C . ARG A 1 180 ? -10.329 13.769 -9.163 1.00 75.62 180 ARG A C 1
ATOM 1433 O O . ARG A 1 180 ? -9.531 14.296 -9.940 1.00 75.62 180 ARG A O 1
ATOM 1440 N N . TYR A 1 181 ? -10.183 12.565 -8.643 1.00 75.62 181 TYR A N 1
ATOM 1441 C CA . TYR A 1 181 ? -9.158 11.625 -9.040 1.00 75.62 181 TYR A CA 1
ATOM 1442 C C . TYR A 1 181 ? -9.854 10.376 -9.551 1.00 75.62 181 TYR A C 1
ATOM 1444 O O . TYR A 1 181 ? -10.796 9.877 -8.931 1.00 75.62 181 TYR A O 1
ATOM 1452 N N . ASP A 1 182 ? -9.372 9.894 -10.680 1.00 75.81 182 ASP A N 1
ATOM 1453 C CA . ASP A 1 182 ? -9.854 8.688 -11.315 1.00 75.81 182 ASP A CA 1
ATOM 1454 C C . ASP A 1 182 ? -8.644 7.757 -11.394 1.00 75.81 182 ASP A C 1
ATOM 1456 O O . ASP A 1 182 ? -7.566 8.156 -11.841 1.00 75.81 182 ASP A O 1
ATOM 1460 N N . TYR A 1 183 ? -8.782 6.537 -10.884 1.00 80.12 183 TYR A N 1
ATOM 1461 C CA . TYR A 1 183 ? -7.760 5.525 -11.099 1.00 80.12 183 TYR A CA 1
ATOM 1462 C C . TYR A 1 183 ? -8.217 4.607 -12.215 1.00 80.12 183 TYR A C 1
ATOM 1464 O O . TYR A 1 183 ? -9.396 4.275 -12.315 1.00 80.12 183 TYR A O 1
ATOM 1472 N N . CYS A 1 184 ? -7.288 4.228 -13.065 1.00 81.38 184 CYS A N 1
ATOM 1473 C CA . CYS A 1 184 ? -7.538 3.385 -14.202 1.00 81.38 184 CYS A CA 1
ATOM 1474 C C . CYS A 1 184 ? -6.684 2.131 -14.102 1.00 81.38 184 CYS A C 1
ATOM 1476 O O . CYS A 1 184 ? -5.638 2.102 -13.451 1.00 81.38 184 CYS A O 1
ATOM 1478 N N . PHE A 1 185 ? -7.164 1.084 -14.747 1.00 84.56 185 PHE A N 1
ATOM 1479 C CA . PHE A 1 185 ? -6.516 -0.206 -14.803 1.00 84.56 185 PHE A CA 1
ATOM 1480 C C . PHE A 1 185 ? -6.431 -0.652 -16.255 1.00 84.56 185 PHE A C 1
ATOM 1482 O O . PHE A 1 185 ? -7.422 -0.632 -16.984 1.00 84.56 185 PHE A O 1
ATOM 1489 N N . LYS A 1 186 ? -5.246 -1.046 -16.696 1.00 83.81 186 LYS A N 1
ATOM 1490 C CA . LYS A 1 186 ? -5.009 -1.530 -18.054 1.00 83.81 186 LYS A CA 1
ATOM 1491 C C . LYS A 1 186 ? -4.343 -2.892 -17.974 1.00 83.81 186 LYS A C 1
ATOM 1493 O O . LYS A 1 186 ? -3.455 -3.072 -17.148 1.00 83.81 186 LYS A O 1
ATOM 1498 N N . ILE A 1 187 ? -4.762 -3.830 -18.820 1.00 84.31 187 ILE A N 1
ATOM 1499 C CA . ILE A 1 187 ? -4.123 -5.143 -18.950 1.00 84.31 187 ILE A CA 1
ATOM 1500 C C . ILE A 1 187 ? -3.630 -5.295 -20.383 1.00 84.31 187 ILE A C 1
ATOM 1502 O O . ILE A 1 187 ? -4.405 -5.147 -21.326 1.00 84.31 187 ILE A O 1
ATOM 1506 N N . ASN A 1 188 ? -2.358 -5.638 -20.561 1.00 82.25 188 ASN A N 1
ATOM 1507 C CA . ASN A 1 188 ? -1.728 -5.808 -21.865 1.00 82.25 188 ASN A CA 1
ATOM 1508 C C . ASN A 1 188 ? -2.030 -4.583 -22.760 1.00 82.25 188 ASN A C 1
ATOM 1510 O O . ASN A 1 188 ? -1.960 -3.433 -22.319 1.00 82.25 188 ASN A O 1
ATOM 1514 N N . ASN A 1 189 ? -2.441 -4.827 -24.004 1.00 71.12 189 ASN A N 1
ATOM 1515 C CA . ASN A 1 189 ? -2.876 -3.796 -24.945 1.00 71.12 189 ASN A CA 1
ATOM 1516 C C . ASN A 1 189 ? -4.398 -3.571 -24.932 1.00 71.12 189 ASN A C 1
ATOM 1518 O O . ASN A 1 189 ? -4.958 -3.093 -25.918 1.00 71.12 189 ASN A O 1
ATOM 1522 N N . SER A 1 190 ? -5.091 -3.919 -23.839 1.00 75.38 190 SER A N 1
ATOM 1523 C CA . SER A 1 190 ? -6.526 -3.666 -23.719 1.00 75.38 190 SER A CA 1
ATOM 1524 C C . SER A 1 190 ? -6.829 -2.172 -23.639 1.00 75.38 190 SER A C 1
ATOM 1526 O O . SER A 1 190 ? -5.989 -1.348 -23.263 1.00 75.38 190 SER A O 1
ATOM 1528 N N . SER A 1 191 ? -8.086 -1.826 -23.918 1.00 72.44 191 SER A N 1
ATOM 1529 C CA . SER A 1 191 ? -8.615 -0.516 -23.556 1.00 72.44 191 SER A CA 1
ATOM 1530 C C . SER A 1 191 ? -8.500 -0.295 -22.049 1.00 72.44 191 SER A C 1
ATOM 1532 O O . SER A 1 191 ? -8.666 -1.225 -21.254 1.00 72.44 191 SER A O 1
ATOM 1534 N N . GLU A 1 192 ? -8.232 0.950 -21.675 1.00 77.56 192 GLU A N 1
ATOM 1535 C CA . GLU A 1 192 ? -8.150 1.366 -20.284 1.00 77.56 192 GLU A CA 1
ATOM 1536 C C . GLU A 1 192 ? -9.509 1.195 -19.584 1.00 77.56 192 GLU A C 1
ATOM 1538 O O . GLU A 1 192 ? -10.575 1.563 -20.092 1.00 77.56 192 GLU A O 1
ATOM 1543 N N . ILE A 1 193 ? -9.475 0.597 -18.400 1.00 75.75 193 ILE A N 1
ATOM 1544 C CA . ILE A 1 193 ? -10.623 0.415 -17.524 1.00 75.75 193 ILE A CA 1
ATOM 1545 C C . ILE A 1 193 ? -10.586 1.557 -16.525 1.00 75.75 193 ILE A C 1
ATOM 1547 O O . ILE A 1 193 ? -9.833 1.515 -15.558 1.00 75.75 193 ILE A O 1
ATOM 1551 N N . SER A 1 194 ? -11.407 2.580 -16.747 1.00 72.38 194 SER A N 1
ATOM 1552 C CA . SER A 1 194 ? -11.650 3.579 -15.709 1.00 72.38 194 SER A CA 1
ATOM 1553 C C . SER A 1 194 ? -12.329 2.897 -14.518 1.00 72.38 194 SER A C 1
ATOM 1555 O O . SER A 1 194 ? -13.406 2.303 -14.657 1.00 72.38 194 SER A O 1
ATOM 1557 N N . CYS A 1 195 ? -11.661 2.932 -13.368 1.00 69.88 195 CYS A N 1
ATOM 1558 C CA . CYS A 1 195 ? -12.199 2.468 -12.100 1.00 69.88 195 CYS A CA 1
ATOM 1559 C C . CYS A 1 195 ? -12.899 3.628 -11.371 1.00 69.88 195 CYS A C 1
ATOM 1561 O O . CYS A 1 195 ? -13.073 4.705 -11.940 1.00 69.88 195 CYS A O 1
ATOM 1563 N N . SER A 1 196 ? -13.383 3.406 -10.138 1.00 65.62 196 SER A N 1
ATOM 1564 C CA . SER A 1 196 ? -14.202 4.397 -9.424 1.00 65.62 196 SER A CA 1
ATOM 1565 C C . SER A 1 196 ? -13.628 5.809 -9.488 1.00 65.62 196 SER A C 1
ATOM 1567 O O . SER A 1 196 ? -12.472 6.046 -9.148 1.00 65.62 196 SER A O 1
ATOM 1569 N N . ASN A 1 197 ? -14.503 6.750 -9.827 1.00 61.94 197 ASN A N 1
ATOM 1570 C CA . ASN A 1 197 ? -14.240 8.167 -9.668 1.00 61.94 197 ASN A CA 1
ATOM 1571 C C . ASN A 1 197 ? -14.323 8.502 -8.187 1.00 61.94 197 ASN A C 1
ATOM 1573 O O . ASN A 1 197 ? -15.330 8.188 -7.540 1.00 61.94 197 ASN A O 1
ATOM 1577 N N . PHE A 1 198 ? -13.312 9.162 -7.642 1.00 70.38 198 PHE A N 1
ATOM 1578 C CA . PHE A 1 198 ? -13.343 9.532 -6.240 1.00 70.38 198 PHE A CA 1
ATOM 1579 C C . PHE A 1 198 ? -12.946 10.993 -6.042 1.00 70.38 198 PHE A C 1
ATOM 1581 O O . PHE A 1 198 ? -11.973 11.518 -6.581 1.00 70.38 198 PHE A O 1
ATOM 1588 N N . PHE A 1 199 ? -13.787 11.688 -5.281 1.00 62.38 199 PHE A N 1
ATOM 1589 C CA . PHE A 1 199 ? -13.686 13.122 -5.071 1.00 62.38 199 PHE A CA 1
ATOM 1590 C C . PHE A 1 199 ? -13.123 13.377 -3.677 1.00 62.38 199 PHE A C 1
ATOM 1592 O O . PHE A 1 199 ? -13.733 12.998 -2.670 1.00 62.38 199 PHE A O 1
ATOM 1599 N N . SER A 1 200 ? -11.962 14.027 -3.605 1.00 66.62 200 SER A N 1
ATOM 1600 C CA . SER A 1 200 ? -11.492 14.586 -2.339 1.00 66.62 200 SER A CA 1
ATOM 1601 C C . SER A 1 200 ? -12.464 15.699 -1.966 1.00 66.62 200 SER A C 1
ATOM 1603 O O . SER A 1 200 ? -12.557 16.680 -2.682 1.00 66.62 200 SER A O 1
ATOM 1605 N N . HIS A 1 201 ? -13.214 15.571 -0.871 1.00 63.03 201 HIS A N 1
ATOM 1606 C CA . HIS A 1 201 ? -14.118 16.630 -0.382 1.00 63.03 201 HIS A CA 1
ATOM 1607 C C . HIS A 1 201 ? -13.413 17.539 0.630 1.00 63.03 201 HIS A C 1
ATOM 1609 O O . HIS A 1 201 ? -13.989 17.961 1.643 1.00 63.03 201 HIS A O 1
ATOM 1615 N N . SER A 1 202 ? -12.118 17.738 0.423 1.00 64.56 202 SER A N 1
ATOM 1616 C CA . SER A 1 202 ? -11.259 18.464 1.331 1.00 64.56 202 SER A CA 1
ATOM 1617 C C . SER A 1 202 ? -10.935 19.842 0.790 1.00 64.56 202 SER A C 1
ATOM 1619 O O . SER A 1 202 ? -10.324 19.991 -0.267 1.00 64.56 202 SER A O 1
ATOM 1621 N N . GLY A 1 203 ? -11.271 20.865 1.576 1.00 64.50 203 GLY A N 1
ATOM 1622 C CA . GLY A 1 203 ? -10.783 22.224 1.346 1.00 64.50 203 GLY A CA 1
ATOM 1623 C C . GLY A 1 203 ? -9.304 22.420 1.715 1.00 64.50 203 GLY A C 1
ATOM 1624 O O . GLY A 1 203 ? -8.795 23.532 1.611 1.00 64.50 203 GLY A O 1
ATOM 1625 N N . SER A 1 204 ? -8.606 21.381 2.187 1.00 73.00 204 SER A N 1
ATOM 1626 C CA . SER A 1 204 ? -7.232 21.464 2.691 1.00 73.00 204 SER A CA 1
ATOM 1627 C C . SER A 1 204 ? -6.223 21.015 1.643 1.00 73.00 204 SER A C 1
ATOM 1629 O O . SER A 1 204 ? -6.284 19.875 1.211 1.00 73.00 204 SER A O 1
ATOM 1631 N N . LYS A 1 205 ? -5.200 21.841 1.371 1.00 75.56 205 LYS A N 1
ATOM 1632 C CA . LYS A 1 205 ? -4.040 21.530 0.500 1.00 75.56 205 LYS A CA 1
ATOM 1633 C C . LYS A 1 205 ? -3.036 20.527 1.094 1.00 75.56 205 LYS A C 1
ATOM 1635 O O . LYS A 1 205 ? -1.847 20.559 0.759 1.00 75.56 205 LYS A O 1
ATOM 1640 N N . LYS A 1 206 ? -3.458 19.685 2.034 1.00 84.06 206 LYS A N 1
ATOM 1641 C CA . LYS A 1 206 ? -2.586 18.681 2.664 1.00 84.06 206 LYS A CA 1
ATOM 1642 C C . LYS A 1 206 ? -2.717 17.336 1.974 1.00 84.06 206 LYS A C 1
ATOM 1644 O O . LYS A 1 206 ? -3.628 17.121 1.188 1.00 84.06 206 LYS A O 1
ATOM 1649 N N . GLU A 1 207 ? -1.762 16.458 2.240 1.00 87.12 207 GLU A N 1
ATOM 1650 C CA . GLU A 1 207 ? -1.751 15.122 1.665 1.00 87.12 207 GLU A CA 1
ATOM 1651 C C . GLU A 1 207 ? -2.826 14.232 2.296 1.00 87.12 207 GLU A C 1
ATOM 1653 O O . GLU A 1 207 ? -3.069 14.251 3.510 1.00 87.12 207 GLU A O 1
ATOM 1658 N N . GLU A 1 208 ? -3.454 13.456 1.427 1.00 88.56 208 GLU A N 1
ATOM 1659 C CA . GLU A 1 208 ? -4.566 12.567 1.703 1.00 88.56 208 GLU A CA 1
ATOM 1660 C C . GLU A 1 208 ? -4.248 11.208 1.120 1.00 88.56 208 GLU A C 1
ATOM 1662 O O . GLU A 1 208 ? -3.623 11.094 0.065 1.00 88.56 208 GLU A O 1
ATOM 1667 N N . ILE A 1 209 ? -4.693 10.187 1.833 1.00 92.06 209 ILE A N 1
ATOM 1668 C CA . ILE A 1 209 ? -4.527 8.799 1.474 1.00 92.06 209 ILE A CA 1
ATOM 1669 C C . ILE A 1 209 ? -5.891 8.271 1.065 1.00 92.06 209 ILE A C 1
ATOM 1671 O O . ILE A 1 209 ? -6.844 8.341 1.841 1.00 92.06 209 ILE A O 1
ATOM 1675 N N . PHE A 1 210 ? -5.957 7.715 -0.132 1.00 91.19 210 PHE A N 1
ATOM 1676 C CA . PHE A 1 210 ? -7.087 6.946 -0.618 1.00 91.19 210 PHE A CA 1
ATOM 1677 C C . PHE A 1 210 ? -6.693 5.470 -0.665 1.00 91.19 210 PHE A C 1
ATOM 1679 O O . PHE A 1 210 ? -5.601 5.146 -1.129 1.00 91.19 210 PHE A O 1
ATOM 1686 N N . ILE A 1 211 ? -7.556 4.585 -0.169 1.00 93.06 211 ILE A N 1
ATOM 1687 C CA . ILE A 1 211 ? -7.363 3.131 -0.206 1.00 93.06 211 ILE A CA 1
ATOM 1688 C C . ILE A 1 211 ? -8.665 2.480 -0.669 1.00 93.06 211 ILE A C 1
ATOM 1690 O O . ILE A 1 211 ? -9.725 2.786 -0.120 1.00 93.06 211 ILE A O 1
ATOM 1694 N N . SER A 1 212 ? -8.599 1.581 -1.651 1.00 91.12 212 SER A N 1
ATOM 1695 C CA . SER A 1 212 ? -9.778 0.891 -2.187 1.00 91.12 212 SER A CA 1
ATOM 1696 C C . SER A 1 212 ? -9.456 -0.516 -2.685 1.00 91.12 212 SER A C 1
ATOM 1698 O O . SER A 1 212 ? -8.344 -0.769 -3.127 1.00 91.12 212 SER A O 1
ATOM 1700 N N . ASN A 1 213 ? -10.423 -1.432 -2.642 1.00 89.38 213 ASN A N 1
ATOM 1701 C CA . ASN A 1 213 ? -10.301 -2.814 -3.146 1.00 89.38 213 ASN A CA 1
ATOM 1702 C C . ASN A 1 213 ? -11.389 -3.151 -4.189 1.00 89.38 213 ASN A C 1
ATOM 1704 O O . ASN A 1 213 ? -11.810 -4.294 -4.345 1.00 89.38 213 ASN A O 1
ATOM 1708 N N . ASP A 1 214 ? -11.898 -2.144 -4.893 1.00 84.06 214 ASP A N 1
ATOM 1709 C CA . ASP A 1 214 ? -13.059 -2.268 -5.777 1.00 84.06 214 ASP A CA 1
ATOM 1710 C C . ASP A 1 214 ? -12.756 -2.827 -7.171 1.00 84.06 214 ASP A C 1
ATOM 1712 O O . ASP A 1 214 ? -13.685 -3.045 -7.954 1.00 84.06 214 ASP A O 1
ATOM 1716 N N . LEU A 1 215 ? -11.484 -3.107 -7.464 1.00 82.00 215 LEU A N 1
ATOM 1717 C CA . LEU A 1 215 ? -11.042 -3.659 -8.740 1.00 82.00 215 LEU A CA 1
ATOM 1718 C C . LEU A 1 215 ? -11.802 -4.939 -9.103 1.00 82.00 215 LEU A C 1
ATOM 1720 O O . LEU A 1 215 ? -12.307 -5.056 -10.217 1.00 82.00 215 LEU A O 1
ATOM 1724 N N . ARG A 1 216 ? -11.949 -5.869 -8.151 1.00 78.81 216 ARG A N 1
ATOM 1725 C CA . ARG A 1 216 ? -12.634 -7.151 -8.372 1.00 78.81 216 ARG A CA 1
ATOM 1726 C C . ARG A 1 216 ? -14.063 -6.959 -8.876 1.00 78.81 216 ARG A C 1
ATOM 1728 O O . ARG A 1 216 ? -14.471 -7.615 -9.832 1.00 78.81 216 ARG A O 1
ATOM 1735 N N . ALA A 1 217 ? -14.820 -6.056 -8.254 1.00 76.62 217 ALA A N 1
ATOM 1736 C CA . ALA A 1 217 ? -16.204 -5.778 -8.633 1.00 76.62 217 ALA A CA 1
ATOM 1737 C C . ALA A 1 217 ? -16.293 -5.178 -10.046 1.00 76.62 217 ALA A C 1
ATOM 1739 O O . ALA A 1 217 ? -17.166 -5.553 -10.827 1.00 76.62 217 ALA A O 1
ATOM 1740 N N . ILE A 1 218 ? -15.358 -4.289 -10.392 1.00 72.38 218 ILE A N 1
ATOM 1741 C CA . ILE A 1 218 ? -15.296 -3.645 -11.709 1.00 72.38 218 ILE A CA 1
ATOM 1742 C C . ILE A 1 218 ? -14.946 -4.670 -12.788 1.00 72.38 218 ILE A C 1
ATOM 1744 O O . ILE A 1 218 ? -15.647 -4.763 -13.795 1.00 72.38 218 ILE A O 1
ATOM 1748 N N . VAL A 1 219 ? -13.908 -5.474 -12.560 1.00 73.75 219 VAL A N 1
ATOM 1749 C CA . VAL A 1 219 ? -13.482 -6.530 -13.485 1.00 73.75 219 VAL A CA 1
ATOM 1750 C C . VAL A 1 219 ? -14.598 -7.558 -13.683 1.00 73.75 219 VAL A C 1
ATOM 1752 O O . VAL A 1 219 ? -14.910 -7.891 -14.820 1.00 73.75 219 VAL A O 1
ATOM 1755 N N . SER A 1 220 ? -15.265 -7.990 -12.606 1.00 72.25 220 SER A N 1
ATOM 1756 C CA . SER A 1 220 ? -16.360 -8.976 -12.669 1.00 72.25 220 SER A CA 1
ATOM 1757 C C . SER A 1 220 ? -17.581 -8.479 -13.452 1.00 72.25 220 SER A C 1
ATOM 1759 O O . SER A 1 220 ? -18.335 -9.283 -13.991 1.00 72.25 220 SER A O 1
ATOM 1761 N N . SER A 1 221 ? -17.788 -7.160 -13.522 1.00 67.69 221 SER A N 1
ATOM 1762 C CA . SER A 1 221 ? -18.883 -6.557 -14.293 1.00 67.69 221 SER A CA 1
ATOM 1763 C C . SER A 1 221 ? -18.612 -6.481 -15.802 1.00 67.69 221 SER A C 1
ATOM 1765 O O . SER A 1 221 ? -19.526 -6.180 -16.568 1.00 67.69 221 SER A O 1
ATOM 1767 N N . ARG A 1 222 ? -17.374 -6.744 -16.247 1.00 65.38 222 ARG A N 1
ATOM 1768 C CA . ARG A 1 222 ? -16.985 -6.710 -17.661 1.00 65.38 222 ARG A CA 1
ATOM 1769 C C . ARG A 1 222 ? -16.917 -8.128 -18.226 1.00 65.38 222 ARG A C 1
ATOM 1771 O O . ARG A 1 222 ? -16.194 -8.981 -17.723 1.00 65.38 222 ARG A O 1
ATOM 1778 N N . SER A 1 223 ? -17.658 -8.376 -19.302 1.00 50.59 223 SER A N 1
ATOM 1779 C CA . SER A 1 223 ? -17.634 -9.644 -20.031 1.00 50.59 223 SER A CA 1
ATOM 1780 C C . SER A 1 223 ? -16.301 -9.808 -20.772 1.00 50.59 223 SER A C 1
ATOM 1782 O O . SER A 1 223 ? -16.021 -9.055 -21.701 1.00 50.59 223 SER A O 1
ATOM 1784 N N . THR A 1 224 ? -15.510 -10.791 -20.326 1.00 59.34 224 THR A N 1
ATOM 1785 C CA . THR A 1 224 ? -14.245 -11.303 -20.896 1.00 59.34 224 THR A CA 1
ATOM 1786 C C . THR A 1 224 ? -13.111 -10.283 -21.062 1.00 59.34 224 THR A C 1
ATOM 1788 O O . THR A 1 224 ? -13.074 -9.496 -22.003 1.00 59.34 224 THR A O 1
ATOM 1791 N N . MET A 1 225 ? -12.136 -10.349 -20.151 1.00 66.81 225 MET A N 1
ATOM 1792 C CA . MET A 1 225 ? -10.813 -9.737 -20.317 1.00 66.81 225 MET A CA 1
ATOM 1793 C C . MET A 1 225 ? -9.933 -10.649 -21.193 1.00 66.81 225 MET A C 1
ATOM 1795 O O . MET A 1 225 ? -9.976 -11.864 -20.989 1.00 66.81 225 MET A O 1
ATOM 1799 N N . PRO A 1 226 ? -9.121 -10.115 -22.124 1.00 66.00 226 PRO A N 1
ATOM 1800 C CA . PRO A 1 226 ? -8.195 -10.908 -22.933 1.00 66.00 226 PRO A CA 1
ATOM 1801 C C . PRO A 1 226 ? -6.959 -11.294 -22.103 1.00 66.00 226 PRO A C 1
ATOM 1803 O O . PRO A 1 226 ? -5.891 -10.695 -22.234 1.00 66.00 226 PRO A O 1
ATOM 1806 N N . LEU A 1 227 ? -7.135 -12.253 -21.192 1.00 75.62 227 LEU A N 1
ATOM 1807 C CA . LEU A 1 227 ? -6.042 -12.832 -20.416 1.00 75.62 227 LEU A CA 1
ATOM 1808 C C . LEU A 1 227 ? -5.331 -13.895 -21.251 1.00 75.62 227 LEU A C 1
ATOM 1810 O O . LEU A 1 227 ? -5.974 -14.750 -21.854 1.00 75.62 227 LEU A O 1
ATOM 1814 N N . LEU A 1 228 ? -4.006 -13.831 -21.263 1.00 74.56 228 LEU A N 1
ATOM 1815 C CA . LEU A 1 228 ? -3.156 -14.925 -21.711 1.00 74.56 228 LEU A CA 1
ATOM 1816 C C . LEU A 1 228 ? -3.087 -15.982 -20.600 1.00 74.56 228 LEU A C 1
ATOM 1818 O O . LEU A 1 228 ? -3.135 -15.628 -19.418 1.00 74.56 228 LEU A O 1
ATOM 1822 N N . ASP A 1 229 ? -2.913 -17.252 -20.969 1.00 70.94 229 ASP A N 1
ATOM 1823 C CA . ASP A 1 229 ? -2.687 -18.344 -20.005 1.00 70.94 229 ASP A CA 1
ATOM 1824 C C . ASP A 1 229 ? -1.358 -18.178 -19.233 1.00 70.94 229 ASP A C 1
ATOM 1826 O O . ASP A 1 229 ? -1.174 -18.733 -18.147 1.00 70.94 229 ASP A O 1
ATOM 1830 N N . GLU A 1 230 ? -0.448 -17.363 -19.771 1.00 81.81 230 GLU A N 1
ATOM 1831 C CA . GLU A 1 230 ? 0.885 -17.079 -19.240 1.00 81.81 230 GLU A CA 1
ATOM 1832 C C . GLU A 1 230 ? 0.945 -15.704 -18.534 1.00 81.81 230 GLU A C 1
ATOM 1834 O O . GLU A 1 230 ? -0.021 -15.285 -17.886 1.00 81.81 230 GLU A O 1
ATOM 1839 N N . TRP A 1 231 ? 2.080 -14.996 -18.594 1.00 85.75 231 TRP A N 1
ATOM 1840 C CA . TRP A 1 231 ? 2.223 -13.679 -17.976 1.00 85.75 231 TRP A CA 1
ATOM 1841 C C . TRP A 1 231 ? 1.438 -12.607 -18.730 1.00 85.75 231 TRP A C 1
ATOM 1843 O O . TRP A 1 231 ? 1.513 -12.463 -19.951 1.00 85.75 231 TRP A O 1
ATOM 1853 N N . ASN A 1 232 ? 0.706 -11.820 -17.952 1.00 84.62 232 ASN A N 1
ATOM 1854 C CA . ASN A 1 232 ? -0.068 -10.663 -18.354 1.00 84.62 232 ASN A CA 1
ATOM 1855 C C . ASN A 1 232 ? 0.520 -9.432 -17.673 1.00 84.62 232 ASN A C 1
ATOM 1857 O O . ASN A 1 232 ? 0.731 -9.435 -16.461 1.00 84.62 232 ASN A O 1
ATOM 1861 N N . TYR A 1 233 ? 0.738 -8.367 -18.435 1.00 86.31 233 TYR A N 1
ATOM 1862 C CA . TYR A 1 233 ? 1.102 -7.073 -17.877 1.00 86.31 233 TYR A CA 1
ATOM 1863 C C . TYR A 1 233 ? -0.153 -6.331 -17.436 1.00 86.31 233 TYR A C 1
ATOM 1865 O O . TYR A 1 233 ? -1.129 -6.262 -18.177 1.00 86.31 233 TYR A O 1
ATOM 1873 N N . ALA A 1 234 ? -0.125 -5.750 -16.247 1.00 85.75 234 ALA A N 1
ATOM 1874 C CA . ALA A 1 234 ? -1.139 -4.838 -15.765 1.00 85.75 234 ALA A CA 1
ATOM 1875 C C . ALA A 1 234 ? -0.512 -3.544 -15.262 1.00 85.75 234 ALA A C 1
ATOM 1877 O O . ALA A 1 234 ? 0.550 -3.542 -14.643 1.00 85.75 234 ALA A O 1
ATOM 1878 N N . GLU A 1 235 ? -1.214 -2.441 -15.481 1.00 85.81 235 GLU A N 1
ATOM 1879 C CA . GLU A 1 235 ? -0.828 -1.122 -15.007 1.00 85.81 235 GLU A CA 1
ATOM 1880 C C . GLU A 1 235 ? -2.010 -0.455 -14.311 1.00 85.81 235 GLU A C 1
ATOM 1882 O O . GLU A 1 235 ? -3.109 -0.359 -14.864 1.00 85.81 235 GLU A O 1
ATOM 1887 N N . PHE A 1 236 ? -1.774 0.030 -13.094 1.00 84.56 236 PHE A N 1
ATOM 1888 C CA . PHE A 1 236 ? -2.629 1.037 -12.481 1.00 84.56 236 PHE A CA 1
ATOM 1889 C C . PHE A 1 236 ? -2.113 2.411 -12.863 1.00 84.56 236 PHE A C 1
ATOM 1891 O O . PHE A 1 236 ? -0.933 2.687 -12.667 1.00 84.56 236 PHE A O 1
ATOM 1898 N N . SER A 1 237 ? -2.989 3.289 -13.330 1.00 82.69 237 SER A N 1
ATOM 1899 C CA . SER A 1 237 ? -2.689 4.702 -13.530 1.00 82.69 237 SER A CA 1
ATOM 1900 C C . SER A 1 237 ? -3.660 5.544 -12.702 1.00 82.69 237 SER A C 1
ATOM 1902 O O . SER A 1 237 ? -4.775 5.135 -12.392 1.00 82.69 237 SER A O 1
ATOM 1904 N N . PHE A 1 238 ? -3.230 6.722 -12.281 1.00 79.75 238 PHE A N 1
ATOM 1905 C CA . PHE A 1 238 ? -4.040 7.674 -11.540 1.00 79.75 238 PHE A CA 1
ATOM 1906 C C . PHE A 1 238 ? -4.040 8.981 -12.316 1.00 79.75 238 PHE A C 1
ATOM 1908 O O . PHE A 1 238 ? -2.990 9.563 -12.607 1.00 79.75 238 PHE A O 1
ATOM 1915 N N . THR A 1 239 ? -5.233 9.447 -12.643 1.00 74.12 239 THR A N 1
ATOM 1916 C CA . THR A 1 239 ? -5.464 10.679 -13.382 1.00 74.12 239 THR A CA 1
ATOM 1917 C C . THR A 1 239 ? -6.266 11.642 -12.519 1.00 74.12 239 THR A C 1
ATOM 1919 O O . THR A 1 239 ? -7.041 11.253 -11.645 1.00 74.12 239 THR A O 1
ATOM 1922 N N . GLN A 1 240 ? -6.028 12.934 -12.714 1.00 70.50 240 GLN A N 1
ATOM 1923 C CA . GLN A 1 240 ? -6.803 13.982 -12.069 1.00 70.50 240 GLN A CA 1
ATOM 1924 C C . GLN A 1 240 ? -7.674 14.631 -13.144 1.00 70.50 240 GLN A C 1
ATOM 1926 O O . GLN A 1 240 ? -7.142 15.266 -14.054 1.00 70.50 240 GLN A O 1
ATOM 1931 N N . SER A 1 241 ? -8.995 14.516 -13.040 1.00 63.69 241 SER A N 1
ATOM 1932 C CA . SER A 1 241 ? -9.911 15.220 -13.937 1.00 63.69 241 SER A CA 1
ATOM 1933 C C . SER A 1 241 ? -10.137 16.650 -13.424 1.00 63.69 241 SER A C 1
ATOM 1935 O O . SER A 1 241 ? -10.664 16.877 -12.333 1.00 63.69 241 SER A O 1
ATOM 1937 N N . SER A 1 242 ? -9.685 17.654 -14.184 1.00 55.94 242 SER A N 1
ATOM 1938 C CA . SER A 1 242 ? -9.966 19.070 -13.911 1.00 55.94 242 SER A CA 1
ATOM 1939 C C . SER A 1 242 ? -11.054 19.589 -14.848 1.00 55.94 242 SER A C 1
ATOM 1941 O O . SER A 1 242 ? -10.874 19.560 -16.060 1.00 55.94 242 SER A O 1
ATOM 1943 N N . ASN A 1 243 ? -12.125 20.169 -14.304 1.00 44.66 243 ASN A N 1
ATOM 1944 C CA . ASN A 1 243 ? -13.135 20.901 -15.086 1.00 44.66 243 ASN A CA 1
ATOM 1945 C C . ASN A 1 243 ? -12.671 22.304 -15.537 1.00 44.66 243 ASN A C 1
ATOM 1947 O O . ASN A 1 243 ? -13.478 23.097 -16.012 1.00 44.66 243 ASN A O 1
ATOM 1951 N N . SER A 1 244 ? -11.398 22.661 -15.359 1.00 43.03 244 SER A N 1
ATOM 1952 C CA . SER A 1 244 ? -10.911 24.020 -15.595 1.00 43.03 244 SER A CA 1
ATOM 1953 C C . SER A 1 244 ? -9.505 24.003 -16.181 1.00 43.03 244 SER A C 1
ATOM 1955 O O . SER A 1 244 ? -8.567 23.522 -15.545 1.00 43.03 244 SER A O 1
ATOM 1957 N N . TYR A 1 245 ? -9.396 24.553 -17.388 1.00 36.88 245 TYR A N 1
ATOM 1958 C CA . TYR A 1 245 ? -8.204 24.705 -18.216 1.00 36.88 245 TYR A CA 1
ATOM 1959 C C . TYR A 1 245 ? -7.136 25.608 -17.585 1.00 36.88 245 TYR A C 1
ATOM 1961 O O . TYR A 1 245 ? -6.847 26.657 -18.131 1.00 36.88 245 TYR A O 1
ATOM 1969 N N . HIS A 1 246 ? -6.527 25.241 -16.459 1.00 38.44 246 HIS A N 1
ATOM 1970 C CA . HIS A 1 246 ? -5.245 25.826 -16.057 1.00 38.44 246 HIS A CA 1
ATOM 1971 C C . HIS A 1 246 ? -4.374 24.769 -15.370 1.00 38.44 246 HIS A C 1
ATOM 1973 O O . HIS A 1 246 ? -4.656 24.291 -14.272 1.00 38.44 246 HIS A O 1
ATOM 1979 N N . LEU A 1 247 ? -3.323 24.399 -16.102 1.00 47.22 247 LEU A N 1
ATOM 1980 C CA . LEU A 1 247 ? -2.253 23.468 -15.776 1.00 47.22 247 LEU A CA 1
ATOM 1981 C C . LEU A 1 247 ? -1.579 23.802 -14.442 1.00 47.22 247 LEU A C 1
ATOM 1983 O O . LEU A 1 247 ? -0.958 24.848 -14.303 1.00 47.22 247 LEU A O 1
ATOM 1987 N N . LEU A 1 248 ? -1.666 22.855 -13.511 1.00 40.91 248 LEU A N 1
ATOM 1988 C CA . LEU A 1 248 ? -0.606 22.402 -12.607 1.00 40.91 248 LEU A CA 1
ATOM 1989 C C . LEU A 1 248 ? -1.104 21.052 -12.072 1.00 40.91 248 LEU A C 1
ATOM 1991 O O . LEU A 1 248 ? -1.924 20.998 -11.151 1.00 40.91 248 LEU A O 1
ATOM 1995 N N . ILE A 1 249 ? -0.671 19.960 -12.711 1.00 47.44 249 ILE A N 1
ATOM 1996 C CA . ILE A 1 249 ? -0.846 18.601 -12.187 1.00 47.44 249 ILE A CA 1
ATOM 1997 C C . ILE A 1 249 ? -0.165 18.612 -10.818 1.00 47.44 249 ILE A C 1
ATOM 1999 O O . ILE A 1 249 ? 1.060 18.651 -10.742 1.00 47.44 249 ILE A O 1
ATOM 2003 N N . GLU A 1 250 ? -0.924 18.653 -9.722 1.00 54.59 250 GLU A N 1
ATOM 2004 C CA . GLU A 1 250 ? -0.306 18.389 -8.426 1.00 54.59 250 GLU A CA 1
ATOM 2005 C C . GLU A 1 250 ? -0.137 16.877 -8.355 1.00 54.59 250 GLU A C 1
ATOM 2007 O O . GLU A 1 250 ? -1.142 16.163 -8.354 1.00 54.59 250 GLU A O 1
ATOM 2012 N N . PRO A 1 251 ? 1.104 16.370 -8.363 1.00 66.44 251 PRO A N 1
ATOM 2013 C CA . PRO A 1 251 ? 1.323 14.971 -8.636 1.00 66.44 251 PRO A CA 1
ATOM 2014 C C . PRO A 1 251 ? 0.741 14.141 -7.504 1.00 66.44 251 PRO A C 1
ATOM 2016 O O . PRO A 1 251 ? 0.950 14.423 -6.315 1.00 66.44 251 PRO A O 1
ATOM 2019 N N . VAL A 1 252 ? 0.071 13.063 -7.902 1.00 74.31 252 VAL A N 1
ATOM 2020 C CA . VAL A 1 252 ? 0.057 11.848 -7.102 1.00 74.31 252 VAL A CA 1
ATOM 2021 C C . VAL A 1 252 ? 1.476 11.619 -6.598 1.00 74.31 252 VAL A C 1
ATOM 2023 O O . VAL A 1 252 ? 2.417 11.452 -7.374 1.00 74.31 252 VAL A O 1
ATOM 2026 N N . ARG A 1 253 ? 1.645 11.684 -5.282 1.00 82.50 253 ARG A N 1
ATOM 2027 C CA . ARG A 1 253 ? 2.958 11.548 -4.666 1.00 82.50 253 ARG A CA 1
ATOM 2028 C C . ARG A 1 253 ? 3.354 10.104 -4.542 1.00 82.50 253 ARG A C 1
ATOM 2030 O O . ARG A 1 253 ? 4.521 9.801 -4.741 1.00 82.50 253 ARG A O 1
ATOM 2037 N N . TRP A 1 254 ? 2.396 9.256 -4.196 1.00 87.12 254 TRP A N 1
ATOM 2038 C CA . TRP A 1 254 ? 2.618 7.832 -4.045 1.00 87.12 254 TRP A CA 1
ATOM 2039 C C . TRP A 1 254 ? 1.438 7.069 -4.619 1.00 87.12 254 TRP A C 1
ATOM 2041 O O . TRP A 1 254 ? 0.291 7.424 -4.353 1.00 87.12 254 TRP A O 1
ATOM 2051 N N . SER A 1 255 ? 1.735 6.011 -5.349 1.00 86.81 255 SER A N 1
ATOM 2052 C CA . SER A 1 255 ? 0.798 4.966 -5.742 1.00 86.81 255 SER A CA 1
ATOM 2053 C C . SER A 1 255 ? 1.275 3.654 -5.134 1.00 86.81 255 SER A C 1
ATOM 2055 O O . SER A 1 255 ? 2.471 3.462 -4.910 1.00 86.81 255 SER A O 1
ATOM 2057 N N . GLY A 1 256 ? 0.356 2.758 -4.807 1.00 89.44 256 GLY A N 1
ATOM 2058 C CA . GLY A 1 256 ? 0.712 1.475 -4.227 1.00 89.44 256 GLY A CA 1
ATOM 2059 C C . GLY A 1 256 ? -0.368 0.432 -4.394 1.00 89.44 256 GLY A C 1
ATOM 2060 O O . GLY A 1 256 ? -1.540 0.745 -4.598 1.00 89.44 256 GLY A O 1
ATOM 2061 N N . VAL A 1 257 ? 0.061 -0.818 -4.290 1.00 89.56 257 VAL A N 1
ATOM 2062 C CA . VAL A 1 257 ? -0.777 -2.003 -4.399 1.00 89.56 257 VAL A CA 1
ATOM 2063 C C . VAL A 1 257 ? -0.419 -2.968 -3.278 1.00 89.56 257 VAL A C 1
ATOM 2065 O O . VAL A 1 257 ? 0.748 -3.166 -2.932 1.00 89.56 257 VAL A O 1
ATOM 2068 N N . HIS A 1 258 ? -1.445 -3.579 -2.710 1.00 90.44 258 HIS A N 1
ATOM 2069 C CA . HIS A 1 258 ? -1.341 -4.723 -1.827 1.00 90.44 258 HIS A CA 1
ATOM 2070 C C . HIS A 1 258 ? -2.101 -5.895 -2.439 1.00 90.44 258 HIS A C 1
ATOM 2072 O O . HIS A 1 258 ? -3.242 -5.729 -2.863 1.00 90.44 258 HIS A O 1
ATOM 2078 N N . VAL A 1 259 ? -1.468 -7.063 -2.478 1.00 87.12 259 VAL A N 1
ATOM 2079 C CA . VAL A 1 259 ? -2.089 -8.307 -2.948 1.00 87.12 259 VAL A CA 1
ATOM 2080 C C . VAL A 1 259 ? -2.682 -9.042 -1.753 1.00 87.12 259 VAL A C 1
ATOM 2082 O O . VAL A 1 259 ? -1.960 -9.360 -0.806 1.00 87.12 259 VAL A O 1
ATOM 2085 N N . ASN A 1 260 ? -3.981 -9.328 -1.795 1.00 79.44 260 ASN A N 1
ATOM 2086 C CA . ASN A 1 260 ? -4.697 -9.957 -0.694 1.00 79.44 260 ASN A CA 1
ATOM 2087 C C . ASN A 1 260 ? -4.591 -11.488 -0.768 1.00 79.44 260 ASN A C 1
ATOM 2089 O O . ASN A 1 260 ? -5.173 -12.102 -1.654 1.00 79.44 260 ASN A O 1
ATOM 2093 N N . ARG A 1 261 ? -3.939 -12.117 0.222 1.00 66.62 261 ARG A N 1
ATOM 2094 C CA . ARG A 1 261 ? -3.988 -13.576 0.496 1.00 66.62 261 ARG A CA 1
ATOM 2095 C C . ARG A 1 261 ? -3.667 -14.516 -0.689 1.00 66.62 261 ARG A C 1
ATOM 2097 O O . ARG A 1 261 ? -4.061 -15.681 -0.655 1.00 66.62 261 ARG A O 1
ATOM 2104 N N . GLU A 1 262 ? -2.940 -14.054 -1.702 1.00 63.41 262 GLU A N 1
ATOM 2105 C CA . GLU A 1 262 ? -2.529 -14.869 -2.854 1.00 63.41 262 GLU A CA 1
ATOM 2106 C C . GLU A 1 262 ? -1.035 -15.211 -2.821 1.00 63.41 262 GLU A C 1
ATOM 2108 O O . GLU A 1 262 ? -0.229 -14.504 -2.210 1.00 63.41 262 GLU A O 1
ATOM 2113 N N . SER A 1 263 ? -0.671 -16.324 -3.470 1.00 59.75 263 SER A N 1
ATOM 2114 C CA . SER A 1 263 ? 0.730 -16.703 -3.656 1.00 59.75 263 SER A CA 1
ATOM 2115 C C . SER A 1 263 ? 1.422 -15.668 -4.537 1.00 59.75 263 SER A C 1
ATOM 2117 O O . SER A 1 263 ? 0.991 -15.399 -5.657 1.00 59.75 263 SER A O 1
ATOM 2119 N N . MET A 1 264 ? 2.528 -15.119 -4.042 1.00 67.19 264 MET A N 1
ATOM 2120 C CA . MET A 1 264 ? 3.365 -14.172 -4.783 1.00 67.19 264 MET A CA 1
ATOM 2121 C C . MET A 1 264 ? 4.093 -14.822 -5.974 1.00 67.19 264 MET A C 1
ATOM 2123 O O . MET A 1 264 ? 4.723 -14.122 -6.752 1.00 67.19 264 MET A O 1
ATOM 2127 N N . GLU A 1 265 ? 4.012 -16.144 -6.144 1.00 76.12 265 GLU A N 1
ATOM 2128 C CA . GLU A 1 265 ? 4.635 -16.868 -7.264 1.00 76.12 265 GLU A CA 1
ATOM 2129 C C . GLU A 1 265 ? 4.024 -16.516 -8.629 1.00 76.12 265 GLU A C 1
ATOM 2131 O O . GLU A 1 265 ? 4.679 -16.672 -9.659 1.00 76.12 265 GLU A O 1
ATOM 2136 N N . ASP A 1 266 ? 2.774 -16.048 -8.642 1.00 81.88 266 ASP A N 1
ATOM 2137 C CA . ASP A 1 266 ? 2.038 -15.701 -9.859 1.00 81.88 266 ASP A CA 1
ATOM 2138 C C . ASP A 1 266 ? 1.963 -14.183 -10.090 1.00 81.88 266 ASP A C 1
ATOM 2140 O O . ASP A 1 266 ? 1.180 -13.743 -10.930 1.00 81.88 266 ASP A O 1
ATOM 2144 N N . ILE A 1 267 ? 2.742 -13.379 -9.349 1.00 82.94 267 ILE A N 1
ATOM 2145 C CA . ILE A 1 267 ? 2.739 -11.910 -9.423 1.00 82.94 267 ILE A CA 1
ATOM 2146 C C . ILE A 1 267 ? 4.171 -11.372 -9.332 1.00 82.94 267 ILE A C 1
ATOM 2148 O O . ILE A 1 267 ? 4.888 -11.656 -8.376 1.00 82.94 267 ILE A O 1
ATOM 2152 N N . GLN A 1 268 ? 4.573 -10.521 -10.275 1.00 82.38 268 GLN A N 1
ATOM 2153 C CA . GLN A 1 268 ? 5.878 -9.853 -10.255 1.00 82.38 268 GLN A CA 1
ATOM 2154 C C . GLN A 1 268 ? 5.710 -8.347 -10.432 1.00 82.38 268 GLN A C 1
ATOM 2156 O O . GLN A 1 268 ? 5.179 -7.881 -11.433 1.00 82.38 268 GLN A O 1
ATOM 2161 N N . PHE A 1 269 ? 6.174 -7.552 -9.473 1.00 79.44 269 PHE A N 1
ATOM 2162 C CA . PHE A 1 269 ? 6.184 -6.100 -9.633 1.00 79.44 269 PHE A CA 1
ATOM 2163 C C . PHE A 1 269 ? 7.397 -5.672 -10.455 1.00 79.44 269 PHE A C 1
ATOM 2165 O O . PHE A 1 269 ? 8.506 -6.136 -10.215 1.00 79.44 269 PHE A O 1
ATOM 2172 N N . LEU A 1 270 ? 7.189 -4.768 -11.408 1.00 71.25 270 LEU A N 1
ATOM 2173 C CA . LEU A 1 270 ? 8.230 -4.348 -12.345 1.00 71.25 270 LEU A CA 1
ATOM 2174 C C . LEU A 1 270 ? 8.834 -3.022 -11.915 1.00 71.25 270 LEU A C 1
ATOM 2176 O O . LEU A 1 270 ? 8.057 -2.109 -11.671 1.00 71.25 270 LEU A O 1
ATOM 2180 N N . ASP A 1 271 ? 10.154 -2.862 -11.849 1.00 58.78 271 ASP A N 1
ATOM 2181 C CA . ASP A 1 271 ? 10.787 -1.568 -11.544 1.00 58.78 271 ASP A CA 1
ATOM 2182 C C . ASP A 1 271 ? 10.994 -0.733 -12.813 1.00 58.78 271 ASP A C 1
ATOM 2184 O O . ASP A 1 271 ? 12.052 -0.748 -13.425 1.00 58.78 271 ASP A O 1
ATOM 2188 N N . MET A 1 272 ? 9.927 -0.056 -13.256 1.00 52.72 272 MET A N 1
ATOM 2189 C CA . MET A 1 272 ? 9.925 0.766 -14.473 1.00 52.72 272 MET A CA 1
ATOM 2190 C C . MET A 1 272 ? 9.458 2.195 -14.204 1.00 52.72 272 MET A C 1
ATOM 2192 O O . MET A 1 272 ? 8.620 2.442 -13.329 1.00 52.72 272 MET A O 1
ATOM 2196 N N . THR A 1 273 ? 9.998 3.140 -14.973 1.00 48.12 273 THR A N 1
ATOM 2197 C CA . THR A 1 273 ? 9.607 4.550 -14.945 1.00 48.12 273 THR A CA 1
ATOM 2198 C C . THR A 1 273 ? 8.276 4.797 -15.675 1.00 48.12 273 THR A C 1
ATOM 2200 O O . THR A 1 273 ? 7.901 4.025 -16.559 1.00 48.12 273 THR A O 1
ATOM 2203 N N . PRO A 1 274 ? 7.511 5.854 -15.322 1.00 41.47 274 PRO A N 1
ATOM 2204 C CA . PRO A 1 274 ? 6.255 6.166 -16.006 1.00 41.47 274 PRO A CA 1
ATOM 2205 C C . PRO A 1 274 ? 6.506 6.495 -17.488 1.00 41.47 274 PRO A C 1
ATOM 2207 O O . PRO A 1 274 ? 7.126 7.513 -17.788 1.00 41.47 274 PRO A O 1
ATOM 2210 N N . GLY A 1 275 ? 6.020 5.645 -18.400 1.00 50.84 275 GLY A N 1
ATOM 2211 C CA . GLY A 1 275 ? 6.192 5.794 -19.855 1.00 50.84 275 GLY A CA 1
ATOM 2212 C C . GLY A 1 275 ? 6.492 4.485 -20.597 1.00 50.84 275 GLY A C 1
ATOM 2213 O O . GLY A 1 275 ? 6.131 4.351 -21.763 1.00 50.84 275 GLY A O 1
ATOM 2214 N N . ASP A 1 276 ? 7.037 3.483 -19.904 1.00 53.41 276 ASP A N 1
ATOM 2215 C CA . ASP A 1 276 ? 7.608 2.270 -20.515 1.00 53.41 276 ASP A CA 1
ATOM 2216 C C . ASP A 1 276 ? 6.621 1.095 -20.663 1.00 53.41 276 ASP A C 1
ATOM 2218 O O . ASP A 1 276 ? 7.015 -0.068 -20.732 1.00 53.41 276 ASP A O 1
ATOM 2222 N N . SER A 1 277 ? 5.312 1.368 -20.734 1.00 53.34 277 SER A N 1
ATOM 2223 C CA . SER A 1 277 ? 4.272 0.321 -20.837 1.00 53.34 277 SER A CA 1
ATOM 2224 C C . SER A 1 277 ? 4.479 -0.641 -22.023 1.00 53.34 277 SER A C 1
ATOM 2226 O O . SER A 1 277 ? 4.134 -1.820 -21.939 1.00 53.34 277 SER A O 1
ATOM 2228 N N . SER A 1 278 ? 5.095 -0.165 -23.110 1.00 56.81 278 SER A N 1
ATOM 2229 C CA . SER A 1 278 ? 5.479 -0.965 -24.278 1.00 56.81 278 SER A CA 1
ATOM 2230 C C . SER A 1 278 ? 6.661 -1.899 -24.000 1.00 56.81 278 SER A C 1
ATOM 2232 O O . SER A 1 278 ? 6.606 -3.062 -24.398 1.00 56.81 278 SER A O 1
ATOM 2234 N N . GLN A 1 279 ? 7.692 -1.442 -23.280 1.00 58.50 279 GLN A N 1
ATOM 2235 C CA . GLN A 1 279 ? 8.805 -2.297 -22.846 1.00 58.50 279 GLN A CA 1
ATOM 2236 C C . GLN A 1 279 ? 8.335 -3.336 -21.827 1.00 58.50 279 GLN A C 1
ATOM 2238 O O . GLN A 1 279 ? 8.745 -4.489 -21.895 1.00 58.50 279 GLN A O 1
ATOM 2243 N N . ALA A 1 280 ? 7.413 -2.966 -20.936 1.00 56.00 280 ALA A N 1
ATOM 2244 C CA . ALA A 1 280 ? 6.835 -3.882 -19.959 1.00 56.00 280 ALA A CA 1
ATOM 2245 C C . ALA A 1 280 ? 6.023 -5.009 -20.600 1.00 56.00 280 ALA A C 1
ATOM 2247 O O . ALA A 1 280 ? 6.107 -6.166 -20.187 1.00 56.00 280 ALA A O 1
ATOM 2248 N N . HIS A 1 281 ? 5.253 -4.669 -21.633 1.00 58.22 281 HIS A N 1
ATOM 2249 C CA . HIS A 1 281 ? 4.551 -5.654 -22.437 1.00 58.22 281 HIS A CA 1
ATOM 2250 C C . HIS A 1 281 ? 5.527 -6.542 -23.226 1.00 58.22 281 HIS A C 1
ATOM 2252 O O . HIS A 1 281 ? 5.331 -7.754 -23.271 1.00 58.22 281 HIS A O 1
ATOM 2258 N N . GLY A 1 282 ? 6.604 -5.968 -23.778 1.00 56.66 282 GLY A N 1
ATOM 2259 C CA . GLY A 1 282 ? 7.697 -6.717 -24.408 1.00 56.66 282 GLY A CA 1
ATOM 2260 C C . GLY A 1 282 ? 8.371 -7.701 -23.449 1.00 56.66 282 GLY A C 1
ATOM 2261 O O . GLY A 1 282 ? 8.528 -8.869 -23.781 1.00 56.66 282 GLY A O 1
ATOM 2262 N N . PHE A 1 283 ? 8.655 -7.275 -22.220 1.00 62.09 283 PHE A N 1
ATOM 2263 C CA . PHE A 1 283 ? 9.224 -8.128 -21.177 1.00 62.09 283 PHE A CA 1
ATOM 2264 C C . PHE A 1 283 ? 8.280 -9.273 -20.773 1.00 62.09 283 PHE A C 1
ATOM 2266 O O . PHE A 1 283 ? 8.722 -10.403 -20.581 1.00 62.09 283 PHE A O 1
ATOM 2273 N N . ALA A 1 284 ? 6.967 -9.020 -20.699 1.00 56.94 284 ALA A N 1
ATOM 2274 C CA . ALA A 1 284 ? 5.976 -10.078 -20.484 1.00 56.94 284 ALA A CA 1
ATOM 2275 C C . ALA A 1 284 ? 5.983 -11.108 -21.630 1.00 56.94 284 ALA A C 1
ATOM 2277 O O . ALA A 1 284 ? 5.947 -12.311 -21.381 1.00 56.94 284 ALA A O 1
ATOM 2278 N N . LEU A 1 285 ? 6.073 -10.642 -22.882 1.00 59.94 285 LEU A N 1
ATOM 2279 C CA . LEU A 1 285 ? 6.194 -11.496 -24.069 1.00 59.94 285 LEU A CA 1
ATOM 2280 C C . LEU A 1 285 ? 7.502 -12.308 -24.068 1.00 59.94 285 LEU A C 1
ATOM 2282 O O . LEU A 1 285 ? 7.482 -13.484 -24.420 1.00 59.94 285 LEU A O 1
ATOM 2286 N N . GLU A 1 286 ? 8.620 -11.725 -23.634 1.00 62.31 286 GLU A N 1
ATOM 2287 C CA . GLU A 1 286 ? 9.901 -12.428 -23.491 1.00 62.31 286 GLU A CA 1
ATOM 2288 C C . GLU A 1 286 ? 9.849 -13.526 -22.421 1.00 62.31 286 GLU A C 1
ATOM 2290 O O . GLU A 1 286 ? 10.300 -14.644 -22.673 1.00 62.31 286 GLU A O 1
ATOM 2295 N N . GLN A 1 287 ? 9.260 -13.252 -21.250 1.00 62.00 287 GLN A N 1
ATOM 2296 C CA . GLN A 1 287 ? 9.081 -14.274 -20.210 1.00 62.00 287 GLN A CA 1
ATOM 2297 C C . GLN A 1 287 ? 8.212 -15.443 -20.692 1.00 62.00 287 GLN A C 1
ATOM 2299 O O . GLN A 1 287 ? 8.484 -16.600 -20.373 1.00 62.00 287 GLN A O 1
ATOM 2304 N N . ASN A 1 288 ? 7.187 -15.138 -21.483 1.00 66.75 288 ASN A N 1
ATOM 2305 C CA . ASN A 1 288 ? 6.307 -16.116 -22.115 1.00 66.75 288 ASN A CA 1
ATOM 2306 C C . ASN A 1 288 ? 7.067 -16.993 -23.130 1.00 66.75 288 ASN A C 1
ATOM 2308 O O . ASN A 1 288 ? 7.009 -18.220 -23.066 1.00 66.75 288 ASN A O 1
ATOM 2312 N N . LEU A 1 289 ? 7.895 -16.383 -23.988 1.00 61.81 289 LEU A N 1
ATOM 2313 C CA . LEU A 1 289 ? 8.765 -17.100 -24.932 1.00 61.81 289 LEU A CA 1
ATOM 2314 C C . LEU A 1 289 ? 9.776 -18.026 -24.227 1.00 61.81 289 LEU A C 1
ATOM 2316 O O . LEU A 1 289 ? 10.028 -19.141 -24.688 1.00 61.81 289 LEU A O 1
ATOM 2320 N N . GLN A 1 290 ? 10.335 -17.597 -23.091 1.00 60.03 290 GLN A N 1
ATOM 2321 C CA . GLN A 1 290 ? 11.257 -18.416 -22.292 1.00 60.03 290 GLN A CA 1
ATOM 2322 C C . GLN A 1 290 ? 10.557 -19.609 -21.620 1.00 60.03 290 GLN A C 1
ATOM 2324 O O . GLN A 1 290 ? 11.148 -20.683 -21.517 1.00 60.03 290 GLN A O 1
ATOM 2329 N N . ALA A 1 291 ? 9.297 -19.455 -21.199 1.00 53.81 291 ALA A N 1
ATOM 2330 C CA . ALA A 1 291 ? 8.524 -20.512 -20.541 1.00 53.81 291 ALA A CA 1
ATOM 2331 C C . ALA A 1 291 ? 8.089 -21.652 -21.487 1.00 53.81 291 ALA A C 1
ATOM 2333 O O . ALA A 1 291 ? 7.827 -22.761 -21.022 1.00 53.81 291 ALA A O 1
ATOM 2334 N N . GLN A 1 292 ? 8.045 -21.408 -22.802 1.00 47.97 292 GLN A N 1
ATOM 2335 C CA . GLN A 1 292 ? 7.663 -22.400 -23.818 1.00 47.97 292 GLN A CA 1
ATOM 2336 C C . GLN A 1 292 ? 8.836 -23.251 -24.346 1.00 47.97 292 GLN A C 1
ATOM 2338 O O . GLN A 1 292 ? 8.628 -24.150 -25.162 1.00 47.97 292 GLN A O 1
ATOM 2343 N N . SER A 1 293 ? 10.067 -23.011 -23.884 1.00 33.47 293 SER A N 1
ATOM 2344 C CA . SER A 1 293 ? 11.249 -23.775 -24.307 1.00 33.47 293 SER A CA 1
ATOM 2345 C C . SER A 1 293 ? 11.478 -24.996 -23.394 1.00 33.47 293 SER A C 1
ATOM 2347 O O . SER A 1 293 ? 11.674 -24.813 -22.191 1.00 33.47 293 SER A O 1
ATOM 2349 N N . PRO A 1 294 ? 11.491 -26.251 -23.897 1.00 33.72 294 PRO A N 1
ATOM 2350 C CA . PRO A 1 294 ? 11.802 -27.408 -23.063 1.00 33.72 294 PRO A CA 1
ATOM 2351 C C . PRO A 1 294 ? 13.290 -27.421 -22.699 1.00 33.72 294 PRO A C 1
ATOM 2353 O O . PRO A 1 294 ? 14.155 -27.234 -23.554 1.00 33.72 294 PRO A O 1
ATOM 2356 N N . ALA A 1 295 ? 13.585 -27.695 -21.428 1.00 35.75 295 ALA A N 1
ATOM 2357 C CA . ALA A 1 295 ? 14.941 -27.864 -20.925 1.00 35.75 295 ALA A CA 1
ATOM 2358 C C . ALA A 1 295 ? 15.661 -29.026 -21.636 1.00 35.75 295 ALA A C 1
ATOM 2360 O O . ALA A 1 295 ? 15.311 -30.192 -21.448 1.00 35.75 295 ALA A O 1
ATOM 2361 N N . LEU A 1 296 ? 16.704 -28.713 -22.408 1.00 28.11 296 LEU A N 1
ATOM 2362 C CA . LEU A 1 296 ? 17.744 -29.671 -22.775 1.00 28.11 296 LEU A CA 1
ATOM 2363 C C . LEU A 1 296 ? 18.843 -29.612 -21.712 1.00 28.11 296 LEU A C 1
ATOM 2365 O O . LEU A 1 296 ? 19.531 -28.607 -21.542 1.00 28.11 296 LEU A O 1
ATOM 2369 N N . SER A 1 297 ? 18.947 -30.705 -20.961 1.00 29.53 297 SER A N 1
ATOM 2370 C CA . SER A 1 297 ? 19.978 -30.959 -19.964 1.00 29.53 297 SER A CA 1
ATOM 2371 C C . SER A 1 297 ? 21.372 -31.016 -20.586 1.00 29.53 297 SER A C 1
ATOM 2373 O O . SER A 1 297 ? 21.558 -31.662 -21.614 1.00 29.53 297 SER A O 1
ATOM 2375 N N . SER A 1 298 ? 22.328 -30.411 -19.880 1.00 37.00 298 SER A N 1
ATOM 2376 C CA . SER A 1 298 ? 23.747 -30.783 -19.771 1.00 37.00 298 SER A CA 1
ATOM 2377 C C . SER A 1 298 ? 24.251 -31.859 -20.745 1.00 37.00 298 SER A C 1
ATOM 2379 O O . SER A 1 298 ? 24.075 -33.056 -20.508 1.00 37.00 298 SER A O 1
ATOM 2381 N N . GLY A 1 299 ? 24.964 -31.421 -21.778 1.00 24.61 299 GLY A N 1
ATOM 2382 C CA . GLY A 1 299 ? 25.900 -32.243 -22.533 1.00 24.61 299 GLY A CA 1
ATOM 2383 C C . GLY A 1 299 ? 27.237 -31.519 -22.584 1.00 24.61 299 GLY A C 1
ATOM 2384 O O . GLY A 1 299 ? 27.346 -30.476 -23.222 1.00 24.61 299 GLY A O 1
ATOM 2385 N N . GLU A 1 300 ? 28.232 -32.053 -21.880 1.00 31.77 300 GLU A N 1
ATOM 2386 C CA . GLU A 1 300 ? 29.634 -31.738 -22.136 1.00 31.77 300 GLU A CA 1
ATOM 2387 C C . GLU A 1 300 ? 29.930 -32.017 -23.614 1.00 31.77 300 GLU A C 1
ATOM 2389 O O . GLU A 1 300 ? 29.754 -33.141 -24.085 1.00 31.77 300 GLU A O 1
ATOM 2394 N N . VAL A 1 301 ? 30.405 -31.009 -24.343 1.00 26.95 301 VAL A N 1
ATOM 2395 C CA . VAL A 1 301 ? 31.134 -31.221 -25.592 1.00 26.95 301 VAL A CA 1
ATOM 2396 C C . VAL A 1 301 ? 32.448 -30.470 -25.474 1.00 26.95 301 VAL A C 1
ATOM 2398 O O . VAL A 1 301 ? 32.503 -29.242 -25.442 1.00 26.95 301 VAL A O 1
ATOM 2401 N N . ASN A 1 302 ? 33.504 -31.265 -25.341 1.00 25.38 302 ASN A N 1
ATOM 2402 C CA . ASN A 1 302 ? 34.882 -30.847 -25.493 1.00 25.38 302 ASN A CA 1
ATOM 2403 C C . ASN A 1 302 ? 35.107 -30.210 -26.866 1.00 25.38 302 ASN A C 1
ATOM 2405 O O . ASN A 1 302 ? 34.706 -30.776 -27.877 1.00 25.38 302 ASN A O 1
ATOM 2409 N N . GLY A 1 303 ? 35.891 -29.133 -26.859 1.00 28.92 303 GLY A N 1
ATOM 2410 C CA . GLY A 1 303 ? 36.771 -28.758 -27.958 1.00 28.92 303 GLY A CA 1
ATOM 2411 C C . GLY A 1 303 ? 36.109 -28.017 -29.111 1.00 28.92 303 GLY A C 1
ATOM 2412 O O . GLY A 1 303 ? 35.608 -28.632 -30.036 1.00 28.92 303 GLY A O 1
ATOM 2413 N N . GLU A 1 304 ? 36.298 -26.701 -29.138 1.00 22.69 304 GLU A N 1
ATOM 2414 C CA . GLU A 1 304 ? 37.186 -26.133 -30.150 1.00 22.69 304 GLU A CA 1
ATOM 2415 C C . GLU A 1 304 ? 37.800 -24.831 -29.627 1.00 22.69 304 GLU A C 1
ATOM 2417 O O . GLU A 1 304 ? 37.130 -23.909 -29.170 1.00 22.69 304 GLU A O 1
ATOM 2422 N N . SER A 1 305 ? 39.129 -24.834 -29.613 1.00 30.70 305 SER A N 1
ATOM 2423 C CA . SER A 1 305 ? 39.982 -23.700 -29.298 1.00 30.70 305 SER A CA 1
ATOM 2424 C C . SER A 1 305 ? 39.821 -22.650 -30.394 1.00 30.70 305 SER A C 1
ATOM 2426 O O . SER A 1 305 ? 40.341 -22.818 -31.499 1.00 30.70 305 SER A O 1
ATOM 2428 N N . SER A 1 306 ? 39.130 -21.553 -30.092 1.00 28.58 306 SER A N 1
ATOM 2429 C CA . SER A 1 306 ? 39.279 -20.321 -30.860 1.00 28.58 306 SER A CA 1
ATOM 2430 C C . SER A 1 306 ? 40.638 -19.722 -30.512 1.00 28.58 306 SER A C 1
ATOM 2432 O O . SER A 1 306 ? 40.817 -19.108 -29.463 1.00 28.58 306 SER A O 1
ATOM 2434 N N . ARG A 1 307 ? 41.609 -19.994 -31.388 1.00 25.72 307 ARG A N 1
ATOM 2435 C CA . ARG A 1 307 ? 42.912 -19.329 -31.534 1.00 25.72 307 ARG A CA 1
ATOM 2436 C C . ARG A 1 307 ? 42.912 -17.905 -30.951 1.00 25.72 307 ARG A C 1
ATOM 2438 O O . ARG A 1 307 ? 42.330 -17.001 -31.541 1.00 25.72 307 ARG A O 1
ATOM 2445 N N . ASN A 1 308 ? 43.665 -17.695 -29.872 1.00 30.05 308 ASN A N 1
ATOM 2446 C CA . ASN A 1 308 ? 44.261 -16.390 -29.600 1.00 30.05 308 ASN A CA 1
ATOM 2447 C C . ASN A 1 308 ? 45.241 -16.098 -30.743 1.00 30.05 308 ASN A C 1
ATOM 2449 O O . ASN A 1 308 ? 46.328 -16.678 -30.792 1.00 30.05 308 ASN A O 1
ATOM 2453 N N . GLN A 1 309 ? 44.853 -15.240 -31.682 1.00 32.75 309 GLN A N 1
ATOM 2454 C CA . GLN A 1 309 ? 45.825 -14.546 -32.515 1.00 32.75 309 GLN A CA 1
ATOM 2455 C C . GLN A 1 309 ? 46.401 -13.410 -31.669 1.00 32.75 309 GLN A C 1
ATOM 2457 O O . GLN A 1 309 ? 45.784 -12.364 -31.504 1.00 32.75 309 GLN A O 1
ATOM 2462 N N . ASN A 1 310 ? 47.572 -13.656 -31.081 1.00 36.75 310 ASN A N 1
ATOM 2463 C CA . ASN A 1 310 ? 48.437 -12.575 -30.631 1.00 36.75 310 ASN A CA 1
ATOM 2464 C C . ASN A 1 310 ? 48.890 -11.821 -31.884 1.00 36.75 310 ASN A C 1
ATOM 2466 O O . ASN A 1 310 ? 49.605 -12.385 -32.711 1.00 36.75 310 ASN A O 1
ATOM 2470 N N . VAL A 1 311 ? 48.433 -10.581 -32.014 1.00 42.22 311 VAL A N 1
ATOM 2471 C CA . VAL A 1 311 ? 48.870 -9.627 -33.037 1.00 42.22 311 VAL A CA 1
ATOM 2472 C C . VAL A 1 311 ? 50.312 -9.234 -32.721 1.00 42.22 311 VAL A C 1
ATOM 2474 O O . VAL A 1 311 ? 50.613 -8.889 -31.576 1.00 42.22 311 VAL A O 1
ATOM 2477 N N . SER A 1 312 ? 51.215 -9.325 -33.696 1.00 44.59 312 SER A N 1
ATOM 2478 C CA . SER A 1 312 ? 52.585 -8.817 -33.558 1.00 44.59 312 SER A CA 1
ATOM 2479 C C . SER A 1 312 ? 52.580 -7.288 -33.497 1.00 44.59 312 SER A C 1
ATOM 2481 O O . SER A 1 312 ? 51.854 -6.653 -34.258 1.00 44.59 312 SER A O 1
ATOM 2483 N N . GLU A 1 313 ? 53.400 -6.697 -32.619 1.00 47.50 313 GLU A N 1
ATOM 2484 C CA . GLU A 1 313 ? 53.562 -5.235 -32.483 1.00 47.50 313 GLU A CA 1
ATOM 2485 C C . GLU A 1 313 ? 53.821 -4.534 -33.836 1.00 47.50 313 GLU A C 1
ATOM 2487 O O . GLU A 1 313 ? 53.283 -3.451 -34.058 1.00 47.50 313 GLU A O 1
ATOM 2492 N N . ASP A 1 314 ? 54.499 -5.211 -34.773 1.00 42.06 314 ASP A N 1
ATOM 2493 C CA . ASP A 1 314 ? 54.823 -4.720 -36.124 1.00 42.06 314 ASP A CA 1
ATOM 2494 C C . ASP A 1 314 ? 53.600 -4.463 -37.040 1.00 42.06 314 ASP A C 1
ATOM 2496 O O . ASP A 1 314 ? 53.658 -3.593 -37.906 1.00 42.06 314 ASP A O 1
ATOM 2500 N N . GLU A 1 315 ? 52.475 -5.181 -36.881 1.00 44.78 315 GLU A N 1
ATOM 2501 C CA . GLU A 1 315 ? 51.267 -4.964 -37.712 1.00 44.78 315 GLU A CA 1
ATOM 2502 C C . GLU A 1 315 ? 50.438 -3.772 -37.196 1.00 44.78 315 GLU A C 1
ATOM 2504 O O . GLU A 1 315 ? 49.837 -3.036 -37.975 1.00 44.78 315 GLU A O 1
ATOM 2509 N N . MET A 1 316 ? 50.487 -3.495 -35.889 1.00 44.75 316 MET A N 1
ATOM 2510 C CA . MET A 1 316 ? 49.796 -2.354 -35.277 1.00 44.75 316 MET A CA 1
ATOM 2511 C C . MET A 1 316 ? 50.490 -1.015 -35.525 1.00 44.75 316 MET A C 1
ATOM 2513 O O . MET A 1 316 ? 49.818 0.015 -35.574 1.00 44.75 316 MET A O 1
ATOM 2517 N N . GLU A 1 317 ? 51.814 -1.012 -35.684 1.00 48.25 317 GLU A N 1
ATOM 2518 C CA . GLU A 1 317 ? 52.593 0.205 -35.940 1.00 48.25 317 GLU A CA 1
ATOM 2519 C C . GLU A 1 317 ? 52.200 0.849 -37.287 1.00 48.25 317 GLU A C 1
ATOM 2521 O O . GLU A 1 317 ? 52.072 2.069 -37.376 1.00 48.25 317 GLU A O 1
ATOM 2526 N N . THR A 1 318 ? 51.823 0.036 -38.285 1.00 48.12 318 THR A N 1
ATOM 2527 C CA . THR A 1 318 ? 51.340 0.520 -39.595 1.00 48.12 318 THR A CA 1
ATOM 2528 C C . THR A 1 318 ? 49.953 1.181 -39.580 1.00 48.12 318 THR A C 1
ATOM 2530 O O . THR A 1 318 ? 49.687 2.045 -40.417 1.00 48.12 318 THR A O 1
ATOM 2533 N N . PHE A 1 319 ? 49.077 0.858 -38.618 1.00 47.56 319 PHE A N 1
ATOM 2534 C CA . PHE A 1 319 ? 47.778 1.535 -38.460 1.00 47.56 319 PHE A CA 1
ATOM 2535 C C . PHE A 1 319 ? 47.932 2.895 -37.768 1.00 47.56 319 PHE A C 1
ATOM 2537 O O . PHE A 1 319 ? 47.274 3.873 -38.127 1.00 47.56 319 PHE A O 1
ATOM 2544 N N . TYR A 1 320 ? 48.844 2.985 -36.794 1.00 49.94 320 TYR A N 1
ATOM 2545 C CA . TYR A 1 320 ? 49.141 4.249 -36.127 1.00 49.94 320 TYR A CA 1
ATOM 2546 C C . TYR A 1 320 ? 49.781 5.267 -37.079 1.00 49.94 320 TYR A C 1
ATOM 2548 O O . TYR A 1 320 ? 49.531 6.457 -36.905 1.00 49.94 320 TYR A O 1
ATOM 2556 N N . ASP A 1 321 ? 50.517 4.843 -38.108 1.00 49.81 321 ASP A N 1
ATOM 2557 C CA . ASP A 1 321 ? 51.116 5.724 -39.126 1.00 49.81 321 ASP A CA 1
ATOM 2558 C C . ASP A 1 321 ? 50.097 6.439 -40.043 1.00 49.81 321 ASP A C 1
ATOM 2560 O O . ASP A 1 321 ? 50.457 7.413 -40.702 1.00 49.81 321 ASP A O 1
ATOM 2564 N N . CYS A 1 322 ? 48.818 6.033 -40.053 1.00 48.25 322 CYS A N 1
ATOM 2565 C CA . CYS A 1 322 ? 47.761 6.689 -40.844 1.00 48.25 322 CYS A CA 1
ATOM 2566 C C . CYS A 1 322 ? 47.145 7.937 -40.172 1.00 48.25 322 CYS A C 1
ATOM 2568 O O . CYS A 1 322 ? 46.434 8.697 -40.825 1.00 48.25 322 CYS A O 1
ATOM 2570 N N . LEU A 1 323 ? 47.421 8.167 -38.883 1.00 55.97 323 LEU A N 1
ATOM 2571 C CA . LEU A 1 323 ? 47.012 9.368 -38.146 1.00 55.97 323 LEU A CA 1
ATOM 2572 C C . LEU A 1 323 ? 48.062 10.479 -38.311 1.00 55.97 323 LEU A C 1
ATOM 2574 O O . LEU A 1 323 ? 49.163 10.372 -37.779 1.00 55.97 323 LEU A O 1
ATOM 2578 N N . GLU A 1 324 ? 47.739 11.575 -39.000 1.00 57.03 324 GLU A N 1
ATOM 2579 C CA . GLU A 1 324 ? 48.663 12.723 -39.114 1.00 57.03 324 GLU A CA 1
ATOM 2580 C C . GLU A 1 324 ? 48.879 13.458 -37.769 1.00 57.03 324 GLU A C 1
ATOM 2582 O O . GLU A 1 324 ? 49.861 14.182 -37.610 1.00 57.03 324 GLU A O 1
ATOM 2587 N N . ASP A 1 325 ? 47.994 13.237 -36.786 1.00 66.88 325 ASP A N 1
ATOM 2588 C CA . ASP A 1 325 ? 48.004 13.869 -35.461 1.00 66.88 325 ASP A CA 1
ATOM 2589 C C . ASP A 1 325 ? 48.693 12.985 -34.396 1.00 66.88 325 ASP A C 1
ATOM 2591 O O . ASP A 1 325 ? 48.191 11.931 -33.987 1.00 66.88 325 ASP A O 1
ATOM 2595 N N . GLU A 1 326 ? 49.871 13.427 -33.946 1.00 66.88 326 GLU A N 1
ATOM 2596 C CA . GLU A 1 326 ? 50.698 12.755 -32.936 1.00 66.88 326 GLU A CA 1
ATOM 2597 C C . GLU A 1 326 ? 50.036 12.734 -31.543 1.00 66.88 326 GLU A C 1
ATOM 2599 O O . GLU A 1 326 ? 50.198 11.765 -30.799 1.00 66.88 326 GLU A O 1
ATOM 2604 N N . GLU A 1 327 ? 49.228 13.747 -31.211 1.00 70.25 327 GLU A N 1
ATOM 2605 C CA . GLU A 1 327 ? 48.507 13.841 -29.936 1.00 70.25 327 GLU A CA 1
ATOM 2606 C C . GLU A 1 327 ? 47.345 12.834 -29.899 1.00 70.25 327 GLU A C 1
ATOM 2608 O O . GLU A 1 327 ? 47.179 12.097 -28.923 1.00 70.25 327 GLU A O 1
ATOM 2613 N N . ALA A 1 328 ? 46.609 12.692 -31.005 1.00 69.69 328 ALA A N 1
ATOM 2614 C CA . ALA A 1 328 ? 45.548 11.691 -31.148 1.00 69.69 328 ALA A CA 1
ATOM 2615 C C . ALA A 1 328 ? 46.064 10.247 -31.022 1.00 69.69 328 ALA A C 1
ATOM 2617 O O . ALA A 1 328 ? 45.406 9.393 -30.416 1.00 69.69 328 ALA A O 1
ATOM 2618 N N . ARG A 1 329 ? 47.260 9.977 -31.563 1.00 70.25 329 ARG A N 1
ATOM 2619 C CA . ARG A 1 329 ? 47.924 8.666 -31.496 1.00 70.25 329 A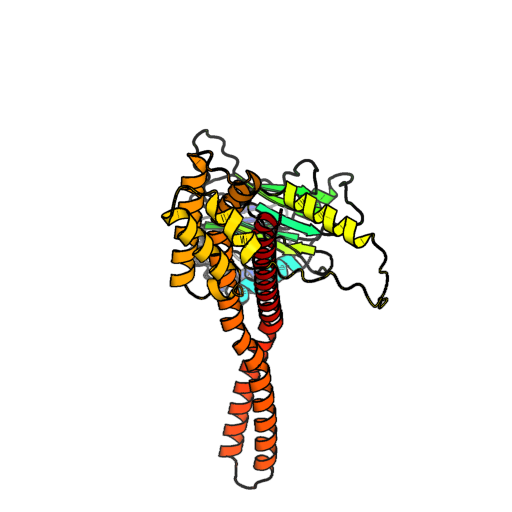RG A CA 1
ATOM 2620 C C . ARG A 1 329 ? 48.240 8.262 -30.054 1.00 70.25 329 ARG A C 1
ATOM 2622 O O . ARG A 1 329 ? 47.962 7.130 -29.658 1.00 70.25 329 ARG A O 1
ATOM 2629 N N . GLU A 1 330 ? 48.779 9.183 -29.260 1.00 75.19 330 GLU A N 1
ATOM 2630 C CA . GLU A 1 330 ? 49.101 8.930 -27.851 1.00 75.19 330 GLU A CA 1
ATOM 2631 C C . GLU A 1 330 ? 47.843 8.775 -26.982 1.00 75.19 330 GLU A C 1
ATOM 2633 O O . GLU A 1 330 ? 47.785 7.887 -26.125 1.00 75.19 330 GLU A O 1
ATOM 2638 N N . VAL A 1 331 ? 46.784 9.550 -27.247 1.00 77.31 331 VAL A N 1
ATOM 2639 C CA . VAL A 1 331 ? 45.500 9.401 -26.538 1.00 77.31 331 VAL A CA 1
ATOM 2640 C C . VAL A 1 331 ? 44.833 8.054 -26.855 1.00 77.31 331 VAL A C 1
ATOM 2642 O O . VAL A 1 331 ? 44.315 7.400 -25.947 1.00 77.31 331 VAL A O 1
ATOM 2645 N N . LEU A 1 332 ? 44.895 7.577 -28.103 1.00 74.94 332 LEU A N 1
ATOM 2646 C CA . LEU A 1 332 ? 44.384 6.251 -28.484 1.00 74.94 332 LEU A CA 1
ATOM 2647 C C . LEU A 1 332 ? 45.138 5.105 -27.799 1.00 74.94 332 LEU A C 1
ATOM 2649 O O . LEU A 1 332 ? 44.497 4.175 -27.301 1.00 74.94 332 LEU A O 1
ATOM 2653 N N . LYS A 1 333 ? 46.474 5.182 -27.711 1.00 77.12 333 LYS A N 1
ATOM 2654 C CA . LYS A 1 333 ? 47.278 4.213 -26.944 1.00 77.12 333 LYS A CA 1
ATOM 2655 C C . LYS A 1 333 ? 46.876 4.206 -25.468 1.00 77.12 333 LYS A C 1
ATOM 2657 O O . LYS A 1 333 ? 46.627 3.140 -24.910 1.00 77.12 333 LYS A O 1
ATOM 2662 N N . LYS A 1 334 ? 46.701 5.387 -24.861 1.00 79.44 334 LYS A N 1
ATOM 2663 C CA . LYS A 1 334 ? 46.252 5.520 -23.465 1.00 79.44 334 LYS A CA 1
ATOM 2664 C C . LYS A 1 334 ? 44.882 4.870 -23.234 1.00 79.44 334 LYS A C 1
ATOM 2666 O O . LYS A 1 334 ? 44.710 4.139 -22.258 1.00 79.44 334 LYS A O 1
ATOM 2671 N N . VAL A 1 335 ? 43.913 5.097 -24.127 1.00 79.50 335 VAL A N 1
ATOM 2672 C CA . VAL A 1 335 ? 42.584 4.459 -24.061 1.00 79.50 335 VAL A CA 1
ATOM 2673 C C . VAL A 1 335 ? 42.709 2.942 -24.183 1.00 79.50 335 VAL A C 1
ATOM 2675 O O . VAL A 1 335 ? 42.120 2.212 -23.390 1.00 79.50 335 VAL A O 1
ATOM 2678 N N . ARG A 1 336 ? 43.522 2.447 -25.115 1.00 78.44 336 ARG A N 1
ATOM 2679 C CA . ARG A 1 336 ? 43.742 1.011 -25.312 1.00 78.44 336 ARG A CA 1
ATOM 2680 C C . ARG A 1 336 ? 44.352 0.329 -24.086 1.00 78.44 336 ARG A C 1
ATOM 2682 O O . ARG A 1 336 ? 43.855 -0.719 -23.665 1.00 78.44 336 ARG A O 1
ATOM 2689 N N . ASP A 1 337 ? 45.381 0.920 -23.491 1.00 76.38 337 ASP A N 1
ATOM 2690 C CA . ASP A 1 337 ? 46.028 0.386 -22.288 1.00 76.38 337 ASP A CA 1
ATOM 2691 C C . ASP A 1 337 ? 45.050 0.336 -21.109 1.00 76.38 337 ASP A C 1
ATOM 2693 O O . ASP A 1 337 ? 45.019 -0.622 -20.334 1.00 76.38 337 ASP A O 1
ATOM 2697 N N . LEU A 1 338 ? 44.189 1.349 -20.995 1.00 75.19 338 LEU A N 1
ATOM 2698 C CA . LEU A 1 338 ? 43.158 1.417 -19.965 1.00 75.19 338 LEU A CA 1
ATOM 2699 C C . LEU A 1 338 ? 42.015 0.412 -20.198 1.00 75.19 338 LEU A C 1
ATOM 2701 O O . LEU A 1 338 ? 41.553 -0.182 -19.226 1.00 75.19 338 LEU A O 1
ATOM 2705 N N . ILE A 1 339 ? 41.589 0.177 -21.446 1.00 77.38 339 ILE A N 1
ATOM 2706 C CA . ILE A 1 339 ? 40.573 -0.840 -21.796 1.00 77.38 339 ILE A CA 1
ATOM 2707 C C . ILE A 1 339 ? 41.117 -2.267 -21.626 1.00 77.38 339 ILE A C 1
ATOM 2709 O O . ILE A 1 339 ? 40.361 -3.184 -21.310 1.00 77.38 339 ILE A O 1
ATOM 2713 N N . SER A 1 340 ? 42.430 -2.457 -21.774 1.00 72.56 340 SER A N 1
ATOM 2714 C CA . SER A 1 340 ? 43.095 -3.752 -21.572 1.00 72.56 340 SER A CA 1
ATOM 2715 C C . SER A 1 340 ? 43.158 -4.180 -20.098 1.00 72.56 340 SER A C 1
ATOM 2717 O O . SER A 1 340 ? 43.432 -5.344 -19.803 1.00 72.56 340 SER A O 1
ATOM 2719 N N . ASN A 1 341 ? 42.878 -3.265 -19.165 1.00 70.56 341 ASN A N 1
ATOM 2720 C CA . ASN A 1 341 ? 42.731 -3.581 -17.748 1.00 70.56 341 ASN A CA 1
ATOM 2721 C C . ASN A 1 341 ? 41.319 -4.101 -17.431 1.00 70.56 341 ASN A C 1
ATOM 2723 O O . ASN A 1 341 ? 40.340 -3.807 -18.122 1.00 70.56 341 ASN A O 1
ATOM 2727 N N . ASP A 1 342 ? 41.197 -4.859 -16.339 1.00 73.06 342 ASP A N 1
ATOM 2728 C CA . ASP A 1 342 ? 39.892 -5.294 -15.849 1.00 73.06 342 ASP A CA 1
ATOM 2729 C C . ASP A 1 34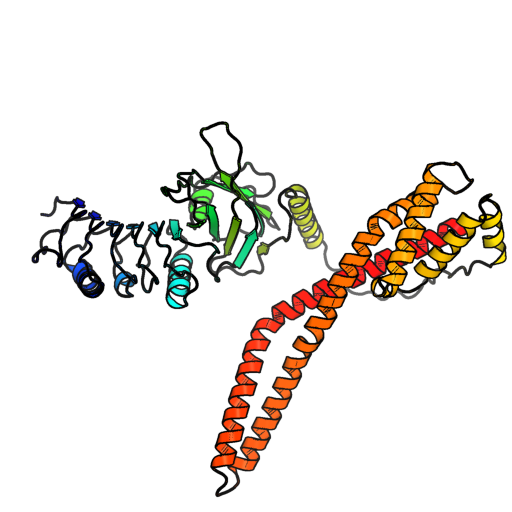2 ? 39.005 -4.090 -15.470 1.00 73.06 342 ASP A C 1
ATOM 2731 O O . ASP A 1 342 ? 39.458 -2.953 -15.318 1.00 73.06 342 ASP A O 1
ATOM 2735 N N . ALA A 1 343 ? 37.705 -4.326 -15.275 1.00 81.12 343 ALA A N 1
ATOM 2736 C CA . ALA A 1 343 ? 36.741 -3.269 -14.945 1.00 81.12 343 ALA A CA 1
ATOM 2737 C C . ALA A 1 343 ? 37.000 -2.579 -13.579 1.00 81.12 343 ALA A C 1
ATOM 2739 O O . ALA A 1 343 ? 36.158 -1.821 -13.096 1.00 81.12 343 ALA A O 1
ATOM 2740 N N . SER A 1 344 ? 38.141 -2.837 -12.927 1.00 78.25 344 SER A N 1
ATOM 2741 C CA . SER A 1 344 ? 38.613 -2.116 -11.744 1.00 78.25 344 SER A CA 1
ATOM 2742 C C . SER A 1 344 ? 38.848 -0.626 -12.009 1.00 78.25 344 SER A C 1
ATOM 2744 O O . SER A 1 344 ? 38.803 0.160 -11.064 1.00 78.25 344 SER A O 1
ATOM 2746 N N . ILE A 1 345 ? 39.006 -0.207 -13.273 1.00 82.00 345 ILE A N 1
ATOM 2747 C CA . ILE A 1 345 ? 39.087 1.211 -13.661 1.00 82.00 345 ILE A CA 1
ATOM 2748 C C . ILE A 1 345 ? 37.923 2.039 -13.099 1.00 82.00 345 ILE A C 1
ATOM 2750 O O . ILE A 1 345 ? 38.135 3.162 -12.641 1.00 82.00 345 ILE A O 1
ATOM 2754 N N . PHE A 1 346 ? 36.721 1.455 -13.036 1.00 83.00 346 PHE A N 1
ATOM 2755 C CA . PHE A 1 346 ? 35.520 2.108 -12.515 1.00 83.00 346 PHE A CA 1
ATOM 2756 C C . PHE A 1 346 ? 35.568 2.392 -11.010 1.00 83.00 346 PHE A C 1
ATOM 2758 O O . PHE A 1 346 ? 34.777 3.185 -10.515 1.00 83.00 346 PHE A O 1
ATOM 2765 N N . LEU A 1 347 ? 36.500 1.780 -10.276 1.00 81.94 347 LEU A N 1
ATOM 2766 C CA . LEU A 1 347 ? 36.698 2.010 -8.842 1.00 81.94 347 LEU A CA 1
ATOM 2767 C C . LEU A 1 347 ? 37.699 3.135 -8.553 1.00 81.94 347 LEU A C 1
ATOM 2769 O O . LEU A 1 347 ? 37.894 3.502 -7.395 1.00 81.94 347 LEU A O 1
ATOM 2773 N N . HIS A 1 348 ? 38.339 3.685 -9.588 1.00 81.75 348 HIS A N 1
ATOM 2774 C CA . HIS A 1 348 ? 39.351 4.727 -9.473 1.00 81.75 348 HIS A CA 1
ATOM 2775 C C . HIS A 1 348 ? 38.859 6.014 -10.150 1.00 81.75 348 HIS A C 1
ATOM 2777 O O . HIS A 1 348 ? 38.968 6.133 -11.371 1.00 81.75 348 HIS A O 1
ATOM 2783 N N . PRO A 1 349 ? 38.348 6.997 -9.381 1.00 76.50 349 PRO A N 1
ATOM 2784 C CA . PRO A 1 349 ? 37.774 8.226 -9.931 1.00 76.50 349 PRO A CA 1
ATOM 2785 C C . PRO A 1 349 ? 38.723 8.986 -10.864 1.00 76.50 349 PRO A C 1
ATOM 2787 O O . PRO A 1 349 ? 38.300 9.452 -11.916 1.00 76.50 349 PRO A O 1
ATOM 2790 N N . GLU A 1 350 ? 40.012 9.042 -10.517 1.00 76.12 350 GLU A N 1
ATOM 2791 C CA . GLU A 1 350 ? 41.054 9.689 -11.327 1.00 76.12 350 GLU A CA 1
ATOM 2792 C C . GLU A 1 350 ? 41.220 8.997 -12.689 1.00 76.12 350 GLU A C 1
ATOM 2794 O O . GLU A 1 350 ? 41.218 9.656 -13.722 1.00 76.12 350 GLU A O 1
ATOM 2799 N N . LYS A 1 351 ? 41.244 7.656 -12.718 1.00 81.00 351 LYS A N 1
ATOM 2800 C CA . LYS A 1 351 ? 41.343 6.885 -13.970 1.00 81.00 351 LYS A CA 1
ATOM 2801 C C . LYS A 1 351 ? 40.068 6.965 -14.813 1.00 81.00 351 LYS A C 1
ATOM 2803 O O . LYS A 1 351 ? 40.147 6.918 -16.035 1.00 81.00 351 LYS A O 1
ATOM 2808 N N . CYS A 1 352 ? 38.898 7.076 -14.178 1.00 81.12 352 CYS A N 1
ATOM 2809 C CA . CYS A 1 352 ? 37.631 7.296 -14.876 1.00 81.12 352 CYS A CA 1
ATOM 2810 C C . CYS A 1 352 ? 37.569 8.671 -15.540 1.00 81.12 352 CYS A C 1
ATOM 2812 O O . CYS A 1 352 ? 37.105 8.753 -16.673 1.00 81.12 352 CYS A O 1
ATOM 2814 N N . SER A 1 353 ? 38.029 9.722 -14.853 1.00 80.12 353 SER A N 1
ATOM 2815 C CA . SER A 1 353 ? 38.102 11.069 -15.431 1.00 80.12 353 SER A CA 1
ATOM 2816 C C . SER A 1 353 ? 39.036 11.070 -16.632 1.00 80.12 353 SER A C 1
ATOM 2818 O O . SER A 1 353 ? 38.599 11.375 -17.734 1.00 80.12 353 SER A O 1
ATOM 2820 N N . ASP A 1 354 ? 40.264 10.580 -16.449 1.00 80.25 354 ASP A N 1
ATOM 2821 C CA . ASP A 1 354 ? 41.262 10.476 -17.513 1.00 80.25 354 ASP A CA 1
ATOM 2822 C C . ASP A 1 354 ? 40.747 9.711 -18.738 1.00 80.25 354 ASP A C 1
ATOM 2824 O O . ASP A 1 354 ? 40.984 10.119 -19.876 1.00 80.25 354 ASP A O 1
ATOM 2828 N N . MET A 1 355 ? 40.048 8.594 -18.518 1.00 83.00 355 MET A N 1
ATOM 2829 C CA . MET A 1 355 ? 39.476 7.785 -19.592 1.00 83.00 355 MET A CA 1
ATOM 2830 C C . MET A 1 355 ? 38.334 8.506 -20.306 1.00 83.00 355 MET A C 1
ATOM 2832 O O . MET A 1 355 ? 38.256 8.477 -21.533 1.00 83.00 355 MET A O 1
ATOM 2836 N N . LYS A 1 356 ? 37.451 9.163 -19.550 1.00 85.00 356 LYS A N 1
ATOM 2837 C CA . LYS A 1 356 ? 36.326 9.911 -20.106 1.00 85.00 356 LYS A CA 1
ATOM 2838 C C . LYS A 1 356 ? 36.814 11.101 -20.931 1.00 85.00 356 LYS A C 1
ATOM 2840 O O . LYS A 1 356 ? 36.367 11.254 -22.062 1.00 85.00 356 LYS A O 1
ATOM 2845 N N . ASP A 1 357 ? 37.778 11.855 -20.414 1.00 83.25 357 ASP A N 1
ATOM 2846 C CA . ASP A 1 357 ? 38.394 12.988 -21.107 1.00 83.25 357 ASP A CA 1
ATOM 2847 C C . ASP A 1 357 ? 39.089 12.530 -22.402 1.00 83.25 357 ASP A C 1
ATOM 2849 O O . ASP A 1 357 ? 38.947 13.163 -23.447 1.00 83.25 357 ASP A O 1
ATOM 2853 N N . SER A 1 358 ? 39.762 11.373 -22.364 1.00 84.25 358 SER A N 1
ATOM 2854 C CA . SER A 1 358 ? 40.399 10.767 -23.544 1.00 84.25 358 SER A CA 1
ATOM 2855 C C . SER A 1 358 ? 39.374 10.322 -24.599 1.00 84.25 358 SER A C 1
ATOM 2857 O O . SER A 1 358 ? 39.556 10.580 -25.788 1.00 84.25 358 SER A O 1
ATOM 2859 N N . LEU A 1 359 ? 38.273 9.685 -24.184 1.00 84.81 359 LEU A N 1
ATOM 2860 C CA . LEU A 1 359 ? 37.190 9.268 -25.082 1.00 84.81 359 LEU A CA 1
ATOM 2861 C C . LEU A 1 359 ? 36.436 10.466 -25.680 1.00 84.81 359 LEU A C 1
ATOM 2863 O O . LEU A 1 359 ? 36.050 10.418 -26.846 1.00 84.81 359 LEU A O 1
ATOM 2867 N N . ASP A 1 360 ? 36.239 11.539 -24.912 1.00 83.25 360 ASP A N 1
ATOM 2868 C CA . ASP A 1 360 ? 35.571 12.761 -25.373 1.00 83.25 360 ASP A CA 1
ATOM 2869 C C . ASP A 1 360 ? 36.442 13.549 -26.352 1.00 83.25 360 ASP A C 1
ATOM 2871 O O . ASP A 1 360 ? 35.946 14.005 -27.384 1.00 83.25 360 ASP A O 1
ATOM 2875 N N . TYR A 1 361 ? 37.746 13.653 -26.080 1.00 83.38 361 TYR A N 1
ATOM 2876 C CA . TYR A 1 361 ? 38.713 14.242 -27.006 1.00 83.38 361 TYR A CA 1
ATOM 2877 C C . TYR A 1 361 ? 38.707 13.509 -28.353 1.00 83.38 361 TYR A C 1
ATOM 2879 O O . TYR A 1 361 ? 38.512 14.138 -29.393 1.00 83.38 361 TYR A O 1
ATOM 2887 N N . LEU A 1 362 ? 38.816 12.175 -28.335 1.00 78.25 362 LEU A N 1
ATOM 2888 C CA . LEU A 1 362 ? 38.795 11.367 -29.556 1.00 78.25 362 LEU A CA 1
ATOM 2889 C C . LEU A 1 362 ? 37.440 11.424 -30.269 1.00 78.25 362 LEU A C 1
ATOM 2891 O O . LEU A 1 362 ? 37.401 11.554 -31.488 1.00 78.25 362 LEU A O 1
ATOM 2895 N N . SER A 1 363 ? 36.323 11.379 -29.537 1.00 82.56 363 SER A N 1
ATOM 2896 C CA . SER A 1 363 ? 34.992 11.465 -30.148 1.00 82.56 363 SER A CA 1
ATOM 2897 C C . SER A 1 363 ? 34.753 12.810 -30.842 1.00 82.56 363 SER A C 1
ATOM 2899 O O . SER A 1 363 ? 34.047 12.840 -31.848 1.00 82.56 363 SER A O 1
ATOM 2901 N N . ASN A 1 364 ? 35.308 13.910 -30.325 1.00 79.44 364 ASN A N 1
ATOM 2902 C CA . ASN A 1 364 ? 35.182 15.231 -30.943 1.00 79.44 364 ASN A CA 1
ATOM 2903 C C . ASN A 1 364 ? 36.127 15.376 -32.142 1.00 79.44 364 ASN A C 1
ATOM 2905 O O . ASN A 1 364 ? 35.684 15.757 -33.224 1.00 79.44 364 ASN A O 1
ATOM 2909 N N . LEU A 1 365 ? 37.397 14.995 -31.985 1.00 72.75 365 LEU A N 1
ATOM 2910 C CA . LEU A 1 365 ? 38.412 15.100 -33.036 1.00 72.75 365 LEU A CA 1
ATOM 2911 C C . LEU A 1 365 ? 38.047 14.281 -34.286 1.00 72.75 365 LEU A C 1
ATOM 2913 O O . LEU A 1 365 ? 38.194 14.753 -35.412 1.00 72.75 365 LEU A O 1
ATOM 2917 N N . LEU A 1 366 ? 37.511 13.072 -34.088 1.00 67.38 366 LEU A N 1
ATOM 2918 C CA . LEU A 1 366 ? 37.106 12.163 -35.166 1.00 67.38 366 LEU A CA 1
ATOM 2919 C C . LEU A 1 366 ? 35.765 12.536 -35.817 1.00 67.38 366 LEU A C 1
ATOM 2921 O O . LEU A 1 366 ? 35.396 11.955 -36.835 1.00 67.38 366 LEU A O 1
ATOM 2925 N N . SER A 1 367 ? 35.027 13.492 -35.247 1.00 64.62 367 SER A N 1
ATOM 2926 C CA . SER A 1 367 ? 33.787 14.006 -35.839 1.00 64.62 367 SER A CA 1
ATOM 2927 C C . SER A 1 367 ? 34.022 15.138 -36.847 1.00 64.62 367 SER A C 1
ATOM 2929 O O . SER A 1 367 ? 33.151 15.402 -37.677 1.00 64.62 367 SER A O 1
ATOM 2931 N N . GLU A 1 368 ? 35.192 15.787 -36.799 1.00 60.72 368 GLU A N 1
ATOM 2932 C CA . GLU A 1 368 ? 35.486 17.000 -37.572 1.00 60.72 368 GLU A CA 1
ATOM 2933 C C . GLU A 1 368 ? 36.338 16.753 -38.829 1.00 60.72 368 GLU A C 1
ATOM 2935 O O . GLU A 1 368 ? 36.301 17.580 -39.738 1.00 60.72 368 GLU A O 1
ATOM 2940 N N . ASN A 1 369 ? 37.054 15.624 -38.936 1.00 54.16 369 ASN A N 1
ATOM 2941 C CA . ASN A 1 369 ? 37.996 15.365 -40.034 1.00 54.16 369 ASN A CA 1
ATOM 2942 C C . ASN A 1 369 ? 38.032 13.886 -40.484 1.00 54.16 369 ASN A C 1
ATOM 2944 O O . ASN A 1 369 ? 37.960 12.971 -39.665 1.00 54.16 369 ASN A O 1
ATOM 2948 N N . ASP A 1 370 ? 38.193 13.656 -41.794 1.00 53.62 370 ASP A N 1
ATOM 2949 C CA . ASP A 1 370 ? 38.296 12.330 -42.434 1.00 53.62 370 ASP A CA 1
ATOM 2950 C C . ASP A 1 370 ? 39.755 11.824 -42.386 1.00 53.62 370 ASP A C 1
ATOM 2952 O O . ASP A 1 370 ? 40.475 11.814 -43.382 1.00 53.62 370 ASP A O 1
ATOM 2956 N N . HIS A 1 371 ? 40.223 11.486 -41.180 1.00 53.38 371 HIS A N 1
ATOM 2957 C CA . HIS A 1 371 ? 41.633 11.187 -40.863 1.00 53.38 371 HIS A CA 1
ATOM 2958 C C . HIS A 1 371 ? 42.068 9.734 -41.146 1.00 53.38 371 HIS A C 1
ATOM 2960 O O . HIS A 1 371 ? 42.915 9.190 -40.444 1.00 53.38 371 HIS A O 1
ATOM 2966 N N . GLY A 1 372 ? 41.466 9.052 -42.126 1.00 54.19 372 GLY A N 1
ATOM 2967 C CA . GLY A 1 372 ? 41.875 7.685 -42.501 1.00 54.19 372 GLY A CA 1
ATOM 2968 C C . GLY A 1 372 ? 41.530 6.580 -41.488 1.00 54.19 372 GLY A C 1
ATOM 2969 O O . GLY A 1 372 ? 41.935 5.436 -41.671 1.00 54.19 372 GLY A O 1
ATOM 2970 N N . ILE A 1 373 ? 40.753 6.887 -40.444 1.00 59.66 373 ILE A N 1
ATOM 2971 C CA . ILE A 1 373 ? 40.243 5.910 -39.473 1.00 59.66 373 ILE A CA 1
ATOM 2972 C C . ILE A 1 373 ? 38.926 5.307 -39.980 1.00 59.66 373 ILE A C 1
ATOM 2974 O O . ILE A 1 373 ? 38.031 6.030 -40.422 1.00 59.66 373 ILE A O 1
ATOM 2978 N N . SER A 1 374 ? 38.775 3.978 -39.877 1.00 66.19 374 SER A N 1
ATOM 2979 C CA . SER A 1 374 ? 37.532 3.284 -40.243 1.00 66.19 374 SER A CA 1
ATOM 2980 C C . SER A 1 374 ? 36.321 3.911 -39.542 1.00 66.19 374 SER A C 1
ATOM 2982 O O . SER A 1 374 ? 36.324 4.128 -38.327 1.00 66.19 374 SER A O 1
ATOM 2984 N N . ARG A 1 375 ? 35.244 4.156 -40.302 1.00 68.50 375 ARG A N 1
ATOM 2985 C CA . ARG A 1 375 ? 33.968 4.698 -39.799 1.00 68.50 375 ARG A CA 1
ATOM 2986 C C . ARG A 1 375 ? 33.416 3.883 -38.616 1.00 68.50 375 ARG A C 1
ATOM 2988 O O . ARG A 1 375 ? 32.712 4.434 -37.776 1.00 68.50 375 ARG A O 1
ATOM 2995 N N . GLU A 1 376 ? 33.785 2.606 -38.527 1.00 69.62 376 GLU A N 1
ATOM 2996 C CA . GLU A 1 376 ? 33.446 1.697 -37.428 1.00 69.62 376 GLU A CA 1
ATOM 2997 C C . GLU A 1 376 ? 34.136 2.071 -36.103 1.00 69.62 376 GLU A C 1
ATOM 2999 O O . GLU A 1 376 ? 33.501 2.040 -35.046 1.00 69.62 376 GLU A O 1
ATOM 3004 N N . MET A 1 377 ? 35.396 2.516 -36.141 1.00 73.62 377 MET A N 1
ATOM 3005 C CA . MET A 1 377 ? 36.141 2.963 -34.955 1.00 73.62 377 MET A CA 1
ATOM 3006 C C . MET A 1 377 ? 35.564 4.258 -34.381 1.00 73.62 377 MET A C 1
ATOM 3008 O O . MET A 1 377 ? 35.430 4.400 -33.167 1.00 73.62 377 MET A O 1
ATOM 3012 N N . ILE A 1 378 ? 35.167 5.186 -35.259 1.00 73.75 378 ILE A N 1
ATOM 3013 C CA . ILE A 1 378 ? 34.536 6.455 -34.872 1.00 73.75 378 ILE A CA 1
ATOM 3014 C C . ILE A 1 378 ? 33.235 6.168 -34.118 1.00 73.75 378 ILE A C 1
ATOM 3016 O O . ILE A 1 378 ? 33.019 6.685 -33.023 1.00 73.75 378 ILE A O 1
ATOM 3020 N N . THR A 1 379 ? 32.399 5.272 -34.655 1.00 79.19 379 THR A N 1
ATOM 3021 C CA . THR A 1 379 ? 31.166 4.859 -33.975 1.00 79.19 379 THR A CA 1
ATOM 3022 C C . THR A 1 379 ? 31.437 4.158 -32.646 1.00 79.19 379 THR A C 1
ATOM 3024 O O . THR A 1 379 ? 30.752 4.440 -31.665 1.00 79.19 379 THR A O 1
ATOM 3027 N N . LEU A 1 380 ? 32.470 3.309 -32.575 1.00 81.62 380 LEU A N 1
ATOM 3028 C CA . LEU A 1 380 ? 32.842 2.594 -31.355 1.00 81.62 380 LEU A CA 1
ATOM 3029 C C . LEU A 1 380 ? 33.295 3.553 -30.242 1.00 81.62 380 LEU A C 1
ATOM 3031 O O . LEU A 1 380 ? 32.866 3.403 -29.100 1.00 81.62 380 LEU A O 1
ATOM 3035 N N . ILE A 1 381 ? 34.127 4.548 -30.568 1.00 81.19 381 ILE A N 1
ATOM 3036 C CA . ILE A 1 381 ? 34.626 5.556 -29.618 1.00 81.19 381 ILE A CA 1
ATOM 3037 C C . ILE A 1 381 ? 33.486 6.456 -29.130 1.00 81.19 381 ILE A C 1
ATOM 3039 O O . ILE A 1 381 ? 33.386 6.712 -27.929 1.00 81.19 381 ILE A O 1
ATOM 3043 N N . SER A 1 382 ? 32.597 6.901 -30.022 1.00 81.00 382 SER A N 1
ATOM 3044 C CA . SER A 1 382 ? 31.444 7.724 -29.637 1.00 81.00 382 SER A CA 1
ATOM 3045 C C . SER A 1 382 ? 30.442 6.963 -28.763 1.00 81.00 382 SER A C 1
ATOM 3047 O O . SER A 1 382 ? 29.953 7.507 -27.769 1.00 81.00 382 SER A O 1
ATOM 3049 N N . ASP A 1 383 ? 30.159 5.697 -29.080 1.00 82.00 383 ASP A N 1
ATOM 3050 C CA . ASP A 1 383 ? 29.293 4.855 -28.251 1.00 82.00 383 ASP A CA 1
ATOM 3051 C C . ASP A 1 383 ? 29.948 4.551 -26.896 1.00 82.00 383 ASP A C 1
ATOM 3053 O O . ASP A 1 383 ? 29.292 4.662 -25.859 1.00 82.00 383 ASP A O 1
ATOM 3057 N N . ALA A 1 384 ? 31.253 4.260 -26.875 1.00 85.00 384 ALA A N 1
ATOM 3058 C CA . ALA A 1 384 ? 32.011 4.079 -25.641 1.00 85.00 384 ALA A CA 1
ATOM 3059 C C . ALA A 1 384 ? 31.971 5.335 -24.765 1.00 85.00 384 ALA A C 1
ATOM 3061 O O . ALA A 1 384 ? 31.657 5.234 -23.583 1.00 85.00 384 ALA A O 1
ATOM 3062 N N . SER A 1 385 ? 32.222 6.517 -25.337 1.00 84.88 385 SER A N 1
ATOM 3063 C CA . SER A 1 385 ? 32.142 7.800 -24.630 1.00 84.88 385 SER A CA 1
ATOM 3064 C C . SER A 1 385 ? 30.763 8.008 -23.988 1.00 84.88 385 SER A C 1
ATOM 3066 O O . SER A 1 385 ? 30.682 8.393 -22.814 1.00 84.88 385 SER A O 1
ATOM 3068 N N . ARG A 1 386 ? 29.675 7.731 -24.721 1.00 84.25 386 ARG A N 1
ATOM 3069 C CA . ARG A 1 386 ? 28.300 7.907 -24.228 1.00 84.25 386 ARG A CA 1
ATOM 3070 C C . ARG A 1 386 ? 27.973 6.961 -23.074 1.00 84.25 386 ARG A C 1
ATOM 3072 O O . ARG A 1 386 ? 27.397 7.387 -22.073 1.00 84.25 386 ARG A O 1
ATOM 3079 N N . GLU A 1 387 ? 28.346 5.693 -23.200 1.00 82.88 387 GLU A N 1
ATOM 3080 C CA . GLU A 1 387 ? 28.024 4.659 -22.211 1.00 82.88 387 GLU A CA 1
ATOM 3081 C C . GLU A 1 387 ? 28.953 4.694 -20.985 1.00 82.88 387 GLU A C 1
ATOM 3083 O O . GLU A 1 387 ? 28.557 4.279 -19.895 1.00 82.88 387 GLU A O 1
ATOM 3088 N N . PHE A 1 388 ? 30.168 5.244 -21.113 1.00 84.69 388 PHE A N 1
ATOM 3089 C CA . PHE A 1 388 ? 31.192 5.215 -20.063 1.00 84.69 388 PHE A CA 1
ATOM 3090 C C . PHE A 1 388 ? 30.729 5.840 -18.741 1.00 84.69 388 PHE A C 1
ATOM 3092 O O . PHE A 1 388 ? 30.943 5.271 -17.669 1.00 84.69 388 PHE A O 1
ATOM 3099 N N . THR A 1 389 ? 30.056 6.994 -18.795 1.00 80.00 389 THR A N 1
ATOM 3100 C CA . THR A 1 389 ? 29.540 7.667 -17.590 1.00 80.00 389 THR A CA 1
ATOM 3101 C C . THR A 1 389 ? 28.460 6.834 -16.902 1.00 80.00 389 THR A C 1
ATOM 3103 O O . THR A 1 389 ? 28.407 6.786 -15.671 1.00 80.00 389 THR A O 1
ATOM 3106 N N . HIS A 1 390 ? 27.621 6.143 -17.677 1.00 84.62 390 HIS A N 1
ATOM 3107 C CA . HIS A 1 390 ? 26.619 5.233 -17.134 1.00 84.62 390 HIS A CA 1
ATOM 3108 C C . HIS A 1 390 ? 27.281 4.020 -16.486 1.00 84.62 390 HIS A C 1
ATOM 3110 O O . HIS A 1 390 ? 27.011 3.752 -15.317 1.00 84.62 390 HIS A O 1
ATOM 3116 N N . TRP A 1 391 ? 28.210 3.354 -17.179 1.00 88.62 391 TRP A N 1
ATOM 3117 C CA . TRP A 1 391 ? 28.954 2.215 -16.636 1.00 88.62 391 TRP A CA 1
ATOM 3118 C C . TRP A 1 391 ? 29.721 2.566 -15.361 1.00 88.62 391 TRP A C 1
ATOM 3120 O O . TRP A 1 391 ? 29.645 1.814 -14.394 1.00 88.62 391 TRP A O 1
ATOM 3130 N N . SER A 1 392 ? 30.393 3.718 -15.312 1.00 85.69 392 SER A N 1
ATOM 3131 C CA . SER A 1 392 ? 31.136 4.173 -14.130 1.00 85.69 392 SER A CA 1
ATOM 3132 C C . SER A 1 392 ? 30.232 4.364 -12.907 1.00 85.69 392 SER A C 1
ATOM 3134 O O . SER A 1 392 ? 30.498 3.796 -11.841 1.00 85.69 392 SER A O 1
ATOM 3136 N N . ASN A 1 393 ? 29.118 5.088 -13.062 1.00 85.56 393 ASN A N 1
ATOM 3137 C CA . ASN A 1 393 ? 28.167 5.326 -11.974 1.00 85.56 393 ASN A CA 1
ATOM 3138 C C . ASN A 1 393 ? 27.515 4.023 -11.496 1.00 85.56 393 ASN A C 1
ATOM 3140 O O . ASN A 1 393 ? 27.471 3.740 -10.297 1.00 85.56 393 ASN A O 1
ATOM 3144 N N . ASP A 1 394 ? 27.052 3.208 -12.440 1.00 84.94 394 ASP A N 1
ATOM 3145 C CA . ASP A 1 394 ? 26.337 1.969 -12.169 1.00 84.94 394 ASP A CA 1
ATOM 3146 C C . ASP A 1 394 ? 27.226 0.895 -11.537 1.00 84.94 394 ASP A C 1
ATOM 3148 O O . ASP A 1 394 ? 26.779 0.170 -10.642 1.00 84.94 394 ASP A O 1
ATOM 3152 N N . TYR A 1 395 ? 28.484 0.801 -11.973 1.00 87.56 395 TYR A N 1
ATOM 3153 C CA . TYR A 1 395 ? 29.468 -0.118 -11.411 1.00 87.56 395 TYR A CA 1
ATOM 3154 C C . TYR A 1 395 ? 29.880 0.302 -10.001 1.00 87.56 395 TYR A C 1
ATOM 3156 O O . TYR A 1 395 ? 29.963 -0.544 -9.110 1.00 87.56 395 TYR A O 1
ATOM 3164 N N . THR A 1 396 ? 30.085 1.602 -9.775 1.00 83.62 396 THR A N 1
ATOM 3165 C CA . THR A 1 396 ? 30.425 2.150 -8.455 1.00 83.62 396 THR A CA 1
ATOM 3166 C C . THR A 1 396 ? 29.288 1.934 -7.460 1.00 83.62 396 THR A C 1
ATOM 3168 O O . THR A 1 396 ? 29.518 1.439 -6.356 1.00 83.62 396 THR A O 1
ATOM 3171 N N . GLU A 1 397 ? 28.046 2.231 -7.852 1.00 88.50 397 GLU A N 1
ATOM 3172 C CA . GLU A 1 397 ? 26.863 2.006 -7.016 1.00 88.50 397 GLU A CA 1
ATOM 3173 C C . GLU A 1 397 ? 26.696 0.517 -6.671 1.00 88.50 397 GLU A C 1
ATOM 3175 O O . GLU A 1 397 ? 26.469 0.157 -5.511 1.00 88.50 397 GLU A O 1
ATOM 3180 N N . ALA A 1 398 ? 26.841 -0.364 -7.667 1.00 87.44 398 ALA A N 1
ATOM 3181 C CA . ALA A 1 398 ? 26.790 -1.806 -7.464 1.00 87.44 398 ALA A CA 1
ATOM 3182 C C . ALA A 1 398 ? 27.895 -2.280 -6.507 1.00 87.44 398 ALA A C 1
ATOM 3184 O O . ALA A 1 398 ? 27.620 -3.052 -5.587 1.00 87.44 398 ALA A O 1
ATOM 3185 N N . ASN A 1 399 ? 29.122 -1.777 -6.665 1.00 88.75 399 ASN A N 1
ATOM 3186 C CA . ASN A 1 399 ? 30.239 -2.124 -5.794 1.00 88.75 399 ASN A CA 1
ATOM 3187 C C . ASN A 1 399 ? 30.001 -1.665 -4.346 1.00 88.75 399 ASN A C 1
ATOM 3189 O O . ASN A 1 399 ? 30.163 -2.460 -3.422 1.00 88.75 399 ASN A O 1
ATOM 3193 N N . MET A 1 400 ? 29.510 -0.438 -4.139 1.00 86.62 400 MET A N 1
ATOM 3194 C CA . MET A 1 400 ? 29.144 0.066 -2.808 1.00 86.62 400 MET A CA 1
ATOM 3195 C C . MET A 1 400 ? 28.061 -0.792 -2.139 1.00 86.62 400 MET A C 1
ATOM 3197 O O . MET A 1 400 ? 28.152 -1.087 -0.945 1.00 86.62 400 MET A O 1
ATOM 3201 N N . LYS A 1 401 ? 27.040 -1.233 -2.890 1.00 88.81 401 LYS A N 1
ATOM 3202 C CA . LYS A 1 401 ? 26.004 -2.143 -2.368 1.00 88.81 401 LYS A CA 1
ATOM 3203 C C . LYS A 1 401 ? 26.588 -3.500 -1.980 1.00 88.81 401 LYS A C 1
ATOM 3205 O O . LYS A 1 401 ? 26.257 -4.016 -0.913 1.00 88.81 401 LYS A O 1
ATOM 3210 N N . ILE A 1 402 ? 27.482 -4.060 -2.796 1.00 87.56 402 ILE A N 1
ATOM 3211 C CA . ILE A 1 402 ? 28.170 -5.321 -2.488 1.00 87.56 402 ILE A CA 1
ATOM 3212 C C . ILE A 1 402 ? 29.002 -5.176 -1.206 1.00 87.56 402 ILE A C 1
ATOM 3214 O O . ILE A 1 402 ? 28.864 -6.006 -0.305 1.00 87.56 402 ILE A O 1
ATOM 3218 N N . GLU A 1 403 ? 29.813 -4.125 -1.083 1.00 88.06 403 GLU A N 1
ATOM 3219 C CA . GLU A 1 403 ? 30.663 -3.877 0.092 1.00 88.06 403 GLU A CA 1
ATOM 3220 C C . GLU A 1 403 ? 29.855 -3.619 1.369 1.00 88.06 403 GLU A C 1
ATOM 3222 O O . GLU A 1 403 ? 30.229 -4.093 2.439 1.00 88.06 403 GLU A O 1
ATOM 3227 N N . CYS A 1 404 ? 28.717 -2.931 1.267 1.00 87.31 404 CYS A N 1
ATOM 3228 C CA . CYS A 1 404 ? 27.847 -2.645 2.408 1.00 87.31 404 CYS A CA 1
ATOM 3229 C C . CYS A 1 404 ? 27.065 -3.883 2.884 1.00 87.31 404 CYS A C 1
ATOM 3231 O O . CYS A 1 404 ? 26.906 -4.107 4.085 1.00 87.31 404 CYS A O 1
ATOM 3233 N N . ILE A 1 405 ? 26.584 -4.718 1.955 1.00 89.56 405 ILE A N 1
ATOM 3234 C CA . ILE A 1 405 ? 25.714 -5.859 2.276 1.00 89.56 405 ILE A CA 1
ATOM 3235 C C . ILE A 1 405 ? 26.514 -7.103 2.692 1.00 89.56 405 ILE A C 1
ATOM 3237 O O . ILE A 1 405 ? 26.061 -7.866 3.549 1.00 89.56 405 ILE A O 1
ATOM 3241 N N . THR A 1 406 ? 27.706 -7.318 2.125 1.00 89.19 406 THR A N 1
ATOM 3242 C CA . THR A 1 406 ? 28.522 -8.520 2.397 1.00 89.19 406 THR A CA 1
ATOM 3243 C C . THR A 1 406 ? 28.795 -8.741 3.899 1.00 89.19 406 THR A C 1
ATOM 3245 O O . THR A 1 406 ? 28.570 -9.859 4.374 1.00 89.19 406 THR A O 1
ATOM 3248 N N . PRO A 1 407 ? 29.182 -7.718 4.692 1.00 86.94 407 PRO A N 1
ATOM 3249 C CA . PRO A 1 407 ? 29.375 -7.868 6.135 1.00 86.94 407 PRO A CA 1
ATOM 3250 C C . PRO A 1 407 ? 28.086 -8.204 6.893 1.00 86.94 407 PRO A C 1
ATOM 3252 O O . PRO A 1 407 ? 28.117 -9.003 7.826 1.00 86.94 407 PRO A O 1
ATOM 3255 N N . GLU A 1 408 ? 26.943 -7.633 6.502 1.00 84.38 408 GLU A N 1
ATOM 3256 C CA . GLU A 1 408 ? 25.650 -7.909 7.147 1.00 84.38 408 GLU A CA 1
ATOM 3257 C C . GLU A 1 408 ? 25.188 -9.352 6.906 1.00 84.38 408 GLU A C 1
ATOM 3259 O O . GLU A 1 408 ? 24.647 -9.981 7.818 1.00 84.38 408 GLU A O 1
ATOM 3264 N N . LEU A 1 409 ? 25.456 -9.913 5.721 1.00 85.88 409 LEU A N 1
ATOM 3265 C CA . LEU A 1 409 ? 25.201 -11.329 5.440 1.00 85.88 409 LEU A CA 1
ATOM 3266 C C . LEU A 1 409 ? 26.084 -12.240 6.307 1.00 85.88 409 LEU A C 1
ATOM 3268 O O . LEU A 1 409 ? 25.573 -13.178 6.916 1.00 85.88 409 LEU A O 1
ATOM 3272 N N . MET A 1 410 ? 27.376 -11.920 6.450 1.00 88.44 410 MET A N 1
ATOM 3273 C CA . MET A 1 410 ? 28.302 -12.664 7.321 1.00 88.44 410 MET A CA 1
ATOM 3274 C C . MET A 1 410 ? 27.964 -12.533 8.815 1.00 88.44 410 MET A C 1
ATOM 3276 O O . MET A 1 410 ? 28.197 -13.451 9.605 1.00 88.44 410 MET A O 1
ATOM 3280 N N . ARG A 1 411 ? 27.389 -11.400 9.232 1.00 88.94 411 ARG A N 1
ATOM 3281 C CA . ARG A 1 411 ? 27.053 -11.124 10.636 1.00 88.94 411 ARG A CA 1
ATOM 3282 C C . ARG A 1 411 ? 26.023 -12.098 11.205 1.00 88.94 411 ARG A C 1
ATOM 3284 O O . ARG A 1 411 ? 26.034 -12.368 12.405 1.00 88.94 411 ARG A O 1
ATOM 3291 N N . VAL A 1 412 ? 25.161 -12.659 10.363 1.00 85.75 412 VAL A N 1
ATOM 3292 C CA . VAL A 1 412 ? 24.187 -13.685 10.765 1.00 85.75 412 VAL A CA 1
ATOM 3293 C C . VAL A 1 412 ? 24.896 -14.941 11.259 1.00 85.75 412 VAL A C 1
ATOM 3295 O O . VAL A 1 412 ? 24.540 -15.462 12.318 1.00 85.75 412 VAL A O 1
ATOM 3298 N N . ASP A 1 413 ? 25.902 -15.400 10.517 1.00 86.94 413 ASP A N 1
ATOM 3299 C CA . ASP A 1 413 ? 26.668 -16.598 10.852 1.00 86.94 413 ASP A CA 1
ATOM 3300 C C . ASP A 1 413 ? 27.487 -16.380 12.129 1.00 86.94 413 ASP A C 1
ATOM 3302 O O . ASP A 1 413 ? 27.511 -17.248 13.006 1.00 86.94 413 ASP A O 1
ATOM 3306 N N . LEU A 1 414 ? 28.054 -15.179 12.301 1.00 90.25 414 LEU A N 1
ATOM 3307 C CA . LEU A 1 414 ? 28.739 -14.774 13.533 1.00 90.25 414 LEU A CA 1
ATOM 3308 C C . LEU A 1 414 ? 27.802 -14.787 14.750 1.00 90.25 414 LEU A C 1
ATOM 3310 O O . LEU A 1 414 ? 28.143 -15.362 15.783 1.00 90.25 414 LEU A O 1
ATOM 3314 N N . LEU A 1 415 ? 26.599 -14.213 14.637 1.00 88.31 415 LEU A N 1
ATOM 3315 C CA . LEU A 1 415 ? 25.605 -14.226 15.719 1.00 88.31 415 LEU A CA 1
ATOM 3316 C C . LEU A 1 415 ? 25.098 -15.645 16.016 1.00 88.31 415 LEU A C 1
ATOM 3318 O O . LEU A 1 415 ? 24.796 -15.979 17.164 1.00 88.31 415 LEU A O 1
ATOM 3322 N N . GLN A 1 416 ? 25.005 -16.499 14.996 1.00 89.50 416 GLN A N 1
ATOM 3323 C CA . GLN A 1 416 ? 24.624 -17.898 15.156 1.00 89.50 416 GLN A CA 1
ATOM 3324 C C . GLN A 1 416 ? 25.702 -18.706 15.893 1.00 89.50 416 GLN A C 1
ATOM 3326 O O . GLN A 1 416 ? 25.357 -19.497 16.776 1.00 89.50 416 GLN A O 1
ATOM 3331 N N . ALA A 1 417 ? 26.981 -18.486 15.578 1.00 92.31 417 ALA A N 1
ATOM 3332 C CA . ALA A 1 417 ? 28.107 -19.070 16.303 1.00 92.31 417 ALA A CA 1
ATOM 3333 C C . ALA A 1 417 ? 28.165 -18.563 17.754 1.00 92.31 417 ALA A C 1
ATOM 3335 O O . ALA A 1 417 ? 28.171 -19.373 18.681 1.00 92.31 417 ALA A O 1
ATOM 3336 N N . ALA A 1 418 ? 28.071 -17.245 17.960 1.00 90.56 418 ALA A N 1
ATOM 3337 C CA . ALA A 1 418 ? 28.081 -16.626 19.285 1.00 90.56 418 ALA A CA 1
ATOM 3338 C C . ALA A 1 418 ? 26.947 -17.143 20.186 1.00 90.56 418 ALA A C 1
ATOM 3340 O O . ALA A 1 418 ? 27.164 -17.427 21.363 1.00 90.56 418 ALA A O 1
ATOM 3341 N N . LEU A 1 419 ? 25.741 -17.342 19.638 1.00 90.81 419 LEU A N 1
ATOM 3342 C CA . LEU A 1 419 ? 24.634 -17.919 20.403 1.00 90.81 419 LEU A CA 1
ATOM 3343 C C . LEU A 1 419 ? 24.909 -19.376 20.800 1.00 90.81 419 LEU A C 1
ATOM 3345 O O . LEU A 1 419 ? 24.572 -19.788 21.909 1.00 90.81 419 LEU A O 1
ATOM 3349 N N . LYS A 1 420 ? 25.513 -20.166 19.906 1.00 91.94 420 LYS A N 1
ATOM 3350 C CA . LYS A 1 420 ? 25.870 -21.564 20.185 1.00 91.94 420 LYS A CA 1
ATOM 3351 C C . LYS A 1 420 ? 26.919 -21.653 21.297 1.00 91.94 420 LYS A C 1
ATOM 3353 O O . LYS A 1 420 ? 26.785 -22.501 22.184 1.00 91.94 420 LYS A O 1
ATOM 3358 N N . ASP A 1 421 ? 27.902 -20.759 21.279 1.00 93.38 421 ASP A N 1
ATOM 3359 C CA . ASP A 1 421 ? 28.930 -20.657 22.315 1.00 93.38 421 ASP A CA 1
ATOM 3360 C C . ASP A 1 421 ? 28.345 -20.182 23.649 1.00 93.38 421 ASP A C 1
ATOM 3362 O O . ASP A 1 421 ? 28.603 -20.803 24.680 1.00 93.38 421 ASP A O 1
ATOM 3366 N N . ASN A 1 422 ? 27.467 -19.175 23.639 1.00 94.06 422 ASN A N 1
ATOM 3367 C CA . ASN A 1 422 ? 26.751 -18.719 24.833 1.00 94.06 422 ASN A CA 1
ATOM 3368 C C . ASN A 1 422 ? 25.901 -19.848 25.454 1.00 94.06 422 ASN A C 1
ATOM 3370 O O . ASN A 1 422 ? 25.969 -20.082 26.660 1.00 94.06 422 ASN A O 1
ATOM 3374 N N . MET A 1 423 ? 25.183 -20.635 24.640 1.00 89.06 423 MET A N 1
ATOM 3375 C CA . MET A 1 423 ? 24.436 -21.809 25.121 1.00 89.06 423 MET A CA 1
ATOM 3376 C C . MET A 1 423 ? 25.345 -22.870 25.755 1.00 89.06 423 MET A C 1
ATOM 3378 O O . MET A 1 423 ? 24.937 -23.547 26.702 1.00 89.06 423 MET A O 1
ATOM 3382 N N . LYS A 1 424 ? 26.567 -23.050 25.239 1.00 91.19 424 LYS A N 1
ATOM 3383 C CA . LYS A 1 424 ? 27.561 -23.951 25.834 1.00 91.19 424 LYS A CA 1
ATOM 3384 C C . LYS A 1 424 ? 28.032 -23.418 27.188 1.00 91.19 424 LYS A C 1
ATOM 3386 O O . LYS A 1 424 ? 27.919 -24.139 28.173 1.00 91.19 424 LYS A O 1
ATOM 3391 N N . GLN A 1 425 ? 28.432 -22.149 27.253 1.00 88.75 425 GLN A N 1
ATOM 3392 C CA . GLN A 1 425 ? 28.848 -21.499 28.499 1.00 88.75 425 GLN A CA 1
ATOM 3393 C C . GLN A 1 425 ? 27.746 -21.527 29.564 1.00 88.75 425 GLN A C 1
ATOM 3395 O O . GLN A 1 425 ? 28.023 -21.791 30.732 1.00 88.75 425 GLN A O 1
ATOM 3400 N N . TYR A 1 426 ? 26.487 -21.313 29.173 1.00 86.31 426 TYR A N 1
ATOM 3401 C CA . TYR A 1 426 ? 25.356 -21.398 30.092 1.00 86.31 426 TYR A CA 1
ATOM 3402 C C . TYR A 1 426 ? 25.226 -22.799 30.701 1.00 86.31 426 TYR A C 1
ATOM 3404 O O . TYR A 1 426 ? 25.062 -22.919 31.913 1.00 86.31 426 TYR A O 1
ATOM 3412 N N . ARG A 1 427 ? 25.358 -23.866 29.895 1.00 86.31 427 ARG A N 1
ATOM 3413 C CA . ARG A 1 427 ? 25.337 -25.253 30.397 1.00 86.31 427 ARG A CA 1
ATOM 3414 C C . ARG A 1 427 ? 26.471 -25.528 31.382 1.00 86.31 427 ARG A C 1
ATOM 3416 O O . ARG A 1 427 ? 26.210 -26.088 32.444 1.00 86.31 427 ARG A O 1
ATOM 3423 N N . ASP A 1 428 ? 27.683 -25.088 31.057 1.00 86.25 428 ASP A N 1
ATOM 3424 C CA . ASP A 1 428 ? 28.866 -25.299 31.898 1.00 86.25 428 ASP A CA 1
ATOM 3425 C C . ASP A 1 428 ? 28.725 -24.576 33.252 1.00 86.25 428 ASP A C 1
ATOM 3427 O O . ASP A 1 428 ? 29.047 -25.129 34.302 1.00 86.25 428 ASP A O 1
ATOM 3431 N N . VAL A 1 429 ? 28.171 -23.357 33.258 1.00 85.62 429 VAL A N 1
ATOM 3432 C CA . VAL A 1 429 ? 27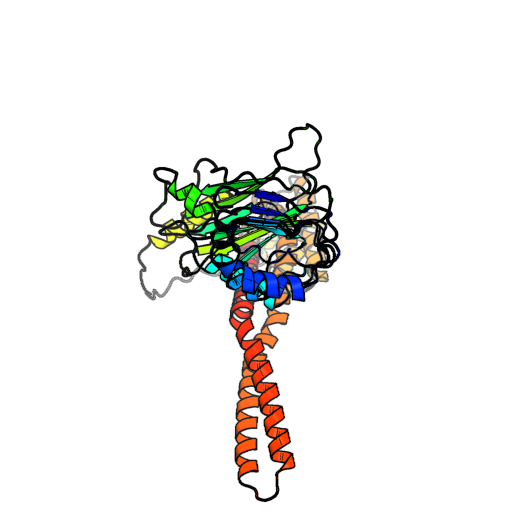.961 -22.573 34.487 1.00 85.62 429 VAL A CA 1
ATOM 3433 C C . VAL A 1 429 ? 26.759 -23.074 35.290 1.00 85.62 429 VAL A C 1
ATOM 3435 O O . VAL A 1 429 ? 26.792 -23.027 36.521 1.00 85.62 429 VAL A O 1
ATOM 3438 N N . VAL A 1 430 ? 25.699 -23.577 34.644 1.00 79.50 430 VAL A N 1
ATOM 3439 C CA . VAL A 1 430 ? 24.530 -24.158 35.331 1.00 79.50 430 VAL A CA 1
ATOM 3440 C C . VAL A 1 430 ? 24.930 -25.320 36.239 1.00 79.50 430 VAL A C 1
ATOM 3442 O O . VAL A 1 430 ? 24.362 -25.415 37.329 1.00 79.50 430 VAL A O 1
ATOM 3445 N N . ALA A 1 431 ? 25.933 -26.110 35.847 1.00 76.25 431 ALA A N 1
ATOM 3446 C CA . ALA A 1 431 ? 26.468 -27.229 36.621 1.00 76.25 431 ALA A CA 1
ATOM 3447 C C . ALA A 1 431 ? 27.231 -26.819 37.900 1.00 76.25 431 ALA A C 1
ATOM 3449 O O . ALA A 1 431 ? 27.466 -27.664 38.758 1.00 76.25 431 ALA A O 1
ATOM 3450 N N . LEU A 1 432 ? 27.599 -25.541 38.060 1.00 81.56 432 LEU A N 1
ATOM 3451 C CA . LEU A 1 432 ? 28.293 -25.043 39.251 1.00 81.56 432 LEU A CA 1
ATOM 3452 C C . LEU A 1 432 ? 27.296 -24.584 40.330 1.00 81.56 432 LEU A C 1
ATOM 3454 O O . LEU A 1 432 ? 26.427 -23.730 40.089 1.00 81.56 432 LEU A O 1
ATOM 3458 N N . GLU A 1 433 ? 27.451 -25.116 41.543 1.00 64.88 433 GLU A N 1
ATOM 3459 C CA . GLU A 1 433 ? 26.787 -24.619 42.752 1.00 64.88 433 GLU A CA 1
ATOM 3460 C C . GLU A 1 433 ? 27.365 -23.230 43.107 1.00 64.88 433 GLU A C 1
ATOM 3462 O O . GLU A 1 433 ? 28.570 -23.009 43.024 1.00 64.88 433 GLU A O 1
ATOM 3467 N N . ASN A 1 434 ? 26.505 -22.262 43.451 1.00 74.31 434 ASN A N 1
ATOM 3468 C CA . ASN A 1 434 ? 26.845 -20.867 43.816 1.00 74.31 434 ASN A CA 1
ATOM 3469 C C . ASN A 1 434 ? 27.168 -19.852 42.689 1.00 74.31 434 ASN A C 1
ATOM 3471 O O . ASN A 1 434 ? 27.526 -18.713 42.981 1.00 74.31 434 ASN A O 1
ATOM 3475 N N . ALA A 1 435 ? 26.946 -20.164 41.406 1.00 78.25 435 ALA A N 1
ATOM 3476 C CA . ALA A 1 435 ? 27.198 -19.229 40.289 1.00 78.25 435 ALA A CA 1
ATOM 3477 C C . ALA A 1 435 ? 25.973 -18.388 39.833 1.00 78.25 435 ALA A C 1
ATOM 3479 O O . ALA A 1 435 ? 25.826 -18.088 38.649 1.00 78.25 435 ALA A O 1
ATOM 3480 N N . HIS A 1 436 ? 25.056 -18.013 40.735 1.00 78.56 436 HIS A N 1
ATOM 3481 C CA . HIS A 1 436 ? 23.745 -17.441 40.364 1.00 78.56 436 HIS A CA 1
ATOM 3482 C C . HIS A 1 436 ? 23.796 -16.140 39.552 1.00 78.56 436 HIS A C 1
ATOM 3484 O O . HIS A 1 436 ? 23.009 -15.987 38.619 1.00 78.56 436 HIS A O 1
ATOM 3490 N N . GLN A 1 437 ? 24.702 -15.213 39.878 1.00 80.12 437 GLN A N 1
ATOM 3491 C CA . GLN A 1 437 ? 24.822 -13.955 39.132 1.00 80.12 437 GLN A CA 1
ATOM 3492 C C . GLN A 1 437 ? 25.315 -14.212 37.703 1.00 80.12 437 GLN A C 1
ATOM 3494 O O . GLN A 1 437 ? 24.668 -13.807 36.745 1.00 80.12 437 GLN A O 1
ATOM 3499 N N . ARG A 1 438 ? 26.370 -15.020 37.562 1.00 83.44 438 ARG A N 1
ATOM 3500 C CA . ARG A 1 438 ? 26.947 -15.385 36.263 1.00 83.44 438 ARG A CA 1
ATOM 3501 C C . ARG A 1 438 ? 25.960 -16.143 35.366 1.00 83.44 438 ARG A C 1
ATOM 3503 O O . ARG A 1 438 ? 25.958 -15.934 34.160 1.00 83.44 438 ARG A O 1
ATOM 3510 N N . LYS A 1 439 ? 25.079 -16.976 35.945 1.00 81.38 439 LYS A N 1
ATOM 3511 C CA . LYS A 1 439 ? 23.968 -17.624 35.214 1.00 81.38 439 LYS A CA 1
ATOM 3512 C C . LYS A 1 439 ? 23.003 -16.589 34.626 1.00 81.38 439 LYS A C 1
ATOM 3514 O O . LYS A 1 439 ? 22.593 -16.740 33.480 1.00 81.38 439 LYS A O 1
ATOM 3519 N N . ARG A 1 440 ? 22.639 -15.553 35.393 1.00 82.94 440 ARG A N 1
ATOM 3520 C CA . ARG A 1 440 ? 21.750 -14.481 34.914 1.00 82.94 440 ARG A CA 1
ATOM 3521 C C . ARG A 1 440 ? 22.398 -13.669 33.797 1.00 82.94 440 ARG A C 1
ATOM 3523 O O . ARG A 1 440 ? 21.753 -13.452 32.778 1.00 82.94 440 ARG A O 1
ATOM 3530 N N . ASP A 1 441 ? 23.664 -13.298 33.961 1.00 86.19 441 ASP A N 1
ATOM 3531 C CA . ASP A 1 441 ? 24.371 -12.456 32.992 1.00 86.19 441 ASP A CA 1
ATOM 3532 C C . ASP A 1 441 ? 24.502 -13.157 31.625 1.00 86.19 441 ASP A C 1
ATOM 3534 O O . ASP A 1 441 ? 24.122 -12.590 30.602 1.00 86.19 441 ASP A O 1
ATOM 3538 N N . ILE A 1 442 ? 24.921 -14.432 31.610 1.00 84.69 442 ILE A N 1
ATOM 3539 C CA . ILE A 1 442 ? 25.034 -15.235 30.376 1.00 84.69 442 ILE A CA 1
ATOM 3540 C C . ILE A 1 442 ? 23.662 -15.425 29.710 1.00 84.69 442 ILE A C 1
ATOM 3542 O O . ILE A 1 442 ? 23.560 -15.398 28.482 1.00 84.69 442 ILE A O 1
ATOM 3546 N N . PHE A 1 443 ? 22.600 -15.614 30.501 1.00 83.62 443 PHE A N 1
ATOM 3547 C CA . PHE A 1 443 ? 21.242 -15.786 29.982 1.00 83.62 443 PHE A CA 1
ATOM 3548 C C . PHE A 1 443 ? 20.714 -14.521 29.293 1.00 83.62 443 PHE A C 1
ATOM 3550 O O . PHE A 1 443 ? 20.155 -14.607 28.197 1.00 83.62 443 PHE A O 1
ATOM 3557 N N . GLU A 1 444 ? 20.903 -13.349 29.905 1.00 87.19 444 GLU A N 1
ATOM 3558 C CA . GLU A 1 444 ? 20.494 -12.077 29.300 1.00 87.19 444 GLU A CA 1
ATOM 3559 C C . GLU A 1 444 ? 21.329 -11.749 28.053 1.00 87.19 444 GLU A C 1
ATOM 3561 O O . GLU A 1 444 ? 20.771 -11.327 27.038 1.00 87.19 444 GLU A O 1
ATOM 3566 N N . GLU A 1 445 ? 22.634 -12.037 28.060 1.00 89.06 445 GLU A N 1
ATOM 3567 C CA . GLU A 1 445 ? 23.486 -11.917 26.870 1.00 89.06 445 GLU A CA 1
ATOM 3568 C C . GLU A 1 445 ? 22.989 -12.814 25.721 1.00 89.06 445 GLU A C 1
ATOM 3570 O O . GLU A 1 445 ? 22.810 -12.353 24.590 1.00 89.06 445 GLU A O 1
ATOM 3575 N N . GLY A 1 446 ? 22.651 -14.076 26.009 1.00 86.38 446 GLY A N 1
ATOM 3576 C CA . GLY A 1 446 ? 22.094 -15.003 25.022 1.00 86.38 446 GLY A CA 1
ATOM 3577 C C . GLY A 1 446 ? 20.755 -14.533 24.444 1.00 86.38 446 GLY A C 1
ATOM 3578 O O . GLY A 1 446 ? 20.502 -14.673 23.243 1.00 86.38 446 GLY A O 1
ATOM 3579 N N . LYS A 1 447 ? 19.901 -13.915 25.267 1.00 86.88 447 LYS A N 1
ATOM 3580 C CA . LYS A 1 447 ? 18.630 -13.317 24.831 1.00 86.88 447 LYS A CA 1
ATOM 3581 C C . LYS A 1 447 ? 18.850 -12.125 23.897 1.00 86.88 447 LYS A C 1
ATOM 3583 O O . LYS A 1 447 ? 18.144 -12.007 22.889 1.00 86.88 447 LYS A O 1
ATOM 3588 N N . MET A 1 448 ? 19.837 -11.281 24.191 1.00 89.00 448 MET A N 1
ATOM 3589 C CA . MET A 1 448 ? 20.227 -10.158 23.335 1.00 89.00 448 MET A CA 1
ATOM 3590 C C . MET A 1 448 ? 20.750 -10.642 21.975 1.00 89.00 448 MET A C 1
ATOM 3592 O O . MET A 1 448 ? 20.222 -10.223 20.942 1.00 89.00 448 MET A O 1
ATOM 3596 N N . ILE A 1 449 ? 21.696 -11.591 21.960 1.00 85.19 449 ILE A N 1
ATOM 3597 C CA . ILE A 1 449 ? 22.261 -12.173 20.726 1.00 85.19 449 ILE A CA 1
ATOM 3598 C C . ILE A 1 449 ? 21.161 -12.834 19.882 1.00 85.19 449 ILE A C 1
ATOM 3600 O O . ILE A 1 449 ? 21.089 -12.631 18.668 1.00 85.19 449 ILE A O 1
ATOM 3604 N N . LYS A 1 450 ? 20.256 -13.592 20.518 1.00 86.50 450 LYS A N 1
ATOM 3605 C CA . LYS A 1 450 ? 19.118 -14.231 19.840 1.00 86.50 450 LYS A CA 1
ATOM 3606 C C . LYS A 1 450 ? 18.203 -13.202 19.174 1.00 86.50 450 LYS A C 1
ATOM 3608 O O . LYS A 1 450 ? 17.812 -13.401 18.027 1.00 86.50 450 LYS A O 1
ATOM 3613 N N . THR A 1 451 ? 17.889 -12.111 19.871 1.00 88.75 451 THR A N 1
ATOM 3614 C CA . THR A 1 451 ? 17.021 -11.046 19.347 1.00 88.75 451 THR A CA 1
ATOM 3615 C C . THR A 1 451 ? 17.655 -10.377 18.128 1.00 88.75 451 THR A C 1
ATOM 3617 O O . THR A 1 451 ? 17.019 -10.295 17.079 1.00 88.75 451 THR A O 1
ATOM 3620 N N . GLN A 1 452 ? 18.936 -10.000 18.218 1.00 88.00 452 GLN A N 1
ATOM 3621 C CA . GLN A 1 452 ? 19.678 -9.403 17.102 1.00 88.00 452 GLN A CA 1
ATOM 3622 C C . GLN A 1 452 ? 19.752 -10.338 15.885 1.00 88.00 452 GLN A C 1
ATOM 3624 O O . GLN A 1 452 ? 19.525 -9.907 14.753 1.00 88.00 452 GLN A O 1
ATOM 3629 N N . ARG A 1 453 ? 20.012 -11.634 16.107 1.00 91.81 453 ARG A N 1
ATOM 3630 C CA . ARG A 1 453 ? 20.030 -12.648 15.043 1.00 91.81 453 ARG A CA 1
ATOM 3631 C C . ARG A 1 453 ? 18.669 -12.783 14.365 1.00 91.81 453 ARG A C 1
ATOM 3633 O O . ARG A 1 453 ? 18.605 -12.850 13.141 1.00 91.81 453 ARG A O 1
ATOM 3640 N N . ASP A 1 454 ? 17.592 -12.861 15.142 1.00 87.19 454 ASP A N 1
ATOM 3641 C CA . ASP A 1 454 ? 16.242 -13.078 14.615 1.00 87.19 454 ASP A CA 1
ATOM 3642 C C . ASP A 1 454 ? 15.737 -11.854 13.835 1.00 87.19 454 ASP A C 1
ATOM 3644 O O . ASP A 1 454 ? 15.059 -12.004 12.819 1.00 87.19 454 ASP A O 1
ATOM 3648 N N . GLU A 1 455 ? 16.109 -10.643 14.254 1.00 89.75 455 GLU A N 1
ATOM 3649 C CA . GLU A 1 455 ? 15.855 -9.416 13.494 1.00 89.75 455 GLU A CA 1
ATOM 3650 C C . GLU A 1 455 ? 16.639 -9.367 12.183 1.00 89.75 455 GLU A C 1
ATOM 3652 O O . GLU A 1 455 ? 16.069 -9.026 11.143 1.00 89.75 455 GLU A O 1
ATOM 3657 N N . LEU A 1 456 ? 17.923 -9.735 12.206 1.00 84.75 456 LEU A N 1
ATOM 3658 C CA . LEU A 1 456 ? 18.753 -9.749 11.005 1.00 84.75 456 LEU A CA 1
ATOM 3659 C C . LEU A 1 456 ? 18.299 -10.837 10.022 1.00 84.75 456 LEU A C 1
ATOM 3661 O O . LEU A 1 456 ? 18.188 -10.568 8.829 1.00 84.75 456 LEU A O 1
ATOM 3665 N N . ARG A 1 457 ? 17.903 -12.021 10.514 1.00 86.62 457 ARG A N 1
ATOM 3666 C CA . ARG A 1 457 ? 17.339 -13.111 9.695 1.00 86.62 457 ARG A CA 1
ATOM 3667 C C . ARG A 1 457 ? 16.109 -12.706 8.894 1.00 86.62 457 ARG A C 1
ATOM 3669 O O . ARG A 1 457 ? 15.954 -13.168 7.771 1.00 86.62 457 ARG A O 1
ATOM 3676 N N . LYS A 1 458 ? 15.264 -11.819 9.427 1.00 90.25 458 LYS A N 1
ATOM 3677 C CA . LYS A 1 458 ? 14.108 -11.286 8.684 1.00 90.25 458 LYS A CA 1
ATOM 3678 C C . LYS A 1 458 ? 14.524 -10.432 7.484 1.00 90.25 458 LYS A C 1
ATOM 3680 O O . LYS A 1 458 ? 13.766 -10.333 6.528 1.00 90.25 458 LYS A O 1
ATOM 3685 N N . LYS A 1 459 ? 15.707 -9.814 7.538 1.00 88.75 459 LYS A N 1
ATOM 3686 C CA . LYS A 1 459 ? 16.249 -8.954 6.478 1.00 88.75 459 LYS A CA 1
ATOM 3687 C C . LYS A 1 459 ? 17.090 -9.723 5.455 1.00 88.75 459 LYS A C 1
ATOM 3689 O O . LYS A 1 459 ? 17.256 -9.223 4.349 1.00 88.75 459 LYS A O 1
ATOM 3694 N N . ILE A 1 460 ? 17.576 -10.926 5.790 1.00 87.50 460 ILE A N 1
ATOM 3695 C CA . ILE A 1 460 ? 18.435 -11.746 4.914 1.00 87.50 460 ILE A CA 1
ATOM 3696 C C . ILE A 1 460 ? 17.867 -11.922 3.503 1.00 87.50 460 ILE A C 1
ATOM 3698 O O . ILE A 1 460 ? 18.621 -11.653 2.576 1.00 87.50 460 ILE A O 1
ATOM 3702 N N . PRO A 1 461 ? 16.593 -12.316 3.290 1.00 86.81 461 PRO A N 1
ATOM 3703 C CA . PRO A 1 461 ? 16.108 -12.573 1.932 1.00 86.81 461 PRO A CA 1
ATOM 3704 C C . PRO A 1 461 ? 16.200 -11.332 1.039 1.00 86.81 461 PRO A C 1
ATOM 3706 O O . PRO A 1 461 ? 16.596 -11.417 -0.118 1.00 86.81 461 PRO A O 1
ATOM 3709 N N . HIS A 1 462 ? 15.902 -10.162 1.607 1.00 86.19 462 HIS A N 1
ATOM 3710 C CA . HIS A 1 462 ? 16.021 -8.887 0.910 1.00 86.19 462 HIS A CA 1
ATOM 3711 C C . HIS A 1 462 ? 17.487 -8.508 0.655 1.00 86.19 462 HIS A C 1
ATOM 3713 O O . HIS A 1 462 ? 17.835 -8.163 -0.468 1.00 86.19 462 HIS A O 1
ATOM 3719 N N . LEU A 1 463 ? 18.360 -8.633 1.662 1.00 86.12 463 LEU A N 1
ATOM 3720 C CA . LEU A 1 463 ? 19.793 -8.352 1.517 1.00 86.12 463 LEU A CA 1
ATOM 3721 C C . LEU A 1 463 ? 20.462 -9.276 0.487 1.00 86.12 463 LEU A C 1
ATOM 3723 O O . LEU A 1 463 ? 21.268 -8.816 -0.311 1.00 86.12 463 LEU A O 1
ATOM 3727 N N . GLN A 1 464 ? 20.109 -10.564 0.463 1.00 85.00 464 GLN A N 1
ATOM 3728 C CA . GLN A 1 464 ? 20.598 -11.522 -0.532 1.00 85.00 464 GLN A CA 1
ATOM 3729 C C . GLN A 1 464 ? 20.132 -11.164 -1.942 1.00 85.00 464 GLN A C 1
ATOM 3731 O O . GLN A 1 464 ? 20.919 -11.251 -2.881 1.00 85.00 464 GLN A O 1
ATOM 3736 N N . HIS A 1 465 ? 18.876 -10.742 -2.089 1.00 87.69 465 HIS A N 1
ATOM 3737 C CA . HIS A 1 465 ? 18.341 -10.308 -3.373 1.00 87.69 465 HIS A CA 1
ATOM 3738 C C . HIS A 1 465 ? 19.064 -9.059 -3.899 1.00 87.69 465 HIS A C 1
ATOM 3740 O O . HIS A 1 465 ? 19.586 -9.087 -5.010 1.00 87.69 465 HIS A O 1
ATOM 3746 N N . GLU A 1 466 ? 19.190 -8.012 -3.078 1.00 85.25 466 GLU A N 1
ATOM 3747 C CA . GLU A 1 466 ? 19.929 -6.787 -3.425 1.00 85.25 466 GLU A CA 1
ATOM 3748 C C . GLU A 1 466 ? 21.404 -7.074 -3.752 1.00 85.25 466 GLU A C 1
ATOM 3750 O O . GLU A 1 466 ? 21.953 -6.532 -4.711 1.00 85.25 466 GLU A O 1
ATOM 3755 N N . HIS A 1 467 ? 22.052 -7.964 -2.989 1.00 90.12 467 HIS A N 1
ATOM 3756 C CA . HIS A 1 467 ? 23.431 -8.395 -3.246 1.00 90.12 467 HIS A CA 1
ATOM 3757 C C . HIS A 1 467 ? 23.567 -9.131 -4.580 1.00 90.12 467 HIS A C 1
ATOM 3759 O O . HIS A 1 467 ? 24.529 -8.903 -5.312 1.00 90.12 467 HIS A O 1
ATOM 3765 N N . CYS A 1 468 ? 22.597 -9.987 -4.913 1.00 89.62 468 CYS A N 1
ATOM 3766 C CA . CYS A 1 468 ? 22.555 -10.717 -6.175 1.00 89.62 468 CYS A CA 1
ATOM 3767 C C . CYS A 1 468 ? 22.376 -9.765 -7.363 1.00 89.62 468 CYS A C 1
ATOM 3769 O O . CYS A 1 468 ? 23.147 -9.845 -8.315 1.00 89.62 468 CYS A O 1
ATOM 3771 N N . LEU A 1 469 ? 21.433 -8.820 -7.275 1.00 87.19 469 LEU A N 1
ATOM 3772 C CA . LEU A 1 469 ? 21.212 -7.805 -8.310 1.00 87.19 469 LEU A CA 1
ATOM 3773 C C . LEU A 1 469 ? 22.448 -6.925 -8.519 1.00 87.19 469 LEU A C 1
ATOM 3775 O O . LEU A 1 469 ? 22.848 -6.671 -9.654 1.00 87.19 469 LEU A O 1
ATOM 3779 N N . ALA A 1 470 ? 23.090 -6.487 -7.433 1.00 84.38 470 ALA A N 1
ATOM 3780 C CA . ALA A 1 470 ? 24.311 -5.695 -7.517 1.00 84.38 470 ALA A CA 1
ATOM 3781 C C . ALA A 1 470 ? 25.453 -6.482 -8.185 1.00 84.38 470 ALA A C 1
ATOM 3783 O O . ALA A 1 470 ? 26.146 -5.946 -9.050 1.00 84.38 470 ALA A O 1
ATOM 3784 N N . LYS A 1 471 ? 25.616 -7.772 -7.856 1.00 88.88 471 LYS A N 1
ATOM 3785 C CA . LYS A 1 471 ? 26.582 -8.655 -8.532 1.00 88.88 471 LYS A CA 1
ATOM 3786 C C . LYS A 1 471 ? 26.263 -8.852 -10.008 1.00 88.88 471 LYS A C 1
ATOM 3788 O O . LYS A 1 471 ? 27.172 -8.816 -10.829 1.00 88.88 471 LYS A O 1
ATOM 3793 N N . GLU A 1 472 ? 24.999 -9.053 -10.356 1.00 89.69 472 GLU A N 1
ATOM 3794 C CA . GLU A 1 472 ? 24.575 -9.218 -11.745 1.00 89.69 472 GLU A CA 1
ATOM 3795 C C . GLU A 1 472 ? 24.849 -7.948 -12.563 1.00 89.69 472 GLU A C 1
ATOM 3797 O O . GLU A 1 472 ? 25.448 -8.026 -13.636 1.00 89.69 472 GLU A O 1
ATOM 3802 N N . LYS A 1 473 ? 24.516 -6.771 -12.014 1.00 87.81 473 LYS A N 1
ATOM 3803 C CA . LYS A 1 473 ? 24.835 -5.459 -12.599 1.00 87.81 473 LYS A CA 1
ATOM 3804 C C . LYS A 1 473 ? 26.348 -5.298 -12.803 1.00 87.81 473 LYS A C 1
ATOM 3806 O O . LYS A 1 473 ? 26.778 -4.947 -13.900 1.00 87.81 473 LYS A O 1
ATOM 3811 N N . GLN A 1 474 ? 27.163 -5.650 -11.802 1.00 89.12 474 GLN A N 1
ATOM 3812 C CA . GLN A 1 474 ? 28.628 -5.621 -11.902 1.00 89.12 474 GLN A CA 1
ATOM 3813 C C . GLN A 1 474 ? 29.160 -6.564 -13.000 1.00 89.12 474 GLN A C 1
ATOM 3815 O O . GLN A 1 474 ? 30.030 -6.177 -13.780 1.00 89.12 474 GLN A O 1
ATOM 3820 N N . THR A 1 475 ? 28.622 -7.784 -13.100 1.00 88.31 475 THR A N 1
ATOM 3821 C CA . THR A 1 475 ? 29.004 -8.776 -14.122 1.00 88.31 475 THR A CA 1
ATOM 3822 C C . THR A 1 475 ? 28.618 -8.329 -15.529 1.00 88.31 475 THR A C 1
ATOM 3824 O O . THR A 1 475 ? 29.421 -8.460 -16.450 1.00 88.31 475 THR A O 1
ATOM 3827 N N . ARG A 1 476 ? 27.421 -7.758 -15.707 1.00 89.81 476 ARG A N 1
ATOM 3828 C CA . ARG A 1 476 ? 26.970 -7.223 -17.001 1.00 89.81 476 ARG A CA 1
ATOM 3829 C C . ARG A 1 476 ? 27.883 -6.107 -17.498 1.00 89.81 476 ARG A C 1
ATOM 3831 O O . ARG A 1 476 ? 28.276 -6.129 -18.659 1.00 89.81 476 ARG A O 1
ATOM 3838 N N . ILE A 1 477 ? 28.264 -5.181 -16.618 1.00 87.50 477 ILE A N 1
ATOM 3839 C CA . ILE A 1 477 ? 29.181 -4.087 -16.966 1.00 87.50 477 ILE A CA 1
ATOM 3840 C C . ILE A 1 477 ? 30.583 -4.626 -17.269 1.00 87.50 477 ILE A C 1
ATOM 3842 O O . ILE A 1 477 ? 31.177 -4.216 -18.258 1.00 87.50 477 ILE A O 1
ATOM 3846 N N . ARG A 1 478 ? 31.092 -5.604 -16.500 1.00 87.19 478 ARG A N 1
ATOM 3847 C CA . ARG A 1 478 ? 32.361 -6.292 -16.824 1.00 87.19 478 ARG A CA 1
ATOM 3848 C C . ARG A 1 478 ? 32.337 -6.916 -18.210 1.00 87.19 478 ARG A C 1
ATOM 3850 O O . ARG A 1 478 ? 33.304 -6.793 -18.949 1.00 87.19 478 ARG A O 1
ATOM 3857 N N . HIS A 1 479 ? 31.240 -7.578 -18.559 1.00 87.62 479 HIS A N 1
ATOM 3858 C CA . HIS A 1 479 ? 31.099 -8.208 -19.863 1.00 87.62 479 HIS A CA 1
ATOM 3859 C C . HIS A 1 479 ? 31.034 -7.173 -20.995 1.00 87.62 479 HIS A C 1
ATOM 3861 O O . HIS A 1 479 ? 31.710 -7.337 -22.006 1.00 87.62 479 HIS A O 1
ATOM 3867 N N . ALA A 1 480 ? 30.281 -6.083 -20.812 1.00 86.06 480 ALA A N 1
ATOM 3868 C CA . ALA A 1 480 ? 30.236 -4.978 -21.770 1.00 86.06 480 ALA A CA 1
ATOM 3869 C C . ALA A 1 480 ? 31.612 -4.312 -21.952 1.00 86.06 480 ALA A C 1
ATOM 3871 O O . ALA A 1 480 ? 32.020 -4.056 -23.081 1.00 86.06 480 ALA A O 1
ATOM 3872 N N . TRP A 1 481 ? 32.349 -4.112 -20.855 1.00 86.12 481 TRP A N 1
ATOM 3873 C CA . TRP A 1 481 ? 33.707 -3.567 -20.854 1.00 86.12 481 TRP A CA 1
ATOM 3874 C C . TRP A 1 481 ? 34.701 -4.458 -21.610 1.00 86.12 481 TRP A C 1
ATOM 3876 O O . TRP A 1 481 ? 35.432 -3.979 -22.471 1.00 86.12 481 TRP A O 1
ATOM 3886 N N . LEU A 1 482 ? 34.681 -5.770 -21.352 1.00 85.25 482 LEU A N 1
ATOM 3887 C CA . LEU A 1 482 ? 35.524 -6.736 -22.065 1.00 85.25 482 LEU A CA 1
ATOM 3888 C C . LEU A 1 482 ? 35.205 -6.768 -23.562 1.00 85.25 482 LEU A C 1
ATOM 3890 O O . LEU A 1 482 ? 36.112 -6.722 -24.388 1.00 85.25 482 LEU A O 1
ATOM 3894 N N . LYS A 1 483 ? 33.915 -6.778 -23.912 1.00 85.31 483 LYS A N 1
ATOM 3895 C CA . LYS A 1 483 ? 33.467 -6.741 -25.307 1.00 85.31 483 LYS A CA 1
ATOM 3896 C C . LYS A 1 483 ? 33.907 -5.457 -26.015 1.00 85.31 483 LYS A C 1
ATOM 3898 O O . LYS A 1 483 ? 34.252 -5.505 -27.193 1.00 85.31 483 LYS A O 1
ATOM 3903 N N . LEU A 1 484 ? 33.920 -4.323 -25.309 1.00 84.50 484 LEU A N 1
ATOM 3904 C CA . LEU A 1 484 ? 34.465 -3.079 -25.844 1.00 84.50 484 LEU A CA 1
ATOM 3905 C C . LEU A 1 484 ? 35.955 -3.242 -26.178 1.00 84.50 484 LEU A C 1
ATOM 3907 O O . LEU A 1 484 ? 36.356 -2.902 -27.285 1.00 84.50 484 LEU A O 1
ATOM 3911 N N . GLY A 1 485 ? 36.747 -3.830 -25.279 1.00 82.00 485 GLY A N 1
ATOM 3912 C CA . GLY A 1 485 ? 38.164 -4.118 -25.529 1.00 82.00 485 GLY A CA 1
ATOM 3913 C C . GLY A 1 485 ? 38.422 -5.073 -26.687 1.00 82.00 485 GLY A C 1
ATOM 3914 O O . GLY A 1 485 ? 39.310 -4.823 -27.499 1.00 82.00 485 GLY A O 1
ATOM 3915 N N . GLU A 1 486 ? 37.622 -6.129 -26.820 1.00 81.62 486 GLU A N 1
ATOM 3916 C CA . GLU A 1 486 ? 37.700 -7.040 -27.968 1.00 81.62 486 GLU A CA 1
ATOM 3917 C C . GLU A 1 486 ? 37.399 -6.327 -29.290 1.00 81.62 486 GLU A C 1
ATOM 3919 O O . GLU A 1 486 ? 38.091 -6.556 -30.280 1.00 81.62 486 GLU A O 1
ATOM 3924 N N . ASN A 1 487 ? 36.390 -5.454 -29.312 1.00 80.31 487 ASN A N 1
ATOM 3925 C CA . ASN A 1 487 ? 36.038 -4.681 -30.501 1.00 80.31 487 ASN A CA 1
ATOM 3926 C C . ASN A 1 487 ? 37.115 -3.650 -30.849 1.00 80.31 487 ASN A C 1
ATOM 3928 O O . ASN A 1 487 ? 37.455 -3.522 -32.019 1.00 80.31 487 ASN A O 1
ATOM 3932 N N . PHE A 1 488 ? 37.682 -2.972 -29.845 1.00 75.50 488 PHE A N 1
ATOM 3933 C CA . PHE A 1 488 ? 38.825 -2.081 -30.041 1.00 75.50 488 PHE A CA 1
ATOM 3934 C C . PHE A 1 488 ? 39.983 -2.843 -30.688 1.00 75.50 488 PHE A C 1
ATOM 3936 O O . PHE A 1 488 ? 40.484 -2.401 -31.708 1.00 75.50 488 PHE A O 1
ATOM 3943 N N . ASN A 1 489 ? 40.357 -4.016 -30.164 1.00 71.81 489 ASN A N 1
ATOM 3944 C CA . ASN A 1 489 ? 41.469 -4.801 -30.706 1.00 71.81 489 ASN A CA 1
ATOM 3945 C C . ASN A 1 489 ? 41.203 -5.367 -32.113 1.00 71.81 489 ASN A C 1
ATOM 3947 O O . ASN A 1 489 ? 42.140 -5.442 -32.895 1.00 71.81 489 ASN A O 1
ATOM 3951 N N . LYS A 1 490 ? 39.964 -5.749 -32.455 1.00 71.06 490 LYS A N 1
ATOM 3952 C CA . LYS A 1 490 ? 39.618 -6.276 -33.793 1.00 71.06 490 LYS A CA 1
ATOM 3953 C C . LYS A 1 490 ? 39.781 -5.247 -34.907 1.00 71.06 490 LYS A C 1
ATOM 3955 O O . LYS A 1 490 ? 40.265 -5.596 -35.972 1.00 71.06 490 LYS A O 1
ATOM 3960 N N . ILE A 1 491 ? 39.422 -3.993 -34.646 1.00 65.25 491 ILE A N 1
ATOM 3961 C CA . ILE A 1 491 ? 39.494 -2.912 -35.641 1.00 65.25 491 ILE A CA 1
ATOM 3962 C C . ILE A 1 491 ? 40.949 -2.549 -36.000 1.00 65.25 491 ILE A C 1
ATOM 3964 O O . ILE A 1 491 ? 41.183 -1.923 -37.023 1.00 65.25 491 ILE A O 1
ATOM 3968 N N . PHE A 1 492 ? 41.932 -2.957 -35.189 1.00 56.09 492 PHE A N 1
ATOM 3969 C CA . PHE A 1 492 ? 43.358 -2.804 -35.505 1.00 56.09 492 PHE A CA 1
ATOM 3970 C C . PHE A 1 492 ? 43.961 -4.007 -36.261 1.00 56.09 492 PHE A C 1
ATOM 3972 O O . PHE A 1 492 ? 45.147 -3.970 -36.577 1.00 56.09 492 PHE A O 1
ATOM 3979 N N . ILE A 1 493 ? 43.196 -5.086 -36.481 1.00 46.44 493 ILE A N 1
ATOM 3980 C CA . ILE A 1 493 ? 43.656 -6.336 -37.123 1.00 46.44 493 ILE A CA 1
ATOM 3981 C C . ILE A 1 493 ? 43.166 -6.446 -38.579 1.00 46.44 493 ILE A C 1
ATOM 3983 O O . ILE A 1 493 ? 43.828 -7.105 -39.381 1.00 46.44 493 ILE A O 1
ATOM 3987 N N . ASP A 1 494 ? 42.034 -5.813 -38.905 1.00 41.38 494 ASP A N 1
ATOM 3988 C CA . ASP A 1 494 ? 41.459 -5.698 -40.258 1.00 41.38 494 ASP A CA 1
ATOM 3989 C C . ASP A 1 494 ? 41.840 -4.358 -40.907 1.00 41.38 494 ASP A C 1
ATOM 3991 O O . ASP A 1 494 ? 42.076 -4.349 -42.141 1.00 41.38 494 ASP A O 1
#

pLDDT: mean 77.36, std 15.9, range [22.69, 96.25]

InterPro domains:
  IPR032675 Leucine-rich repeat domain superfamily [G3DSA:3.80.10.10] (1-134)

Radius of gyration: 32.76 Å; chains: 1; bounding box: 95×58×86 Å

Secondary structure (DSSP, 8-state):
-TT--EEE-TT---SS--S--TT-TT--EEE-TT-TT--HHHHHHHHHHHHHH-TT--EEE-TT---SEE-GGGGG-TT--EEE-TT-TT--EE----TT--EEEETT-TT--TTSHHHHHHHHHHHHH-TTS--EEEEE-SS--TT-SEEEESSEEEEEE-SS---EEEEEEEE-SS-EEEEEEEETTPPPEEEEEEE------SEEEEEE-THHHHHHTSS-----SS-EEEEEEEEEE-SS---------EEEEEE-S--GGGEEE----TT-HHHHHHHHHHHHHHHTS-------------------HHHHHHHHTT-S-HHHHHHHHHHHHHHTS-GGGGG-HHHHHHHHHHHHHHHHHHHH---S--HHHHHHHHHHHHHHHHHHHHHHHHHHHHHHHHHHHHHHHHHHHHHHHHHHHHHHHHTSTT-HHHHHHHHHHHHHHHHHHHHHHHHHHHHHHHHHHHHHHHHHHHHHHHHHHHHHHHHTT-

Foldseek 3Di:
DQPAAEDAPALHCDLADDPPLQPPQNHAEYEPENNANDDPVRVLVCLVCCCRNHVNHAYYHHELYCDQEAAQSQCVVQNHAEYEHDNNCNHAYYQHHHLLHAEYHHHNNQNHDCAPPRNLVRVVCSCQVDLVRKHKYKHADDDDRPQFPDKDFFFKWKKKFADDDFQKKKKFKFFQQQWKKWKWKDKQPDDIHTDDIDTRPDNGRGIMMMIIRCPVVSVVVDDDDPHDNAMMMMMMGMDIDDPDPDDDCRTGGMITMHGHPDDCVRMGTDPDDPPCSVVRSVVRVVVVVVVPDDDDDDDDDDDDDPDPPPDDPVLLVVVLVLAPDPVLSVLLVLLLVLLVDFPCLLVDPVSLVSNLVSLVVLLVVVVPDPSVAPPLVNVLSVVCNVCSVVLSVLLNVLVVLLVVLVVLLVVLVVLVVVLVVLVVVLVVQVPDDPSVVVNVVSVVVSVVSVVVNVVSVVCNVVSVVSNVVSVVSNVVSRVVSNVSSVSSVVSSVD

Sequence (494 aa):
MEKLQFVDFEGTTIENLPLPVENLKGLQSLSLSRCTKLSIDVLANMVQNMLSDFPSLKKLRLEGSNLTMIPESFGECHLLRDLSVKDSKKLKKIRGLPQDITSMNALNCHSLNIHTAPTNMVLKQIFEYDCTIKRTFWLAGKRLPQWFTMYRRGNSLGFLFRKRIPDMTVGLVARGANKRYDYCFKINNSSEISCSNFFSHSGSKKEEIFISNDLRAIVSSRSTMPLLDEWNYAEFSFTQSSNSYHLLIEPVRWSGVHVNRESMEDIQFLDMTPGDSSQAHGFALEQNLQAQSPALSSGEVNGESSRNQNVSEDEMETFYDCLEDEEAREVLKKVRDLISNDASIFLHPEKCSDMKDSLDYLSNLLSENDHGISREMITLISDASREFTHWSNDYTEANMKIECITPELMRVDLLQAALKDNMKQYRDVVALENAHQRKRDIFEEGKMIKTQRDELRKKIPHLQHEHCLAKEKQTRIRHAWLKLGENFNKIFID